Protein AF-0000000075743723 (afdb_homodimer)

pLDDT: mean 89.56, std 13.29, range [21.2, 98.31]

Foldseek 3Di:
DKKWKKKWFAQFDLVLQLCQVVVWWKKFQDWDQDDQKMKTWMFTPFFDDPVSVVSVVVSPWDWDDPDRGIIITMDGDDLLSCLCNVLVWAWLMKTDPHSGIMMTIIDDPDPVCVVVSVVSCVVSVMDMDTPDMDDDDLDDQDPVLVVLLVQCVVCQVPPPPRNDDLCRSCVVVVHDSVVSVVSPVVSVVNVVSVVVSSPPPPDDPPD/DKKWKKKWFAQFDLVLQLCQVVVWWKKFQDWDQDDQKMKTWMFTPFFDDPVSVVSCVVSPWDWDDPDRGIIITMDGDDLLSCLCNVLVWAWLMKTDPHSGIMMTIIDDPDPVCVVVSVVSCVVSVMDMDTPDMDDDDLDDQDPVLVVLLVVCVVCQVPPPPRNDDLCRSCVVVVHHSVVSVVSPVVSVVNVVSVVVSSPPPPPDPVD

Solvent-accessible surface area (backbone atoms only — not comparable to full-atom values): 21808 Å² total; per-residue (Å²): 55,28,40,32,34,36,38,35,49,53,79,66,38,62,66,52,44,56,36,39,76,69,73,44,50,39,32,39,63,44,72,27,38,22,86,67,28,26,24,34,36,33,35,39,82,56,67,66,48,73,68,55,52,52,51,48,56,70,69,72,41,48,70,44,77,50,52,65,36,31,36,39,37,37,44,69,44,22,66,67,46,49,39,41,24,68,65,44,43,43,71,49,27,32,36,50,76,57,65,39,33,36,38,35,35,32,49,35,71,41,74,74,50,51,57,54,51,52,49,42,29,52,75,60,71,35,54,68,44,80,73,47,74,43,81,48,79,90,68,72,74,49,72,66,32,45,52,50,47,49,49,39,54,76,52,22,54,47,40,94,74,58,68,43,48,63,61,60,51,13,56,75,72,70,49,50,47,69,57,46,50,50,43,45,35,51,36,48,41,43,50,47,52,55,50,50,70,45,39,83,70,80,71,76,81,72,123,54,28,41,33,34,35,39,35,48,51,79,66,39,63,66,51,45,56,36,39,76,67,73,45,50,39,32,38,64,43,70,27,38,21,89,63,33,28,23,33,36,32,36,39,80,55,67,66,48,72,69,55,52,52,51,46,57,70,68,73,42,49,70,43,78,51,50,65,35,30,35,38,38,38,41,66,46,22,64,67,46,47,39,40,26,66,66,46,44,43,70,48,29,32,37,51,78,56,65,38,33,36,37,35,36,34,50,36,69,41,75,74,50,49,56,56,52,52,48,42,30,52,74,63,70,34,54,68,43,80,75,47,75,42,82,47,78,91,67,73,75,49,73,65,32,45,52,51,47,50,48,39,54,76,51,22,54,47,40,92,74,59,67,44,47,64,60,58,50,13,58,75,71,70,50,50,46,69,58,46,51,51,43,45,36,51,35,48,40,42,51,48,52,55,49,50,70,46,41,83,70,81,71,78,80,71,122

Radius of gyration: 21.62 Å; Cα contacts (8 Å, |Δi|>4): 779; chains: 2; bounding box: 61×60×54 Å

Structure (mmCIF, N/CA/C/O backbone):
data_AF-0000000075743723-model_v1
#
loop_
_entity.id
_entity.type
_entity.pdbx_description
1 polymer 'Bacterio-opsin activator HTH domain protein'
#
loop_
_atom_site.group_PDB
_atom_site.id
_atom_site.type_symbol
_atom_site.label_atom_id
_atom_site.label_alt_id
_atom_site.label_comp_id
_atom_site.label_asym_id
_atom_site.label_entity_id
_atom_site.label_seq_id
_atom_site.pdbx_PDB_ins_code
_atom_site.Cartn_x
_atom_site.Cartn_y
_atom_site.Cartn_z
_atom_site.occupancy
_atom_site.B_iso_or_equiv
_atom_site.auth_seq_id
_atom_site.auth_comp_id
_atom_site.auth_asym_id
_atom_site.auth_atom_id
_atom_site.pdbx_PDB_model_num
ATOM 1 N N . MET A 1 1 ? 11.836 5.078 -11.031 1 88.88 1 MET A N 1
ATOM 2 C CA . MET A 1 1 ? 10.609 4.309 -11.18 1 88.88 1 MET A CA 1
ATOM 3 C C . MET A 1 1 ? 9.484 5.184 -11.727 1 88.88 1 MET A C 1
ATOM 5 O O . MET A 1 1 ? 9.57 6.414 -11.672 1 88.88 1 MET A O 1
ATOM 9 N N . ILE A 1 2 ? 8.414 4.496 -12.305 1 90.56 2 ILE A N 1
ATOM 10 C CA . ILE A 1 2 ? 7.34 5.328 -12.836 1 90.56 2 ILE A CA 1
ATOM 11 C C . ILE A 1 2 ? 5.992 4.816 -12.336 1 90.56 2 ILE A C 1
ATOM 13 O O . ILE A 1 2 ? 5.828 3.623 -12.07 1 90.56 2 ILE A O 1
ATOM 17 N N . LYS A 1 3 ? 5.098 5.715 -12.156 1 89.94 3 LYS A N 1
ATOM 18 C CA . LYS A 1 3 ? 3.68 5.426 -11.953 1 89.94 3 LYS A CA 1
ATOM 19 C C . LYS A 1 3 ? 2.885 5.656 -13.234 1 89.94 3 LYS A C 1
ATOM 21 O O . LYS A 1 3 ? 3.016 6.699 -13.875 1 89.94 3 LYS A O 1
ATOM 26 N N . VAL A 1 4 ? 2.111 4.715 -13.578 1 94.62 4 VAL A N 1
ATOM 27 C CA . VAL A 1 4 ? 1.297 4.848 -14.781 1 94.62 4 VAL A CA 1
ATOM 28 C C . VAL A 1 4 ? -0.176 4.637 -14.43 1 94.62 4 VAL A C 1
ATOM 30 O O . VAL A 1 4 ? -0.511 3.793 -13.602 1 94.62 4 VAL A O 1
ATOM 33 N N . LEU A 1 5 ? -0.995 5.484 -15.008 1 94.81 5 LEU A N 1
ATOM 34 C CA . LEU A 1 5 ? -2.436 5.262 -14.977 1 94.81 5 LEU A CA 1
ATOM 35 C C . LEU A 1 5 ? -2.916 4.617 -16.281 1 94.81 5 LEU A C 1
ATOM 37 O O . LEU A 1 5 ? -2.746 5.188 -17.359 1 94.81 5 LEU A O 1
ATOM 41 N N . ILE A 1 6 ? -3.477 3.434 -16.109 1 97.56 6 ILE A N 1
ATOM 42 C CA . ILE A 1 6 ? -3.967 2.686 -17.266 1 97.56 6 ILE A CA 1
ATOM 43 C C . ILE A 1 6 ? -5.488 2.6 -17.203 1 97.56 6 ILE A C 1
ATOM 45 O O . ILE A 1 6 ? -6.059 2.148 -16.219 1 97.56 6 ILE A O 1
ATOM 49 N N . LYS A 1 7 ? -6.109 3.1 -18.234 1 98.19 7 LYS A N 1
ATOM 50 C CA . LYS A 1 7 ? -7.543 2.9 -18.406 1 98.19 7 LYS A CA 1
ATOM 51 C C . LYS A 1 7 ? -7.836 1.6 -19.156 1 98.19 7 LYS A C 1
ATOM 53 O O . LYS A 1 7 ? -7.375 1.404 -20.281 1 98.19 7 LYS A O 1
ATOM 58 N N . ALA A 1 8 ? -8.508 0.694 -18.531 1 98.19 8 ALA A N 1
ATOM 59 C CA . ALA A 1 8 ? -8.836 -0.602 -19.125 1 98.19 8 ALA A CA 1
ATOM 60 C C . ALA A 1 8 ? -10.336 -0.732 -19.375 1 98.19 8 ALA A C 1
ATOM 62 O O . ALA A 1 8 ? -11.141 -0.305 -18.547 1 98.19 8 ALA A O 1
ATOM 63 N N . TYR A 1 9 ? -10.633 -1.306 -20.516 1 98 9 TYR A N 1
ATOM 64 C CA . TYR A 1 9 ? -12.016 -1.584 -20.906 1 98 9 TYR A CA 1
ATOM 65 C C . TYR A 1 9 ? -12.297 -3.082 -20.875 1 98 9 TYR A C 1
ATOM 67 O O . TYR A 1 9 ? -11.766 -3.832 -21.703 1 98 9 TYR A O 1
ATOM 75 N N . ARG A 1 10 ? -13.133 -3.455 -19.938 1 96.06 10 ARG A N 1
ATOM 76 C CA . ARG A 1 10 ? -13.445 -4.875 -19.797 1 96.06 10 ARG A CA 1
ATOM 77 C C . ARG A 1 10 ? -14.836 -5.078 -19.203 1 96.06 10 ARG A C 1
ATOM 79 O O . ARG A 1 10 ? -15.344 -4.215 -18.484 1 96.06 10 ARG A O 1
ATOM 86 N N . ASN A 1 11 ? -15.406 -6.254 -19.5 1 95.81 11 ASN A N 1
ATOM 87 C CA . ASN A 1 11 ? -16.766 -6.52 -19.047 1 95.81 11 ASN A CA 1
ATOM 88 C C . ASN A 1 11 ? -16.859 -7.848 -18.297 1 95.81 11 ASN A C 1
ATOM 90 O O . ASN A 1 11 ? -17.953 -8.297 -17.938 1 95.81 11 ASN A O 1
ATOM 94 N N . ASP A 1 12 ? -15.734 -8.43 -18 1 96.44 12 ASP A N 1
ATOM 95 C CA . ASP A 1 12 ? -15.758 -9.766 -17.406 1 96.44 12 ASP A CA 1
ATOM 96 C C . ASP A 1 12 ? -15.375 -9.719 -15.922 1 96.44 12 ASP A C 1
ATOM 98 O O . ASP A 1 12 ? -15.016 -10.742 -15.336 1 96.44 12 ASP A O 1
ATOM 102 N N . CYS A 1 13 ? -15.359 -8.594 -15.289 1 95.75 13 CYS A N 1
ATOM 103 C CA . CYS A 1 13 ? -15.086 -8.492 -13.859 1 95.75 13 CYS A CA 1
ATOM 104 C C . CYS A 1 13 ? -16.359 -8.648 -13.047 1 95.75 13 CYS A C 1
ATOM 106 O O . CYS A 1 13 ? -17.203 -7.75 -13.031 1 95.75 13 CYS A O 1
ATOM 108 N N . LEU A 1 14 ? -16.453 -9.719 -12.352 1 95.06 14 LEU A N 1
ATOM 109 C CA . LEU A 1 14 ? -17.656 -10 -11.562 1 95.06 14 LEU A CA 1
ATOM 110 C C . LEU A 1 14 ? -17.859 -8.938 -10.484 1 95.06 14 LEU A C 1
ATOM 112 O O . LEU A 1 14 ? -18.984 -8.523 -10.219 1 95.06 14 LEU A O 1
ATOM 116 N N . VAL A 1 15 ? -16.844 -8.438 -9.883 1 95.38 15 VAL A N 1
ATOM 117 C CA . VAL A 1 15 ? -16.922 -7.422 -8.836 1 95.38 15 VAL A CA 1
ATOM 118 C C . VAL A 1 15 ? -17.516 -6.137 -9.406 1 95.38 15 VAL A C 1
ATOM 120 O O . VAL A 1 15 ? -18.531 -5.633 -8.898 1 95.38 15 VAL A O 1
ATOM 123 N N . GLN A 1 16 ? -16.922 -5.641 -10.445 1 95.44 16 GLN A N 1
ATOM 124 C CA . GLN A 1 16 ? -17.375 -4.398 -11.062 1 95.44 16 GLN A CA 1
ATOM 125 C C . GLN A 1 16 ? -18.812 -4.535 -11.578 1 95.44 16 GLN A C 1
ATOM 127 O O . GLN A 1 16 ? -19.625 -3.633 -11.398 1 95.44 16 GLN A O 1
ATOM 132 N N . ASN A 1 17 ? -19.078 -5.641 -12.172 1 95 17 ASN A N 1
ATOM 133 C CA . ASN A 1 17 ? -20.406 -5.859 -12.719 1 95 17 ASN A CA 1
ATOM 134 C C . ASN A 1 17 ? -21.469 -5.863 -11.625 1 95 17 ASN A C 1
ATOM 136 O O . ASN A 1 17 ? -22.531 -5.258 -11.781 1 95 17 ASN A O 1
ATOM 140 N N . THR A 1 18 ? -21.234 -6.508 -10.586 1 95.12 18 THR A N 1
ATOM 141 C CA . THR A 1 18 ? -22.172 -6.609 -9.484 1 95.12 18 THR A CA 1
ATOM 142 C C . THR A 1 18 ? -22.391 -5.25 -8.828 1 95.12 18 THR A C 1
ATOM 144 O O . THR A 1 18 ? -23.531 -4.832 -8.609 1 95.12 18 THR A O 1
ATOM 147 N N . LEU A 1 19 ? -21.359 -4.527 -8.578 1 95.44 19 LEU A N 1
ATOM 148 C CA . LEU A 1 19 ? -21.469 -3.238 -7.906 1 95.44 19 LEU A CA 1
ATOM 149 C C . LEU A 1 19 ? -22.125 -2.205 -8.812 1 95.44 19 LEU A C 1
ATOM 151 O O . LEU A 1 19 ? -22.891 -1.363 -8.344 1 95.44 19 LEU A O 1
ATOM 155 N N . SER A 1 20 ? -21.797 -2.297 -10.055 1 94.5 20 SER A N 1
ATOM 156 C CA . SER A 1 20 ? -22.406 -1.37 -11.008 1 94.5 20 SER A CA 1
ATOM 157 C C . SER A 1 20 ? -23.922 -1.556 -11.078 1 94.5 20 SER A C 1
ATOM 159 O O . SER A 1 20 ? -24.656 -0.583 -11.219 1 94.5 20 SER A O 1
ATOM 161 N N . LYS A 1 21 ? -24.359 -2.771 -11.047 1 93.69 21 LYS A N 1
ATOM 162 C CA . LYS A 1 21 ? -25.797 -3.051 -11.047 1 93.69 21 LYS A CA 1
ATOM 163 C C . LYS A 1 21 ? -26.484 -2.395 -9.859 1 93.69 21 LYS A C 1
ATOM 165 O O . LYS A 1 21 ? -27.672 -2.053 -9.938 1 93.69 21 LYS A O 1
ATOM 170 N N . LEU A 1 22 ? -25.766 -2.188 -8.805 1 93.88 22 LEU A N 1
ATOM 171 C CA . LEU A 1 22 ? -26.312 -1.557 -7.605 1 93.88 22 LEU A CA 1
ATOM 172 C C . LEU A 1 22 ? -26.031 -0.055 -7.613 1 93.88 22 LEU A C 1
ATOM 174 O O . LEU A 1 22 ? -26.281 0.627 -6.613 1 93.88 22 LEU A O 1
ATOM 178 N N . ASN A 1 23 ? -25.484 0.464 -8.711 1 93.31 23 ASN A N 1
ATOM 179 C CA . ASN A 1 23 ? -25.141 1.872 -8.859 1 93.31 23 ASN A CA 1
ATOM 180 C C . ASN A 1 23 ? -24.156 2.32 -7.781 1 93.31 23 ASN A C 1
ATOM 182 O O . ASN A 1 23 ? -24.312 3.389 -7.188 1 93.31 23 ASN A O 1
ATOM 186 N N . LEU A 1 24 ? -23.219 1.43 -7.543 1 93.25 24 LEU A N 1
ATOM 187 C CA . LEU A 1 24 ? -22.172 1.738 -6.559 1 93.25 24 LEU A CA 1
ATOM 188 C C . LEU A 1 24 ? -20.828 1.958 -7.238 1 93.25 24 LEU A C 1
ATOM 190 O O . LEU A 1 24 ? -20.344 1.079 -7.949 1 93.25 24 LEU A O 1
ATOM 194 N N . GLY A 1 25 ? -20.281 3.133 -7.062 1 93.12 25 GLY A N 1
ATOM 195 C CA . GLY A 1 25 ? -18.891 3.332 -7.395 1 93.12 25 GLY A CA 1
ATOM 196 C C . GLY A 1 25 ? -17.938 2.785 -6.344 1 93.12 25 GLY A C 1
ATOM 197 O O . GLY A 1 25 ? -18.312 2.662 -5.172 1 93.12 25 GLY A O 1
ATOM 198 N N . PHE A 1 26 ? -16.797 2.443 -6.836 1 93.19 26 PHE A N 1
ATOM 199 C CA . PHE A 1 26 ? -15.883 1.891 -5.844 1 93.19 26 PHE A CA 1
ATOM 200 C C . PHE A 1 26 ? -14.43 2.145 -6.242 1 93.19 26 PHE A C 1
ATOM 202 O O . PHE A 1 26 ? -14.133 2.344 -7.422 1 93.19 26 PHE A O 1
ATOM 209 N N . ASP A 1 27 ? -13.586 2.148 -5.266 1 91.25 27 ASP A N 1
ATOM 210 C CA . ASP A 1 27 ? -12.133 2.188 -5.402 1 91.25 27 ASP A CA 1
ATOM 211 C C . ASP A 1 27 ? -11.5 0.892 -4.898 1 91.25 27 ASP A C 1
ATOM 213 O O . ASP A 1 27 ? -11.938 0.336 -3.885 1 91.25 27 ASP A O 1
ATOM 217 N N . VAL A 1 28 ? -10.547 0.438 -5.676 1 92.88 28 VAL A N 1
ATOM 218 C CA . VAL A 1 28 ? -9.742 -0.677 -5.195 1 92.88 28 VAL A CA 1
ATOM 219 C C . VAL A 1 28 ? -8.586 -0.152 -4.344 1 92.88 28 VAL A C 1
ATOM 221 O O . VAL A 1 28 ? -7.742 0.601 -4.832 1 92.88 28 VAL A O 1
ATOM 224 N N . LEU A 1 29 ? -8.578 -0.576 -3.137 1 88.38 29 LEU A N 1
ATOM 225 C CA . LEU A 1 29 ? -7.559 -0.112 -2.201 1 88.38 29 LEU A CA 1
ATOM 226 C C . LEU A 1 29 ? -6.344 -1.032 -2.221 1 88.38 29 LEU A C 1
ATOM 228 O O . LEU A 1 29 ? -5.207 -0.568 -2.115 1 88.38 29 LEU A O 1
ATOM 232 N N . MET A 1 30 ? -6.555 -2.287 -2.291 1 90.38 30 MET A N 1
ATOM 233 C CA . MET A 1 30 ? -5.531 -3.32 -2.398 1 90.38 30 MET A CA 1
ATOM 234 C C . MET A 1 30 ? -6.051 -4.523 -3.18 1 90.38 30 MET A C 1
ATOM 236 O O . MET A 1 30 ? -7.254 -4.781 -3.197 1 90.38 30 MET A O 1
ATOM 240 N N . ILE A 1 31 ? -5.137 -5.191 -3.768 1 93.56 31 ILE A N 1
ATOM 241 C CA . ILE A 1 31 ? -5.562 -6.355 -4.531 1 93.56 31 ILE A CA 1
ATOM 242 C C . ILE A 1 31 ? -4.496 -7.445 -4.453 1 93.56 31 ILE A C 1
ATOM 244 O O . ILE A 1 31 ? -3.297 -7.148 -4.438 1 93.56 31 ILE A O 1
ATOM 248 N N . ASN A 1 32 ? -4.875 -8.617 -4.297 1 93.94 32 ASN A N 1
ATOM 249 C CA . ASN A 1 32 ? -4.074 -9.828 -4.445 1 93.94 32 ASN A CA 1
ATOM 250 C C . ASN A 1 32 ? -4.59 -10.703 -5.586 1 93.94 32 ASN A C 1
ATOM 252 O O . ASN A 1 32 ? -5.758 -11.102 -5.594 1 93.94 32 ASN A O 1
ATOM 256 N N . ILE A 1 33 ? -3.793 -10.891 -6.527 1 93.31 33 ILE A N 1
ATOM 257 C CA . ILE A 1 33 ? -4.168 -11.688 -7.691 1 93.31 33 ILE A CA 1
ATOM 258 C C . ILE A 1 33 ? -3.35 -12.977 -7.723 1 93.31 33 ILE A C 1
ATOM 260 O O . ILE A 1 33 ? -2.139 -12.945 -7.953 1 93.31 33 ILE A O 1
ATOM 264 N N . SER A 1 34 ? -3.971 -14.07 -7.527 1 87.19 34 SER A N 1
ATOM 265 C CA . SER A 1 34 ? -3.24 -15.336 -7.52 1 87.19 34 SER A CA 1
ATOM 266 C C . SER A 1 34 ? -4.148 -16.5 -7.891 1 87.19 34 SER A C 1
ATOM 268 O O . SER A 1 34 ? -5.305 -16.562 -7.465 1 87.19 34 SER A O 1
ATOM 270 N N . ASP A 1 35 ? -3.631 -17.453 -8.641 1 81.75 35 ASP A N 1
ATOM 271 C CA . ASP A 1 35 ? -4.242 -18.766 -8.883 1 81.75 35 ASP A CA 1
ATOM 272 C C . ASP A 1 35 ? -5.641 -18.609 -9.477 1 81.75 35 ASP A C 1
ATOM 274 O O . ASP A 1 35 ? -6.59 -19.25 -9.008 1 81.75 35 ASP A O 1
ATOM 278 N N . GLY A 1 36 ? -5.832 -17.625 -10.383 1 87.75 36 GLY A N 1
ATOM 279 C CA . GLY A 1 36 ? -7.117 -17.469 -11.055 1 87.75 36 GLY A CA 1
ATOM 280 C C . GLY A 1 36 ? -8.148 -16.766 -10.195 1 87.75 36 GLY A C 1
ATOM 281 O O . GLY A 1 36 ? -9.297 -16.594 -10.617 1 87.75 36 GLY A O 1
ATOM 282 N N . LYS A 1 37 ? -7.742 -16.406 -9.023 1 93.69 37 LYS A N 1
ATOM 283 C CA . LYS A 1 37 ? -8.617 -15.664 -8.117 1 93.69 37 LYS A CA 1
ATOM 284 C C . LYS A 1 37 ? -7.992 -14.328 -7.723 1 93.69 37 LYS A C 1
ATOM 286 O O . LYS A 1 37 ? -6.766 -14.203 -7.676 1 93.69 37 LYS A O 1
ATOM 291 N N . SER A 1 38 ? -8.859 -13.414 -7.52 1 95 38 SER A N 1
ATOM 292 C CA . SER A 1 38 ? -8.422 -12.109 -7.043 1 95 38 SER A CA 1
ATOM 293 C C . SER A 1 38 ? -9.148 -11.719 -5.758 1 95 38 SER A C 1
ATOM 295 O O . SER A 1 38 ? -10.344 -11.953 -5.621 1 95 38 SER A O 1
ATOM 297 N N . THR A 1 39 ? -8.414 -11.289 -4.828 1 95.69 39 THR A N 1
ATOM 298 C CA . THR A 1 39 ? -8.953 -10.727 -3.596 1 95.69 39 THR A CA 1
ATOM 299 C C . THR A 1 39 ? -8.797 -9.203 -3.582 1 95.69 39 THR A C 1
ATOM 301 O O . THR A 1 39 ? -7.703 -8.688 -3.797 1 95.69 39 THR A O 1
ATOM 304 N N . HIS A 1 40 ? -9.938 -8.477 -3.32 1 95.31 40 HIS A N 1
ATOM 305 C CA . HIS A 1 40 ? -9.945 -7.02 -3.385 1 95.31 40 HIS A CA 1
ATOM 306 C C . HIS A 1 40 ? -10.367 -6.41 -2.051 1 95.31 40 HIS A C 1
ATOM 308 O O . HIS A 1 40 ? -11.359 -6.84 -1.453 1 95.31 40 HIS A O 1
ATOM 314 N N . LEU A 1 41 ? -9.617 -5.516 -1.606 1 93.56 41 LEU A N 1
ATOM 315 C CA . LEU A 1 41 ? -10.117 -4.539 -0.639 1 93.56 41 LEU A CA 1
ATOM 316 C C . LEU A 1 41 ? -10.672 -3.311 -1.344 1 93.56 41 LEU A C 1
ATOM 318 O O . LEU A 1 41 ? -9.938 -2.582 -2.012 1 93.56 41 LEU A O 1
ATOM 322 N N . ILE A 1 42 ? -11.984 -3.086 -1.188 1 94.12 42 ILE A N 1
ATOM 323 C CA . ILE A 1 42 ? -12.578 -1.99 -1.944 1 94.12 42 ILE A CA 1
ATOM 324 C C . ILE A 1 42 ? -13.289 -1.032 -0.992 1 94.12 42 ILE A C 1
ATOM 326 O O . ILE A 1 42 ? -13.695 -1.425 0.106 1 94.12 42 ILE A O 1
ATOM 330 N N . SER A 1 43 ? -13.398 0.191 -1.411 1 91.25 43 SER A N 1
ATOM 331 C CA . SER A 1 43 ? -14.211 1.206 -0.742 1 91.25 43 SER A CA 1
ATOM 332 C C . SER A 1 43 ? -15.297 1.745 -1.666 1 91.25 43 SER A C 1
ATOM 334 O O . SER A 1 43 ? -15.016 2.105 -2.812 1 91.25 43 SER A O 1
ATOM 336 N N . THR A 1 44 ? -16.484 1.77 -1.166 1 92.62 44 THR A N 1
ATOM 337 C CA . THR A 1 44 ? -17.578 2.312 -1.955 1 92.62 44 THR A CA 1
ATOM 338 C C . THR A 1 44 ? -17.75 3.805 -1.688 1 92.62 44 THR A C 1
ATOM 340 O O . THR A 1 44 ? -17.297 4.312 -0.656 1 92.62 44 THR A O 1
ATOM 343 N N . ASN A 1 45 ? -18.359 4.426 -2.639 1 86.44 45 ASN A N 1
ATOM 344 C CA . ASN A 1 45 ? -18.547 5.871 -2.547 1 86.44 45 ASN A CA 1
ATOM 345 C C . ASN A 1 45 ? -19.594 6.238 -1.497 1 86.44 45 ASN A C 1
ATOM 347 O O . ASN A 1 45 ? -19.672 7.387 -1.066 1 86.44 45 ASN A O 1
ATOM 351 N N . ARG A 1 46 ? -20.391 5.281 -1.113 1 89.19 46 ARG A N 1
ATOM 352 C CA . ARG A 1 46 ? -21.375 5.426 -0.041 1 89.19 46 ARG A CA 1
ATOM 353 C C . ARG A 1 46 ? -21.547 4.117 0.723 1 89.19 46 ARG A C 1
ATOM 355 O O . ARG A 1 46 ? -21.188 3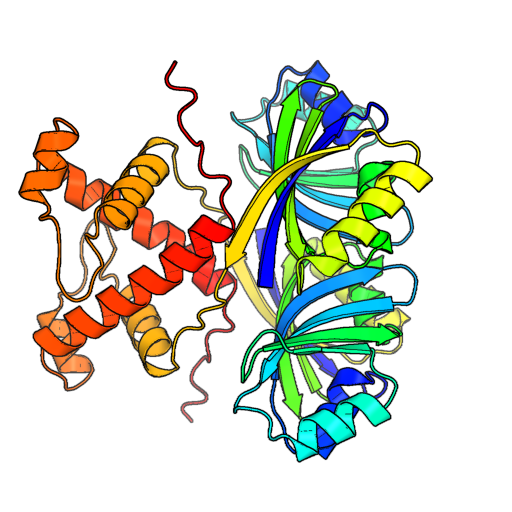.049 0.225 1 89.19 46 ARG A O 1
ATOM 362 N N . PRO A 1 47 ? -22.125 4.258 1.972 1 91.75 47 PRO A N 1
ATOM 363 C CA . PRO A 1 47 ? -22.344 3.031 2.74 1 91.75 47 PRO A CA 1
ATOM 364 C C . PRO A 1 47 ? -23.344 2.088 2.068 1 91.75 47 PRO A C 1
ATOM 366 O O . PRO A 1 47 ? -24.281 2.543 1.416 1 91.75 47 PRO A O 1
ATOM 369 N N . LEU A 1 48 ? -23.094 0.828 2.246 1 92.69 48 LEU A N 1
ATOM 370 C CA . LEU A 1 48 ? -24 -0.184 1.703 1 92.69 48 LEU A CA 1
ATOM 371 C C . LEU A 1 48 ? -25.203 -0.381 2.613 1 92.69 48 LEU A C 1
ATOM 373 O O . LEU A 1 48 ? -25.062 -0.404 3.838 1 92.69 48 LEU A O 1
ATOM 377 N N . THR A 1 49 ? -26.328 -0.488 2.006 1 94.19 49 THR A N 1
ATOM 378 C CA . THR A 1 49 ? -27.516 -0.854 2.754 1 94.19 49 THR A CA 1
ATOM 379 C C . THR A 1 49 ? -27.547 -2.355 3.025 1 94.19 49 THR A C 1
ATOM 381 O O . THR A 1 49 ? -26.828 -3.121 2.385 1 94.19 49 THR A O 1
ATOM 384 N N . ARG A 1 50 ? -28.406 -2.734 3.967 1 92.06 50 ARG A N 1
ATOM 385 C CA . ARG A 1 50 ? -28.578 -4.152 4.258 1 92.06 50 ARG A CA 1
ATOM 386 C C . ARG A 1 50 ? -29.047 -4.914 3.021 1 92.06 50 ARG A C 1
ATOM 388 O O . ARG A 1 50 ? -28.578 -6.02 2.748 1 92.06 50 ARG A O 1
ATOM 395 N N . HIS A 1 51 ? -29.891 -4.273 2.295 1 93.69 51 HIS A N 1
ATOM 396 C CA . HIS A 1 51 ? -30.422 -4.883 1.08 1 93.69 51 HIS A CA 1
ATOM 397 C C . HIS A 1 51 ? -29.312 -5.09 0.044 1 93.69 51 HIS A C 1
ATOM 399 O O . HIS A 1 51 ? -29.234 -6.16 -0.565 1 93.69 51 HIS A O 1
ATOM 405 N N . GLU A 1 52 ? -28.469 -4.145 -0.118 1 93.62 52 GLU A N 1
ATOM 406 C CA . GLU A 1 52 ? -27.359 -4.234 -1.064 1 93.62 52 GLU A CA 1
ATOM 407 C C . GLU A 1 52 ? -26.344 -5.297 -0.634 1 93.62 52 GLU A C 1
ATOM 409 O O . GLU A 1 52 ? -25.812 -6.027 -1.471 1 93.62 52 GLU A O 1
ATOM 414 N N . LEU A 1 53 ? -26.125 -5.414 0.605 1 92.06 53 LEU A N 1
ATOM 415 C CA . LEU A 1 53 ? -25.25 -6.438 1.146 1 92.06 53 LEU A CA 1
ATOM 416 C C . LEU A 1 53 ? -25.781 -7.832 0.85 1 92.06 53 LEU A C 1
ATOM 418 O O . LEU A 1 53 ? -25.016 -8.727 0.471 1 92.06 53 LEU A O 1
ATOM 422 N N . ASP A 1 54 ? -27.031 -7.945 0.991 1 91.69 54 ASP A N 1
ATOM 423 C CA . ASP A 1 54 ? -27.672 -9.227 0.715 1 91.69 54 ASP A CA 1
ATOM 424 C C . ASP A 1 54 ? -27.578 -9.586 -0.766 1 91.69 54 ASP A C 1
ATOM 426 O O . ASP A 1 54 ? -27.328 -10.734 -1.115 1 91.69 54 ASP A O 1
ATOM 430 N N . LEU A 1 55 ? -27.734 -8.602 -1.546 1 91.69 55 LEU A N 1
ATOM 431 C CA . LEU A 1 55 ? -27.625 -8.82 -2.984 1 91.69 55 LEU A CA 1
ATOM 432 C C . LEU A 1 55 ? -26.203 -9.234 -3.361 1 91.69 55 LEU A C 1
ATOM 434 O O . LEU A 1 55 ? -26.016 -10.094 -4.223 1 91.69 55 LEU A O 1
ATOM 438 N N . LEU A 1 56 ? -25.25 -8.656 -2.777 1 90.44 56 LEU A N 1
ATOM 439 C CA . LEU A 1 56 ? -23.859 -9 -3.039 1 90.44 56 LEU A CA 1
ATOM 440 C C . LEU A 1 56 ? -23.562 -10.438 -2.629 1 90.44 56 LEU A C 1
ATOM 442 O O . LEU A 1 56 ? -22.875 -11.164 -3.354 1 90.44 56 LEU A O 1
ATOM 446 N N . ARG A 1 57 ? -24.109 -10.844 -1.569 1 88.5 57 ARG A N 1
ATOM 447 C CA . ARG A 1 57 ? -23.891 -12.203 -1.066 1 88.5 57 ARG A CA 1
ATOM 448 C C . ARG A 1 57 ? -24.516 -13.234 -2.008 1 88.5 57 ARG A C 1
ATOM 450 O O . ARG A 1 57 ? -24 -14.344 -2.135 1 88.5 57 ARG A O 1
ATOM 457 N N . GLU A 1 58 ? -25.484 -12.836 -2.709 1 90.81 58 GLU A N 1
ATOM 458 C CA . GLU A 1 58 ? -26.203 -13.734 -3.605 1 90.81 58 GLU A CA 1
ATOM 459 C C . GLU A 1 58 ? -25.547 -13.781 -4.98 1 90.81 58 GLU A C 1
ATOM 461 O O . GLU A 1 58 ? -25.906 -14.617 -5.816 1 90.81 58 GLU A O 1
ATOM 466 N N . SER A 1 59 ? -24.578 -12.938 -5.227 1 90.44 59 SER A N 1
ATOM 467 C CA . SER A 1 59 ? -23.984 -12.797 -6.555 1 90.44 59 SER A CA 1
ATOM 468 C C . SER A 1 59 ? -22.875 -13.82 -6.777 1 90.44 59 SER A C 1
ATOM 470 O O . SER A 1 59 ? -22.312 -13.906 -7.871 1 90.44 59 SER A O 1
ATOM 472 N N . GLY A 1 60 ? -22.531 -14.57 -5.766 1 88.25 60 GLY A N 1
ATOM 473 C CA . GLY A 1 60 ? -21.453 -15.547 -5.883 1 88.25 60 GLY A CA 1
ATOM 474 C C . GLY A 1 60 ? -20.109 -15.016 -5.418 1 88.25 60 GLY A C 1
ATOM 475 O O . GLY A 1 60 ? -19.125 -15.758 -5.395 1 88.25 60 GLY A O 1
ATOM 476 N N . LEU A 1 61 ? -20.109 -13.789 -5.121 1 92.69 61 LEU A N 1
ATOM 477 C CA . LEU A 1 61 ? -18.891 -13.211 -4.547 1 92.69 61 LEU A CA 1
ATOM 478 C C . LEU A 1 61 ? -18.703 -13.664 -3.105 1 92.69 61 LEU A C 1
ATOM 480 O O . LEU A 1 61 ? -19.672 -13.797 -2.357 1 92.69 61 LEU A O 1
ATOM 484 N N . ARG A 1 62 ? -17.547 -14.047 -2.793 1 93.12 62 ARG A N 1
ATOM 485 C CA . ARG A 1 62 ? -17.219 -14.18 -1.376 1 93.12 62 ARG A CA 1
ATOM 486 C C . ARG A 1 62 ? -16.844 -12.828 -0.778 1 93.12 62 ARG A C 1
ATOM 488 O O . ARG A 1 62 ? -15.82 -12.242 -1.146 1 93.12 62 ARG A O 1
ATOM 495 N N . MET A 1 63 ? -17.703 -12.367 0.128 1 93.44 63 MET A N 1
ATOM 496 C CA . MET A 1 63 ? -17.469 -11 0.592 1 93.44 63 MET A CA 1
ATOM 497 C C . MET A 1 63 ? -17.531 -10.93 2.113 1 93.44 63 MET A C 1
ATOM 499 O O . MET A 1 63 ? -18.25 -11.703 2.746 1 93.44 63 MET A O 1
ATOM 503 N N . ARG A 1 64 ? -16.766 -10.047 2.654 1 92.69 64 ARG A N 1
ATOM 504 C CA . ARG A 1 64 ? -16.797 -9.695 4.07 1 92.69 64 ARG A CA 1
ATOM 505 C C . ARG A 1 64 ? -16.828 -8.18 4.254 1 92.69 64 ARG A C 1
ATOM 507 O O . ARG A 1 64 ? -16.031 -7.461 3.65 1 92.69 64 ARG A O 1
ATOM 514 N N . LYS A 1 65 ? -17.766 -7.801 5.094 1 92.62 65 LYS A N 1
ATOM 515 C CA . LYS A 1 65 ? -17.828 -6.383 5.43 1 92.62 65 LYS A CA 1
ATOM 516 C C . LYS A 1 65 ? -16.734 -5.992 6.406 1 92.62 65 LYS A C 1
ATOM 518 O O . LYS A 1 65 ? -16.594 -6.602 7.469 1 92.62 65 LYS A O 1
ATOM 523 N N . VAL A 1 66 ? -15.945 -5.027 6.051 1 91 66 VAL A N 1
ATOM 524 C CA . VAL A 1 66 ? -14.891 -4.504 6.918 1 91 66 VAL A CA 1
ATOM 525 C C . VAL A 1 66 ? -15.438 -3.336 7.738 1 91 66 VAL A C 1
ATOM 527 O O . VAL A 1 66 ? -15.242 -3.275 8.953 1 91 66 VAL A O 1
ATOM 530 N N . ASN A 1 67 ? -16.094 -2.439 7.062 1 88.31 67 ASN A N 1
ATOM 531 C CA . ASN A 1 67 ? -16.875 -1.375 7.676 1 88.31 67 ASN A CA 1
ATOM 532 C C . ASN A 1 67 ? -17.984 -0.89 6.746 1 88.31 67 ASN A C 1
ATOM 534 O O . ASN A 1 67 ? -18.375 -1.598 5.816 1 88.31 67 ASN A O 1
ATOM 538 N N . GLU A 1 68 ? -18.562 0.236 6.961 1 87.5 68 GLU A N 1
ATOM 539 C CA . GLU A 1 68 ? -19.781 0.65 6.266 1 87.5 68 GLU A CA 1
ATOM 540 C C . GLU A 1 68 ? -19.516 0.879 4.781 1 87.5 68 GLU A C 1
ATOM 542 O O . GLU A 1 68 ? -20.422 0.791 3.959 1 87.5 68 GLU A O 1
ATOM 547 N N . ASN A 1 69 ? -18.266 1.141 4.395 1 89.12 69 ASN A N 1
ATOM 548 C CA . ASN A 1 69 ? -18 1.446 2.996 1 89.12 69 ASN A CA 1
ATOM 549 C C . ASN A 1 69 ? -16.828 0.618 2.457 1 89.12 69 ASN A C 1
ATOM 551 O O . ASN A 1 69 ? -16.375 0.828 1.329 1 89.12 69 ASN A O 1
ATOM 555 N N . VAL A 1 70 ? -16.281 -0.237 3.332 1 91.81 70 VAL A N 1
ATOM 556 C CA . VAL A 1 70 ? -15.125 -1.019 2.914 1 91.81 70 VAL A CA 1
ATOM 557 C C . VAL A 1 70 ? -15.461 -2.508 2.965 1 91.81 70 VAL A C 1
ATOM 559 O O . VAL A 1 70 ? -16.031 -2.988 3.947 1 91.81 70 VAL A O 1
ATOM 562 N N . MET A 1 71 ? -15.133 -3.213 1.879 1 94.25 71 MET A N 1
ATOM 563 C CA . MET A 1 71 ? -15.43 -4.637 1.779 1 94.25 71 MET A CA 1
ATOM 564 C C . MET A 1 71 ? -14.211 -5.422 1.316 1 94.25 71 MET A C 1
ATOM 566 O O . MET A 1 71 ? -13.383 -4.906 0.563 1 94.25 71 MET A O 1
ATOM 570 N N . TRP A 1 72 ? -14.125 -6.582 1.819 1 95.44 72 TRP A N 1
ATOM 571 C CA . TRP A 1 72 ? -13.211 -7.609 1.338 1 95.44 72 TRP A CA 1
ATOM 572 C C . TRP A 1 72 ? -13.922 -8.578 0.398 1 95.44 72 TRP A C 1
ATOM 574 O O . TRP A 1 72 ? -14.859 -9.273 0.804 1 95.44 72 TRP A O 1
ATOM 584 N N . ILE A 1 73 ? -13.453 -8.602 -0.882 1 96.44 73 ILE A N 1
ATOM 585 C CA . ILE A 1 73 ? -14.195 -9.391 -1.862 1 96.44 73 ILE A CA 1
ATOM 586 C C . ILE A 1 73 ? -13.242 -10.328 -2.598 1 96.44 73 ILE A C 1
ATOM 588 O O . ILE A 1 73 ? -12.211 -9.898 -3.115 1 96.44 73 ILE A O 1
ATOM 592 N N . GLU A 1 74 ? -13.555 -11.531 -2.631 1 95.5 74 GLU A N 1
ATOM 593 C CA . GLU A 1 74 ? -12.859 -12.539 -3.426 1 95.5 74 GLU A CA 1
ATOM 594 C C . GLU A 1 74 ? -13.695 -12.961 -4.629 1 95.5 74 GLU A C 1
ATOM 596 O O . GLU A 1 74 ? -14.906 -13.148 -4.52 1 95.5 74 GLU A O 1
ATOM 601 N N . SER A 1 75 ? -13.117 -13.062 -5.777 1 95.12 75 SER A N 1
ATOM 602 C CA . SER A 1 75 ? -13.797 -13.445 -7.012 1 95.12 75 SER A CA 1
ATOM 603 C C . SER A 1 75 ? -12.82 -14.078 -8 1 95.12 75 SER A C 1
ATOM 605 O O . SER A 1 75 ? -11.602 -13.945 -7.859 1 95.12 75 SER A O 1
ATOM 607 N N . PRO A 1 76 ? -13.367 -14.867 -8.953 1 95.12 76 PRO A N 1
ATOM 608 C CA . PRO A 1 76 ? -12.477 -15.266 -10.047 1 95.12 76 PRO A CA 1
ATOM 609 C C . PRO A 1 76 ? -11.82 -14.07 -10.734 1 95.12 76 PRO A C 1
ATOM 611 O O . PRO A 1 76 ? -12.445 -13.016 -10.875 1 95.12 76 PRO A O 1
ATOM 614 N N . SER A 1 77 ? -10.602 -14.219 -11.133 1 95.62 77 SER A N 1
ATOM 615 C CA . SER A 1 77 ? -9.867 -13.125 -11.766 1 95.62 77 SER A CA 1
ATOM 616 C C . SER A 1 77 ? -10.477 -12.758 -13.117 1 95.62 77 SER A C 1
ATOM 618 O O . SER A 1 77 ? -10.844 -13.641 -13.898 1 95.62 77 SER A O 1
ATOM 620 N N . CYS A 1 78 ? -10.648 -11.523 -13.289 1 96.44 78 CYS A N 1
ATOM 621 C CA . CYS A 1 78 ? -11.023 -11.062 -14.617 1 96.44 78 CYS A CA 1
ATOM 622 C C . CYS A 1 78 ? -9.797 -10.977 -15.531 1 96.44 78 CYS A C 1
ATOM 624 O O . CYS A 1 78 ? -8.68 -11.242 -15.094 1 96.44 78 CYS A O 1
ATOM 626 N N . SER A 1 79 ? -10.023 -10.602 -16.797 1 96.69 79 SER A N 1
ATOM 627 C CA . SER A 1 79 ? -8.938 -10.539 -17.766 1 96.69 79 SER A CA 1
ATOM 628 C C . SER A 1 79 ? -7.883 -9.516 -17.344 1 96.69 79 SER A C 1
ATOM 630 O O . SER A 1 79 ? -6.684 -9.758 -17.484 1 96.69 79 SER A O 1
ATOM 632 N N . SER A 1 80 ? -8.305 -8.367 -16.828 1 96.75 80 SER A N 1
ATOM 633 C CA . SER A 1 80 ? -7.352 -7.352 -16.375 1 96.75 80 SER A CA 1
ATOM 634 C C . SER A 1 80 ? -6.531 -7.848 -15.195 1 96.75 80 SER A C 1
ATOM 636 O O . SER A 1 80 ? -5.32 -7.629 -15.141 1 96.75 80 SER A O 1
ATOM 638 N N . CYS A 1 81 ? -7.203 -8.5 -14.273 1 95.62 81 CYS A N 1
ATOM 639 C CA . CYS A 1 81 ? -6.492 -9.055 -13.125 1 95.62 81 CYS A CA 1
ATOM 640 C C . CYS A 1 81 ? -5.441 -10.07 -13.578 1 95.62 81 CYS A C 1
ATOM 642 O O . CYS A 1 81 ? -4.336 -10.102 -13.039 1 95.62 81 CYS A O 1
ATOM 644 N N . ARG A 1 82 ? -5.762 -10.836 -14.539 1 95.25 82 ARG A N 1
ATOM 645 C CA . ARG A 1 82 ? -4.816 -11.828 -15.039 1 95.25 82 ARG A CA 1
ATOM 646 C C . ARG A 1 82 ? -3.57 -11.164 -15.609 1 95.25 82 ARG A C 1
ATOM 648 O O . ARG A 1 82 ? -2.449 -11.602 -15.359 1 95.25 82 ARG A O 1
ATOM 655 N N . VAL A 1 83 ? -3.803 -10.086 -16.375 1 95.81 83 VAL A N 1
ATOM 656 C CA . VAL A 1 83 ? -2.684 -9.336 -16.938 1 95.81 83 VAL A CA 1
ATOM 657 C C . VAL A 1 83 ? -1.795 -8.812 -15.812 1 95.81 83 VAL A C 1
ATOM 659 O O . VAL A 1 83 ? -0.58 -9.023 -15.82 1 95.81 83 VAL A O 1
ATOM 662 N N . LEU A 1 84 ? -2.418 -8.227 -14.82 1 95.5 84 LEU A N 1
ATOM 663 C CA . LEU A 1 84 ? -1.679 -7.531 -13.773 1 95.5 84 LEU A CA 1
ATOM 664 C C . LEU A 1 84 ? -1.016 -8.516 -12.82 1 95.5 84 LEU A C 1
ATOM 666 O O . LEU A 1 84 ? 0.103 -8.289 -12.359 1 95.5 84 LEU A O 1
ATOM 670 N N . GLY A 1 85 ? -1.698 -9.562 -12.562 1 93.12 85 GLY A N 1
ATOM 671 C CA . GLY A 1 85 ? 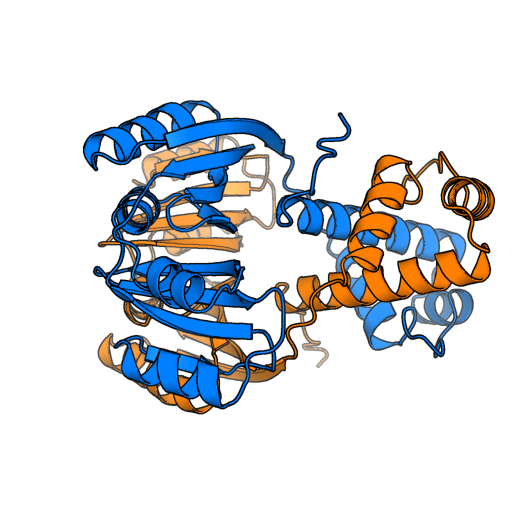-1.152 -10.602 -11.703 1 93.12 85 GLY A CA 1
ATOM 672 C C . GLY A 1 85 ? 0.014 -11.344 -12.328 1 93.12 85 GLY A C 1
ATOM 673 O O . GLY A 1 85 ? 1.093 -11.43 -11.742 1 93.12 85 GLY A O 1
ATOM 674 N N . HIS A 1 86 ? -0.147 -11.758 -13.5 1 90.12 86 HIS A N 1
ATOM 675 C CA . HIS A 1 86 ? 0.842 -12.586 -14.18 1 90.12 86 HIS A CA 1
ATOM 676 C C . HIS A 1 86 ? 2.053 -11.766 -14.609 1 90.12 86 HIS A C 1
ATOM 678 O O . HIS A 1 86 ? 3.174 -12.273 -14.641 1 90.12 86 HIS A O 1
ATOM 684 N N . GLY A 1 87 ? 1.833 -10.531 -14.891 1 89.94 87 GLY A N 1
ATOM 685 C CA . GLY A 1 87 ? 2.914 -9.695 -15.398 1 89.94 87 GLY A CA 1
ATOM 686 C C . GLY A 1 87 ? 3.865 -9.227 -14.312 1 89.94 87 GLY A C 1
ATOM 687 O O . GLY A 1 87 ? 4.895 -8.617 -14.602 1 89.94 87 GLY A O 1
ATOM 688 N N . GLY A 1 88 ? 3.459 -9.516 -13.055 1 89.12 88 GLY A N 1
ATOM 689 C CA . GLY A 1 88 ? 4.324 -9.102 -11.969 1 89.12 88 GLY A CA 1
ATOM 690 C C . GLY A 1 88 ? 4.27 -7.605 -11.695 1 89.12 88 GLY A C 1
ATOM 691 O O . GLY A 1 88 ? 5.215 -7.035 -11.148 1 89.12 88 GLY A O 1
ATOM 692 N N . PHE A 1 89 ? 3.264 -6.969 -12.141 1 91.94 89 PHE A N 1
ATOM 693 C CA . PHE A 1 89 ? 3.139 -5.523 -11.984 1 91.94 89 PHE A CA 1
ATOM 694 C C . PHE A 1 89 ? 2.559 -5.176 -10.617 1 91.94 89 PHE A C 1
ATOM 696 O O . PHE A 1 89 ? 1.834 -5.977 -10.023 1 91.94 89 PHE A O 1
ATOM 703 N N . MET A 1 90 ? 2.904 -4.062 -10.164 1 92.75 90 MET A N 1
ATOM 704 C CA . MET A 1 90 ? 2.447 -3.639 -8.844 1 92.75 90 MET A CA 1
ATOM 705 C C . MET A 1 90 ? 1.277 -2.666 -8.953 1 92.75 90 MET A C 1
ATOM 707 O O . MET A 1 90 ? 1.462 -1.507 -9.328 1 92.75 90 MET A O 1
ATOM 711 N N . VAL A 1 91 ? 0.108 -3.195 -8.602 1 93.31 91 VAL A N 1
ATOM 712 C CA . VAL A 1 91 ? -1.091 -2.363 -8.617 1 93.31 91 VAL A CA 1
ATOM 713 C C . VAL A 1 91 ? -1.209 -1.6 -7.301 1 93.31 91 VAL A C 1
ATOM 715 O O . VAL A 1 91 ? -1.262 -2.205 -6.227 1 93.31 91 VAL A O 1
ATOM 718 N N . ILE A 1 92 ? -1.262 -0.265 -7.41 1 89.19 92 ILE A N 1
ATOM 719 C CA . ILE A 1 92 ? -1.272 0.502 -6.172 1 89.19 92 ILE A CA 1
ATOM 720 C C . ILE A 1 92 ? -2.66 1.098 -5.945 1 89.19 92 ILE A C 1
ATOM 722 O O . ILE A 1 92 ? -2.977 1.55 -4.844 1 89.19 92 ILE A O 1
ATOM 726 N N . GLU A 1 93 ? -3.482 1.144 -6.977 1 87.31 93 GLU A N 1
ATOM 727 C CA . GLU A 1 93 ? -4.844 1.65 -6.844 1 87.31 93 GLU A CA 1
ATOM 728 C C . GLU A 1 93 ? -5.695 1.27 -8.055 1 87.31 93 GLU A C 1
ATOM 730 O O . GLU A 1 93 ? -5.164 0.897 -9.102 1 87.31 93 GLU A O 1
ATOM 735 N N . GLY A 1 94 ? -6.992 1.357 -7.836 1 92.25 94 GLY A N 1
ATOM 736 C CA . GLY A 1 94 ? -7.98 1.2 -8.891 1 92.25 94 GLY A CA 1
ATOM 737 C C . GLY A 1 94 ? -9.242 2.01 -8.648 1 92.25 94 GLY A C 1
ATOM 738 O O . GLY A 1 94 ? -9.664 2.191 -7.504 1 92.25 94 GLY A O 1
ATOM 739 N N . LYS A 1 95 ? -9.773 2.482 -9.742 1 92.81 95 LYS A N 1
ATOM 740 C CA . LYS A 1 95 ? -11.023 3.23 -9.648 1 92.81 95 LYS A CA 1
ATOM 741 C C . LYS A 1 95 ? -11.992 2.814 -10.758 1 92.81 95 LYS A C 1
ATOM 743 O O . LYS A 1 95 ? -11.641 2.838 -11.938 1 92.81 95 LYS A O 1
ATOM 748 N N . SER A 1 96 ? -13.109 2.453 -10.32 1 94.38 96 SER A N 1
ATOM 749 C CA . SER A 1 96 ? -14.156 2.186 -11.297 1 94.38 96 SER A CA 1
ATOM 750 C C . SER A 1 96 ? -14.75 3.482 -11.844 1 94.38 96 SER A C 1
ATOM 752 O O . SER A 1 96 ? -15.141 4.363 -11.07 1 94.38 96 SER A O 1
ATOM 754 N N . LEU A 1 97 ? -14.789 3.615 -13.133 1 93.88 97 LEU A N 1
ATOM 755 C CA . LEU A 1 97 ? -15.359 4.809 -13.742 1 93.88 97 LEU A CA 1
ATOM 756 C C . LEU A 1 97 ? -16.812 4.566 -14.148 1 93.88 97 LEU A C 1
ATOM 758 O O . LEU A 1 97 ? -17.656 5.449 -13.992 1 93.88 97 LEU A O 1
ATOM 762 N N . ASP A 1 98 ? -17.078 3.447 -14.68 1 93.12 98 ASP A N 1
ATOM 763 C CA . ASP A 1 98 ? -18.406 2.992 -15.055 1 93.12 98 ASP A CA 1
ATOM 764 C C . ASP A 1 98 ? -18.484 1.468 -15.102 1 93.12 98 ASP A C 1
ATOM 766 O O . ASP A 1 98 ? -17.625 0.784 -14.531 1 93.12 98 ASP A O 1
ATOM 770 N N . SER A 1 99 ? -19.438 0.858 -15.789 1 93.12 99 SER A N 1
ATOM 771 C CA . SER A 1 99 ? -19.703 -0.576 -15.734 1 93.12 99 SER A CA 1
ATOM 772 C C . SER A 1 99 ? -18.609 -1.365 -16.453 1 93.12 99 SER A C 1
ATOM 774 O O . SER A 1 99 ? -18.406 -2.547 -16.172 1 93.12 99 SER A O 1
ATOM 776 N N . ASN A 1 100 ? -17.844 -0.695 -17.328 1 95.31 100 ASN A N 1
ATOM 777 C CA . ASN A 1 100 ? -16.906 -1.464 -18.125 1 95.31 100 ASN A CA 1
ATOM 778 C C . ASN A 1 100 ? -15.516 -0.83 -18.141 1 95.31 100 ASN A C 1
ATOM 780 O O . ASN A 1 100 ? -14.648 -1.216 -18.922 1 95.31 100 ASN A O 1
ATOM 784 N N . THR A 1 101 ? -15.391 0.182 -17.312 1 97 101 THR A N 1
ATOM 785 C CA . THR A 1 101 ? -14.125 0.906 -17.375 1 97 101 THR A CA 1
ATOM 786 C C . THR A 1 101 ? -13.516 1.047 -15.992 1 97 101 THR A C 1
ATOM 788 O O . THR A 1 101 ? -14.203 1.412 -15.039 1 97 101 THR A O 1
ATOM 791 N N . VAL A 1 102 ? -12.266 0.754 -15.953 1 96.69 102 VAL A N 1
ATOM 792 C CA . VAL A 1 102 ? -11.516 0.913 -14.711 1 96.69 102 VAL A CA 1
ATOM 793 C C . VAL A 1 102 ? -10.188 1.609 -15 1 96.69 102 VAL A C 1
ATOM 795 O O . VAL A 1 102 ? -9.602 1.426 -16.062 1 96.69 102 VAL A O 1
ATOM 798 N N . ILE A 1 103 ? -9.758 2.436 -14.117 1 96.94 103 ILE A N 1
ATOM 799 C CA . ILE A 1 103 ? -8.414 3 -14.164 1 96.94 103 ILE A CA 1
ATOM 800 C C . ILE A 1 103 ? -7.547 2.365 -13.078 1 96.94 103 ILE A C 1
ATOM 802 O O . ILE A 1 103 ? -7.934 2.334 -11.906 1 96.94 103 ILE A O 1
ATOM 806 N N . TYR A 1 104 ? -6.418 1.871 -13.508 1 95.69 104 TYR A N 1
ATOM 807 C CA . TYR A 1 104 ? -5.457 1.307 -12.562 1 95.69 104 TYR A CA 1
ATOM 808 C C . TYR A 1 104 ? -4.262 2.236 -12.383 1 95.69 104 TYR A C 1
ATOM 810 O O . TYR A 1 104 ? -3.742 2.787 -13.359 1 95.69 104 TYR A O 1
ATOM 818 N N . GLY A 1 105 ? -3.85 2.467 -11.133 1 93.75 105 GLY A N 1
ATOM 819 C CA . GLY A 1 105 ? -2.508 2.951 -10.844 1 93.75 105 GLY A CA 1
ATOM 820 C C . GLY A 1 105 ? -1.495 1.836 -10.672 1 93.75 105 GLY A C 1
ATOM 821 O O . GLY A 1 105 ? -1.646 0.986 -9.789 1 93.75 105 GLY A O 1
ATOM 822 N N . ILE A 1 106 ? -0.448 1.855 -11.508 1 94.56 106 ILE A N 1
ATOM 823 C CA . ILE A 1 106 ? 0.512 0.758 -11.539 1 94.56 106 ILE A CA 1
ATOM 824 C C . ILE A 1 106 ? 1.932 1.31 -11.43 1 94.56 106 ILE A C 1
ATOM 826 O O . ILE A 1 106 ? 2.271 2.299 -12.086 1 94.56 106 ILE A O 1
ATOM 830 N N . LEU A 1 107 ? 2.721 0.697 -10.523 1 92.31 107 LEU A N 1
ATOM 831 C CA . LEU A 1 107 ? 4.141 1.023 -10.43 1 92.31 107 LEU A CA 1
ATOM 832 C C . LEU A 1 107 ? 4.969 0.123 -11.336 1 92.31 107 LEU A C 1
ATOM 834 O O . LEU A 1 107 ? 4.758 -1.092 -11.375 1 92.31 107 LEU A O 1
ATOM 838 N N . LEU A 1 108 ? 5.828 0.758 -12.062 1 94.19 108 LEU A N 1
ATOM 839 C CA . LEU A 1 108 ? 6.785 0.066 -12.922 1 94.19 108 LEU A CA 1
ATOM 840 C C . LEU A 1 108 ? 8.211 0.487 -12.594 1 94.19 108 LEU A C 1
ATOM 842 O O . LEU A 1 108 ? 8.453 1.634 -12.211 1 94.19 108 LEU A O 1
ATOM 846 N N . PRO A 1 109 ? 9.125 -0.473 -12.766 1 92.12 109 PRO A N 1
ATOM 847 C CA . PRO A 1 109 ? 10.516 -0.105 -12.469 1 92.12 109 PRO A CA 1
ATOM 848 C C . PRO A 1 109 ? 11.086 0.902 -13.469 1 92.12 109 PRO A C 1
ATOM 850 O O . PRO A 1 109 ? 12.023 1.629 -13.141 1 92.12 109 PRO A O 1
ATOM 853 N N . SER A 1 110 ? 10.641 0.919 -14.711 1 91.12 110 SER A N 1
ATOM 854 C CA . SER A 1 110 ? 11.055 1.864 -15.742 1 91.12 110 SER A CA 1
ATOM 855 C C . SER A 1 110 ? 10.008 1.973 -16.844 1 91.12 110 SER A C 1
ATOM 857 O O . SER A 1 110 ? 9.055 1.195 -16.875 1 91.12 110 SER A O 1
ATOM 859 N N . ARG A 1 111 ? 10.266 2.908 -17.75 1 91.81 111 ARG A N 1
ATOM 860 C CA . ARG A 1 111 ? 9.352 3.127 -18.859 1 91.81 111 ARG A CA 1
ATOM 861 C C . ARG A 1 111 ? 9.352 1.935 -19.812 1 91.81 111 ARG A C 1
ATOM 863 O O . ARG A 1 111 ? 8.352 1.665 -20.484 1 91.81 111 ARG A O 1
ATOM 870 N N . GLY A 1 112 ? 10.43 1.227 -19.844 1 92.81 112 GLY A N 1
ATOM 871 C CA . GLY A 1 112 ? 10.516 0.068 -20.719 1 92.81 112 GLY A CA 1
ATOM 872 C C . GLY A 1 112 ? 9.5 -1.011 -20.375 1 92.81 112 GLY A C 1
ATOM 873 O O . GLY A 1 112 ? 9.062 -1.752 -21.266 1 92.81 112 GLY A O 1
ATOM 874 N N . TYR A 1 113 ? 9.07 -1.04 -19.203 1 94.44 113 TYR A N 1
ATOM 875 C CA . TYR A 1 113 ? 8.125 -2.057 -18.766 1 94.44 113 TYR A CA 1
ATOM 876 C C . TYR A 1 113 ? 6.707 -1.705 -19.203 1 94.44 113 TYR A C 1
ATOM 878 O O . TYR A 1 113 ? 5.812 -2.553 -19.172 1 94.44 113 TYR A O 1
ATOM 886 N N . LEU A 1 114 ? 6.5 -0.488 -19.594 1 96 114 LEU A N 1
ATOM 887 C CA . LEU A 1 114 ? 5.188 -0.06 -20.062 1 96 114 LEU A CA 1
ATOM 888 C C . LEU A 1 114 ? 4.801 -0.795 -21.328 1 96 114 LEU A C 1
ATOM 890 O O . LEU A 1 114 ? 3.648 -1.195 -21.5 1 96 114 LEU A O 1
ATOM 894 N N . ARG A 1 115 ? 5.805 -0.954 -22.188 1 95.75 115 ARG A N 1
ATOM 895 C CA . ARG A 1 115 ? 5.543 -1.687 -23.422 1 95.75 115 ARG A CA 1
ATOM 896 C C . ARG A 1 115 ? 5.109 -3.119 -23.141 1 95.75 115 ARG A C 1
ATOM 898 O O . ARG A 1 115 ? 4.168 -3.627 -23.75 1 95.75 115 ARG A O 1
ATOM 905 N N . SER A 1 116 ? 5.836 -3.721 -22.188 1 95.44 116 SER A N 1
ATOM 906 C CA . SER A 1 116 ? 5.488 -5.086 -21.797 1 95.44 116 SER A CA 1
ATOM 907 C C . SER A 1 116 ? 4.082 -5.152 -21.219 1 95.44 116 SER A C 1
ATOM 909 O O . SER A 1 116 ? 3.312 -6.062 -21.531 1 95.44 116 SER A O 1
ATOM 911 N N . LEU A 1 117 ? 3.744 -4.215 -20.422 1 97.12 117 LEU A N 1
ATOM 912 C CA . LEU A 1 117 ? 2.42 -4.145 -19.812 1 97.12 117 LEU A CA 1
ATOM 913 C C . LEU A 1 117 ? 1.338 -4.031 -20.891 1 97.12 117 LEU A C 1
ATOM 915 O O . LEU A 1 117 ? 0.357 -4.777 -20.859 1 97.12 117 LEU A O 1
ATOM 919 N N . MET A 1 118 ? 1.557 -3.168 -21.828 1 97.88 118 MET A N 1
ATOM 920 C CA . MET A 1 118 ? 0.569 -2.947 -22.875 1 97.88 118 MET A CA 1
ATOM 921 C C . MET A 1 118 ? 0.459 -4.168 -23.781 1 97.88 118 MET A C 1
ATOM 923 O O . MET A 1 118 ? -0.633 -4.516 -24.234 1 97.88 118 MET A O 1
ATOM 927 N N . LYS A 1 119 ? 1.561 -4.777 -24.031 1 97.75 119 LYS A N 1
ATOM 928 C CA . LYS A 1 119 ? 1.555 -6.016 -24.797 1 97.75 119 LYS A CA 1
ATOM 929 C C . LYS A 1 119 ? 0.753 -7.102 -24.094 1 97.75 119 LYS A C 1
ATOM 931 O O . LYS A 1 119 ? 0.004 -7.848 -24.734 1 97.75 119 LYS A O 1
ATOM 936 N N . ASP A 1 120 ? 0.942 -7.145 -22.766 1 97 120 ASP A N 1
ATOM 937 C CA . ASP A 1 120 ? 0.207 -8.133 -21.984 1 97 120 ASP A CA 1
ATOM 938 C C . ASP A 1 120 ? -1.299 -7.895 -22.078 1 97 120 ASP A C 1
ATOM 940 O O . ASP A 1 120 ? -2.078 -8.844 -22.188 1 97 120 ASP A O 1
ATOM 944 N N . PHE A 1 121 ? -1.714 -6.633 -22 1 97.94 121 PHE A N 1
ATOM 945 C CA . PHE A 1 121 ? -3.125 -6.305 -22.156 1 97.94 121 PHE A CA 1
ATOM 946 C C . PHE A 1 121 ? -3.627 -6.742 -23.531 1 97.94 121 PHE A C 1
ATOM 948 O O . PHE A 1 121 ? -4.707 -7.328 -23.641 1 97.94 121 PHE A O 1
ATOM 955 N N . LEU A 1 122 ? -2.857 -6.484 -24.531 1 97.44 122 LEU A N 1
ATOM 956 C CA . LEU A 1 122 ? -3.213 -6.863 -25.906 1 97.44 122 LEU A CA 1
ATOM 957 C C . LEU A 1 122 ? -3.332 -8.383 -26.031 1 97.44 122 LEU A C 1
ATOM 959 O O . LEU A 1 122 ? -4.289 -8.883 -26.625 1 97.44 122 LEU A O 1
ATOM 963 N N . ASN A 1 123 ? -2.436 -9.07 -25.453 1 96.81 123 ASN A N 1
ATOM 964 C CA . ASN A 1 123 ? -2.426 -10.523 -25.516 1 96.81 123 ASN A CA 1
ATOM 965 C C . ASN A 1 123 ? -3.668 -11.125 -24.859 1 96.81 123 ASN A C 1
ATOM 967 O O . ASN A 1 123 ? -4.133 -12.195 -25.266 1 96.81 123 ASN A O 1
ATOM 971 N N . GLU A 1 124 ? -4.156 -10.43 -23.875 1 95.88 124 GLU A N 1
ATOM 972 C CA . GLU A 1 124 ? -5.355 -10.891 -23.172 1 95.88 124 GLU A CA 1
ATOM 973 C C . GLU A 1 124 ? -6.617 -10.297 -23.781 1 95.88 124 GLU A C 1
ATOM 975 O O . GLU A 1 124 ? -7.707 -10.438 -23.234 1 95.88 124 GLU A O 1
ATOM 980 N N . SER A 1 125 ? -6.488 -9.562 -24.859 1 96.75 125 SER A N 1
ATOM 981 C CA . SER A 1 125 ? -7.582 -8.945 -25.609 1 96.75 125 SER A CA 1
ATOM 982 C C . SER A 1 125 ? -8.336 -7.941 -24.75 1 96.75 125 SER A C 1
ATOM 984 O O . SER A 1 125 ? -9.57 -7.855 -24.812 1 96.75 125 SER A O 1
ATOM 986 N N . VAL A 1 126 ? -7.605 -7.32 -23.891 1 97.56 126 VAL A N 1
ATOM 987 C CA . VAL A 1 126 ? -8.172 -6.234 -23.109 1 97.56 126 VAL A CA 1
ATOM 988 C C . VAL A 1 126 ? -7.738 -4.891 -23.688 1 97.56 126 VAL A C 1
ATOM 990 O O . VAL A 1 126 ? -6.543 -4.602 -23.781 1 97.56 126 VAL A O 1
ATOM 993 N N . LYS A 1 127 ? -8.75 -4.145 -24.094 1 98.06 127 LYS A N 1
ATOM 994 C CA . LYS A 1 127 ? -8.438 -2.795 -24.547 1 98.06 127 LYS A CA 1
ATOM 995 C C . LYS A 1 127 ? -7.945 -1.923 -23.391 1 98.06 127 LYS A C 1
ATOM 997 O O . LYS A 1 127 ? -8.586 -1.856 -22.344 1 98.06 127 LYS A O 1
ATOM 1002 N N . ALA A 1 128 ? -6.785 -1.302 -23.594 1 98.31 128 ALA A N 1
ATOM 1003 C CA . ALA A 1 128 ? -6.195 -0.467 -22.562 1 98.31 128 ALA A CA 1
ATOM 1004 C C . ALA A 1 128 ? -5.523 0.766 -23.156 1 98.31 128 ALA A C 1
ATOM 1006 O O . ALA A 1 128 ? -5.027 0.723 -24.281 1 98.31 128 ALA A O 1
ATOM 1007 N N . GLU A 1 129 ? -5.598 1.851 -22.375 1 98.06 129 GLU A N 1
ATOM 1008 C CA . GLU A 1 129 ? -4.961 3.104 -22.766 1 98.06 129 GLU A CA 1
ATOM 1009 C C . GLU A 1 129 ? -4.156 3.701 -21.609 1 98.06 129 GLU A C 1
ATOM 1011 O O . GLU A 1 129 ? -4.582 3.639 -20.453 1 98.06 129 GLU A O 1
ATOM 1016 N N . VAL A 1 130 ? -3.012 4.285 -22.016 1 97.38 130 VAL A N 1
ATOM 1017 C CA . VAL A 1 130 ? -2.215 5.012 -21.031 1 97.38 130 VAL A CA 1
ATOM 1018 C C . VAL A 1 130 ? -2.807 6.402 -20.812 1 97.38 130 VAL A C 1
ATOM 1020 O O . VAL A 1 130 ? -2.887 7.203 -21.75 1 97.38 130 VAL A O 1
ATOM 1023 N N . VAL A 1 131 ? -3.232 6.652 -19.625 1 95.5 131 VAL A N 1
ATOM 1024 C CA . VAL A 1 131 ? -3.771 7.965 -19.281 1 95.5 131 VAL A CA 1
ATOM 1025 C C . VAL A 1 131 ? -2.629 8.922 -18.953 1 95.5 131 VAL A C 1
ATOM 1027 O O . VAL A 1 131 ? -2.607 10.062 -19.422 1 95.5 131 VAL A O 1
ATOM 1030 N N . TYR A 1 132 ? -1.68 8.461 -18.094 1 90.94 132 TYR A N 1
ATOM 1031 C CA . TYR A 1 132 ? -0.456 9.219 -17.859 1 90.94 132 TYR A CA 1
ATOM 1032 C C . TYR A 1 132 ? 0.636 8.32 -17.281 1 90.94 132 TYR A C 1
ATOM 1034 O O . TYR A 1 132 ? 0.355 7.227 -16.797 1 90.94 132 TYR A O 1
ATOM 1042 N N . ALA A 1 133 ? 1.821 8.797 -17.438 1 91.31 133 ALA A N 1
ATOM 1043 C CA . ALA A 1 133 ? 3.029 8.188 -16.891 1 91.31 133 ALA A CA 1
ATOM 1044 C C . ALA A 1 133 ? 3.938 9.234 -16.266 1 91.31 133 ALA A C 1
ATOM 1046 O O . ALA A 1 133 ? 4.238 10.258 -16.891 1 91.31 133 ALA A O 1
ATOM 1047 N N . GLN A 1 134 ? 4.23 8.984 -15.016 1 87.75 134 GLN A N 1
ATOM 1048 C CA . GLN A 1 134 ? 5.043 9.969 -14.312 1 87.75 134 GLN A CA 1
ATOM 1049 C C . GLN A 1 134 ? 6.172 9.305 -13.539 1 87.75 134 GLN A C 1
ATOM 1051 O O . GLN A 1 134 ? 5.973 8.266 -12.906 1 87.75 134 GLN A O 1
ATOM 1056 N N . ALA A 1 135 ? 7.352 9.898 -13.617 1 87.25 135 ALA A N 1
ATOM 1057 C CA . ALA A 1 135 ? 8.461 9.453 -12.781 1 87.25 135 ALA A CA 1
ATOM 1058 C C . ALA A 1 135 ? 8.203 9.773 -11.312 1 87.25 135 ALA A C 1
ATOM 1060 O O . ALA A 1 135 ? 7.699 10.852 -10.984 1 87.25 135 ALA A O 1
ATOM 1061 N N . ILE A 1 136 ? 8.477 8.68 -10.453 1 81.88 136 ILE A N 1
ATOM 1062 C CA . ILE A 1 136 ? 8.312 8.914 -9.023 1 81.88 136 ILE A CA 1
ATOM 1063 C C . ILE A 1 136 ? 9.586 8.516 -8.281 1 81.88 136 ILE A C 1
ATOM 1065 O O . ILE A 1 136 ? 10.312 7.625 -8.734 1 81.88 136 ILE A O 1
ATOM 1069 N N . LYS A 1 137 ? 9.883 9.297 -7.258 1 75.62 137 LYS A N 1
ATOM 1070 C CA . LYS A 1 137 ? 10.977 8.961 -6.355 1 75.62 137 LYS A CA 1
ATOM 1071 C C . LYS A 1 137 ? 10.461 8.242 -5.109 1 75.62 137 LYS A C 1
ATOM 1073 O O . LYS A 1 137 ? 9.5 8.695 -4.488 1 75.62 137 LYS A O 1
ATOM 1078 N N . VAL A 1 138 ? 10.906 7.035 -4.949 1 72.19 138 VAL A N 1
ATOM 1079 C CA . VAL A 1 138 ? 10.562 6.359 -3.701 1 72.19 138 VAL A CA 1
ATOM 1080 C C . VAL A 1 138 ? 11.383 6.949 -2.555 1 72.19 138 VAL A C 1
ATOM 1082 O O . VAL A 1 138 ? 12.609 6.832 -2.535 1 72.19 138 VAL A O 1
ATOM 1085 N N . LYS A 1 139 ? 10.711 7.898 -1.854 1 68.38 139 LYS A N 1
ATOM 1086 C CA . LYS A 1 139 ? 11.391 8.477 -0.695 1 68.38 139 LYS A CA 1
ATOM 1087 C C . LYS A 1 139 ? 10.984 7.754 0.59 1 68.38 139 LYS A C 1
ATOM 1089 O O . LYS A 1 139 ? 9.797 7.605 0.878 1 68.38 139 LYS A O 1
ATOM 1094 N N . THR A 1 140 ? 11.992 7.16 1.172 1 71.56 140 THR A N 1
ATOM 1095 C CA . THR A 1 140 ? 11.727 6.492 2.443 1 71.56 140 THR A CA 1
ATOM 1096 C C . THR A 1 140 ? 12.102 7.395 3.615 1 71.56 140 THR A C 1
ATOM 1098 O O . THR A 1 140 ? 13.016 8.219 3.506 1 71.56 140 THR A O 1
ATOM 1101 N N . LEU A 1 141 ? 11.195 7.414 4.637 1 78.12 141 LEU A N 1
ATOM 1102 C CA . LEU A 1 141 ? 11.531 8.125 5.863 1 78.12 141 LEU A CA 1
ATOM 1103 C C . LEU A 1 141 ? 12.883 7.664 6.402 1 78.12 141 LEU A C 1
ATOM 1105 O O . LEU A 1 141 ? 13.203 6.473 6.363 1 78.12 141 LEU A O 1
ATOM 1109 N N . THR A 1 142 ? 13.68 8.664 6.758 1 78.25 142 THR A N 1
ATOM 1110 C CA . THR A 1 142 ? 14.836 8.266 7.555 1 78.25 142 THR A CA 1
ATOM 1111 C C . THR A 1 142 ? 14.391 7.676 8.891 1 78.25 142 THR A C 1
ATOM 1113 O O . THR A 1 142 ? 13.25 7.863 9.312 1 78.25 142 THR A O 1
ATOM 1116 N N . SER A 1 143 ? 15.273 6.965 9.508 1 77.5 143 SER A N 1
ATOM 1117 C CA . SER A 1 143 ? 14.984 6.391 10.812 1 77.5 143 SER A CA 1
ATOM 1118 C C . SER A 1 143 ? 14.539 7.465 11.805 1 77.5 143 SER A C 1
ATOM 1120 O O . SER A 1 143 ? 13.586 7.262 12.562 1 77.5 143 SER A O 1
ATOM 1122 N N . ARG A 1 144 ? 15.195 8.586 11.703 1 85.56 144 ARG A N 1
ATOM 1123 C CA . ARG A 1 144 ? 14.891 9.664 12.641 1 85.56 144 ARG A CA 1
ATOM 1124 C C . ARG A 1 144 ? 13.531 10.281 12.336 1 85.56 144 ARG A C 1
ATOM 1126 O O . ARG A 1 144 ? 12.766 10.586 13.25 1 85.56 144 ARG A O 1
ATOM 1133 N N . GLN A 1 145 ? 13.219 10.453 11.07 1 88.94 145 GLN A N 1
ATOM 1134 C CA . GLN A 1 145 ? 11.914 10.984 10.68 1 88.94 145 GLN A CA 1
ATOM 1135 C C . GLN A 1 145 ? 10.789 10.055 11.125 1 88.94 145 GLN A C 1
ATOM 1137 O O . GLN A 1 145 ? 9.773 10.508 11.656 1 88.94 145 GLN A O 1
ATOM 1142 N N . LEU A 1 146 ? 11.055 8.836 10.938 1 86.19 146 LEU A N 1
ATOM 1143 C CA . LEU A 1 146 ? 10.055 7.852 11.336 1 86.19 146 LEU A CA 1
ATOM 1144 C C . LEU A 1 146 ? 9.844 7.867 12.844 1 86.19 146 LEU A C 1
ATOM 1146 O O . LEU A 1 146 ? 8.703 7.879 13.312 1 86.19 146 LEU A O 1
ATOM 1150 N N . GLU A 1 147 ? 10.906 7.82 13.555 1 88 147 GLU A N 1
ATOM 1151 C CA . GLU A 1 147 ? 10.852 7.84 15.016 1 88 147 GLU A CA 1
ATOM 1152 C C . GLU A 1 147 ? 10.078 9.055 15.523 1 88 147 GLU A C 1
ATOM 1154 O O . GLU A 1 147 ? 9.195 8.922 16.375 1 88 147 GLU A O 1
ATOM 1159 N N . VAL A 1 148 ? 10.359 10.141 15.016 1 94.12 148 VAL A N 1
ATOM 1160 C CA . VAL A 1 148 ? 9.766 11.398 15.469 1 94.12 148 VAL A CA 1
ATOM 1161 C C . VAL A 1 148 ? 8.281 11.422 15.117 1 94.12 148 VAL A C 1
ATOM 1163 O O . VAL A 1 148 ? 7.449 11.82 15.938 1 94.12 148 VAL A O 1
ATOM 1166 N N . LEU A 1 149 ? 7.93 11 13.898 1 93.62 149 LEU A N 1
ATOM 1167 C CA . LEU A 1 149 ? 6.531 11.008 13.477 1 93.62 149 LEU A CA 1
ATOM 1168 C C . LEU A 1 149 ? 5.715 10.023 14.312 1 93.62 149 LEU A C 1
ATOM 1170 O O . LEU A 1 149 ? 4.578 10.328 14.695 1 93.62 149 LEU A O 1
ATOM 1174 N N . GLN A 1 150 ? 6.32 8.898 14.625 1 90.94 150 GLN A N 1
ATOM 1175 C CA . GLN A 1 150 ? 5.637 7.914 15.453 1 90.94 150 GLN A CA 1
ATOM 1176 C C . GLN A 1 150 ? 5.383 8.461 16.859 1 90.94 150 GLN A C 1
ATOM 1178 O O . GLN A 1 150 ? 4.293 8.297 17.406 1 90.94 150 GLN A O 1
ATOM 1183 N N . LEU A 1 151 ? 6.402 9.047 17.375 1 93.56 151 LEU A N 1
ATOM 1184 C CA . LEU A 1 151 ? 6.27 9.633 18.703 1 93.56 151 LEU A CA 1
ATOM 1185 C C . LEU A 1 151 ? 5.223 10.734 18.703 1 93.56 151 LEU A C 1
ATOM 1187 O O . LEU A 1 151 ? 4.355 10.773 19.578 1 93.56 151 LEU A O 1
ATOM 1191 N N . ALA A 1 152 ? 5.285 11.602 17.75 1 95.56 152 ALA A N 1
ATOM 1192 C CA . ALA A 1 152 ? 4.328 12.703 17.656 1 95.56 152 ALA A CA 1
ATOM 1193 C C . ALA A 1 152 ? 2.9 12.18 17.547 1 95.56 152 ALA A C 1
ATOM 1195 O O . ALA A 1 152 ? 1.989 12.703 18.188 1 95.56 152 ALA A O 1
ATOM 1196 N N . TYR A 1 153 ? 2.732 11.172 16.797 1 93.56 153 TYR A N 1
ATOM 1197 C CA . TYR A 1 153 ? 1.425 10.555 16.609 1 93.56 153 TYR A CA 1
ATOM 1198 C C . TYR A 1 153 ? 0.926 9.906 17.891 1 93.56 153 TYR A C 1
ATOM 1200 O O . TYR A 1 153 ? -0.197 10.164 18.328 1 93.56 153 TYR A O 1
ATOM 1208 N N . SER A 1 154 ? 1.763 9.109 18.484 1 90.94 154 SER A N 1
ATOM 1209 C CA . SER A 1 154 ? 1.377 8.352 19.672 1 90.94 154 SER A CA 1
ATOM 1210 C C . SER A 1 154 ? 1.103 9.266 20.859 1 90.94 154 SER A C 1
ATOM 1212 O O . SER A 1 154 ? 0.245 8.977 21.688 1 90.94 154 SER A O 1
ATOM 1214 N N . ARG A 1 155 ? 1.807 10.414 20.797 1 94.69 155 ARG A N 1
ATOM 1215 C CA . ARG A 1 155 ? 1.655 11.359 21.906 1 94.69 155 ARG A CA 1
ATOM 1216 C C . ARG A 1 155 ? 0.488 12.305 21.656 1 94.69 155 ARG A C 1
ATOM 1218 O O . ARG A 1 155 ? 0.14 13.109 22.531 1 94.69 155 ARG A O 1
ATOM 1225 N N . GLY A 1 156 ? -0.044 12.297 20.469 1 94.56 156 GLY A N 1
ATOM 1226 C CA . GLY A 1 156 ? -1.284 13.008 20.203 1 94.56 156 GLY A CA 1
ATOM 1227 C C . GLY A 1 156 ? -1.066 14.391 19.625 1 94.56 156 GLY A C 1
ATOM 1228 O O . GLY A 1 156 ? -1.874 15.297 19.828 1 94.56 156 GLY A O 1
ATOM 1229 N N . LEU A 1 157 ? 0.052 14.648 18.984 1 94.5 157 LEU A N 1
ATOM 1230 C CA . LEU A 1 157 ? 0.33 15.945 18.375 1 94.5 157 LEU A CA 1
ATOM 1231 C C . LEU A 1 157 ? -0.692 16.266 17.297 1 94.5 157 LEU A C 1
ATOM 1233 O O . LEU A 1 157 ? -0.962 17.438 17.016 1 94.5 157 LEU A O 1
ATOM 1237 N N . PHE A 1 158 ? -1.356 15.273 16.703 1 94.56 158 PHE A N 1
ATOM 1238 C CA . PHE A 1 158 ? -2.258 15.477 15.578 1 94.56 158 PHE A CA 1
ATOM 1239 C C . PHE A 1 158 ? -3.707 15.258 16 1 94.56 158 PHE A C 1
ATOM 1241 O O . PHE A 1 158 ? -4.602 15.211 15.148 1 94.56 158 PHE A O 1
ATOM 1248 N N . ASP A 1 159 ? -3.932 15.156 17.281 1 92.56 159 ASP A N 1
ATOM 1249 C C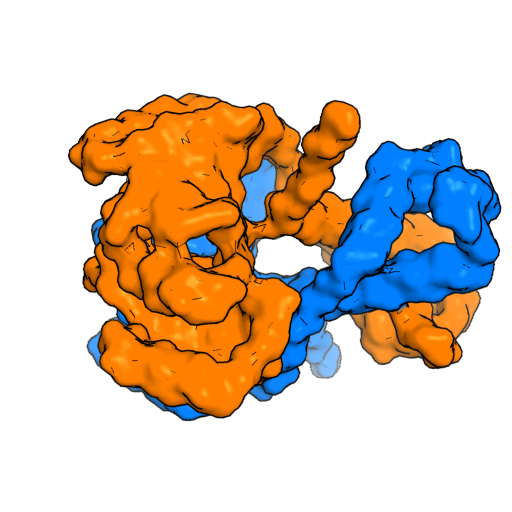A . ASP A 1 159 ? -5.289 14.945 17.766 1 92.56 159 ASP A CA 1
ATOM 1250 C C . ASP A 1 159 ? -6.098 16.234 17.734 1 92.56 159 ASP A C 1
ATOM 1252 O O . ASP A 1 159 ? -5.531 17.328 17.75 1 92.56 159 ASP A O 1
ATOM 1256 N N . ASP A 1 160 ? -7.34 16.094 17.547 1 87.19 160 ASP A N 1
ATOM 1257 C CA . ASP A 1 160 ? -8.219 17.266 17.578 1 87.19 160 ASP A CA 1
ATOM 1258 C C . ASP A 1 160 ? -8.031 18.062 18.875 1 87.19 160 ASP A C 1
ATOM 1260 O O . ASP A 1 160 ? -7.949 19.281 18.844 1 87.19 160 ASP A O 1
ATOM 1264 N N . LYS A 1 161 ? -8.031 17.406 19.969 1 87 161 LYS A N 1
ATOM 1265 C CA . LYS A 1 161 ? -7.609 17.984 21.25 1 87 161 LYS A CA 1
ATOM 1266 C C . LYS A 1 161 ? -6.168 17.609 21.578 1 87 161 LYS A C 1
ATOM 1268 O O . LYS A 1 161 ? -5.902 16.516 22.078 1 87 161 LYS A O 1
ATOM 1273 N N . ARG A 1 162 ? -5.273 18.484 21.125 1 82.81 162 ARG A N 1
ATOM 1274 C CA . ARG A 1 162 ? -3.84 18.234 21.234 1 82.81 162 ARG A CA 1
ATOM 1275 C C . ARG A 1 162 ? -3.459 17.844 22.656 1 82.81 162 ARG A C 1
ATOM 1277 O O . ARG A 1 162 ? -3.809 18.531 23.609 1 82.81 162 ARG A O 1
ATOM 1284 N N . ARG A 1 163 ? -2.771 16.766 22.766 1 89.12 163 ARG A N 1
ATOM 1285 C CA . ARG A 1 163 ? -2.389 16.25 24.078 1 89.12 163 ARG A CA 1
ATOM 1286 C C . ARG A 1 163 ? -0.942 16.609 24.406 1 89.12 163 ARG A C 1
ATOM 1288 O O . ARG A 1 163 ? -0.48 16.375 25.531 1 89.12 163 ARG A O 1
ATOM 1295 N N . VAL A 1 164 ? -0.279 17.078 23.422 1 94 164 VAL A N 1
ATOM 1296 C CA . VAL A 1 164 ? 1.11 17.484 23.609 1 94 164 VAL A CA 1
ATOM 1297 C C . VAL A 1 164 ? 1.438 18.641 22.688 1 94 164 VAL A C 1
ATOM 1299 O O . VAL A 1 164 ? 0.862 18.766 21.609 1 94 164 VAL A O 1
ATOM 1302 N N . SER A 1 165 ? 2.287 19.438 23.125 1 95.19 165 SER A N 1
ATOM 1303 C CA . SER A 1 165 ? 2.756 20.531 22.281 1 95.19 165 SER A CA 1
ATOM 1304 C C . SER A 1 165 ? 4.109 20.203 21.656 1 95.19 165 SER A C 1
ATOM 1306 O O . SER A 1 165 ? 4.785 19.266 22.094 1 95.19 165 SER A O 1
ATOM 1308 N N . ILE A 1 166 ? 4.426 21 20.672 1 95.5 166 ILE A N 1
ATOM 1309 C CA . ILE A 1 166 ? 5.734 20.859 20.047 1 95.5 166 ILE A CA 1
ATOM 1310 C C . ILE A 1 166 ? 6.836 21.062 21.078 1 95.5 166 ILE A C 1
ATOM 1312 O O . ILE A 1 166 ? 7.816 20.312 21.109 1 95.5 166 ILE A O 1
ATOM 1316 N N . SER A 1 167 ? 6.609 22.047 21.922 1 96.88 167 SER A N 1
ATOM 1317 C CA . SER A 1 167 ? 7.605 22.359 22.953 1 96.88 167 SER A CA 1
ATOM 1318 C C . SER A 1 167 ? 7.781 21.203 23.922 1 96.88 167 SER A C 1
ATOM 1320 O O . SER A 1 167 ? 8.906 20.844 24.266 1 96.88 167 SER A O 1
ATOM 1322 N N . GLU A 1 168 ? 6.703 20.641 24.359 1 97.19 168 GLU A N 1
ATOM 1323 C CA . GLU A 1 168 ? 6.746 19.5 25.281 1 97.19 168 GLU A CA 1
ATOM 1324 C C . GLU A 1 168 ? 7.422 18.297 24.625 1 97.19 168 GLU A C 1
ATOM 1326 O O . GLU A 1 168 ? 8.25 17.625 25.25 1 97.19 168 GLU A O 1
ATOM 1331 N N . LEU A 1 169 ? 7.074 18.031 23.391 1 96.25 169 LEU A N 1
ATOM 1332 C CA . LEU A 1 169 ? 7.629 16.891 22.672 1 96.25 169 LEU A CA 1
ATOM 1333 C C . LEU A 1 169 ? 9.117 17.094 22.406 1 96.25 169 LEU A C 1
ATOM 1335 O O . LEU A 1 169 ? 9.898 16.141 22.5 1 96.25 169 LEU A O 1
ATOM 1339 N N . ALA A 1 170 ? 9.5 18.281 22.062 1 97.31 170 ALA A N 1
ATOM 1340 C CA . ALA A 1 170 ? 10.906 18.609 21.828 1 97.31 170 ALA A CA 1
ATOM 1341 C C . ALA A 1 170 ? 11.742 18.375 23.078 1 97.31 170 ALA A C 1
ATOM 1343 O O . ALA A 1 170 ? 12.844 17.812 23 1 97.31 170 ALA A O 1
ATOM 1344 N N . LYS A 1 171 ? 11.195 18.781 24.188 1 96.94 171 LYS A N 1
ATOM 1345 C CA . LYS A 1 171 ? 11.867 18.562 25.469 1 96.94 171 LYS A CA 1
ATOM 1346 C C . LYS A 1 171 ? 12.062 17.078 25.734 1 96.94 171 LYS A C 1
ATOM 1348 O O . LYS A 1 171 ? 13.133 16.656 26.188 1 96.94 171 LYS A O 1
ATOM 1353 N N . GLU A 1 172 ? 11.031 16.344 25.484 1 94.88 172 GLU A N 1
ATOM 1354 C CA . GLU A 1 172 ? 11.109 14.891 25.672 1 94.88 172 GLU A CA 1
ATOM 1355 C C . GLU A 1 172 ? 12.211 14.281 24.812 1 94.88 172 GLU A C 1
ATOM 1357 O O . GLU A 1 172 ? 12.891 13.344 25.25 1 94.88 172 GLU A O 1
ATOM 1362 N N . LEU A 1 173 ? 12.453 14.82 23.609 1 95.31 173 LEU A N 1
ATOM 1363 C CA . LEU A 1 173 ? 13.406 14.273 22.656 1 95.31 173 LEU A CA 1
ATOM 1364 C C . LEU A 1 173 ? 14.781 14.914 22.828 1 95.31 173 LEU A C 1
ATOM 1366 O O . LEU A 1 173 ? 15.758 14.469 22.219 1 95.31 173 LEU A O 1
ATOM 1370 N N . GLY A 1 174 ? 14.797 15.992 23.609 1 96.38 174 GLY A N 1
ATOM 1371 C CA . GLY A 1 174 ? 16.047 16.688 23.844 1 96.38 174 GLY A CA 1
ATOM 1372 C C . GLY A 1 174 ? 16.516 17.5 22.656 1 96.38 174 GLY A C 1
ATOM 1373 O O . GLY A 1 174 ? 17.703 17.562 22.359 1 96.38 174 GLY A O 1
ATOM 1374 N N . ILE A 1 175 ? 15.609 18.062 21.875 1 97.25 175 ILE A N 1
ATOM 1375 C CA . ILE A 1 175 ? 15.938 18.906 20.734 1 97.25 175 ILE A CA 1
ATOM 1376 C C . ILE A 1 175 ? 15.133 20.203 20.797 1 97.25 175 ILE A C 1
ATOM 1378 O O . ILE A 1 175 ? 14.258 20.344 21.656 1 97.25 175 ILE A O 1
ATOM 1382 N N . SER A 1 176 ? 15.477 21.094 19.953 1 97.44 176 SER A N 1
ATOM 1383 C CA . SER A 1 176 ? 14.758 22.375 19.938 1 97.44 176 SER A CA 1
ATOM 1384 C C . SER A 1 176 ? 13.414 22.234 19.25 1 97.44 176 SER A C 1
ATOM 1386 O O . SER A 1 176 ? 13.242 21.375 18.359 1 97.44 176 SER A O 1
ATOM 1388 N N . PRO A 1 177 ? 12.469 23.062 19.672 1 96.88 177 PRO A N 1
ATOM 1389 C CA . PRO A 1 177 ? 11.195 23.078 18.953 1 96.88 177 PRO A CA 1
ATOM 1390 C C . PRO A 1 177 ? 11.367 23.328 17.453 1 96.88 177 PRO A C 1
ATOM 1392 O O . PRO A 1 177 ? 10.641 22.734 16.641 1 96.88 177 PRO A O 1
ATOM 1395 N N . ALA A 1 178 ? 12.289 24.156 17.062 1 95.69 178 ALA A N 1
ATOM 1396 C CA . ALA A 1 178 ? 12.539 24.453 15.656 1 95.69 178 ALA A CA 1
ATOM 1397 C C . ALA A 1 178 ? 13.008 23.203 14.914 1 95.69 178 ALA A C 1
ATOM 1399 O O . ALA A 1 178 ? 12.516 22.906 13.82 1 95.69 178 ALA A O 1
ATOM 1400 N N . THR A 1 179 ? 13.875 22.469 15.484 1 95.56 179 THR A N 1
ATOM 1401 C CA . THR A 1 179 ? 14.383 21.234 14.898 1 95.56 179 THR A CA 1
ATOM 1402 C C . THR A 1 179 ? 13.273 20.203 14.773 1 95.56 179 THR A C 1
ATOM 1404 O O . THR A 1 179 ? 13.133 19.547 13.734 1 95.56 179 THR A O 1
ATOM 1407 N N . LEU A 1 180 ? 12.508 20.062 15.812 1 96.31 180 LEU A N 1
ATOM 1408 C CA . LEU A 1 180 ? 11.406 19.109 15.789 1 96.31 180 LEU A CA 1
ATOM 1409 C C . LEU A 1 180 ? 10.406 19.453 14.688 1 96.31 180 LEU A C 1
ATOM 1411 O O . LEU A 1 180 ? 9.953 18.578 13.961 1 96.31 180 LEU A O 1
ATOM 1415 N N . THR A 1 181 ? 10.094 20.719 14.633 1 94.38 181 THR A N 1
ATOM 1416 C CA . THR A 1 181 ? 9.156 21.172 13.617 1 94.38 181 THR A CA 1
ATOM 1417 C C . THR A 1 181 ? 9.656 20.828 12.219 1 94.38 181 THR A C 1
ATOM 1419 O O . THR A 1 181 ? 8.883 20.359 11.383 1 94.38 181 THR A O 1
ATOM 1422 N N . VAL A 1 182 ? 10.914 20.984 12.016 1 94.62 182 VAL A N 1
ATOM 1423 C CA . VAL A 1 182 ? 11.516 20.688 10.719 1 94.62 182 VAL A CA 1
ATOM 1424 C C . VAL A 1 182 ? 11.445 19.188 10.445 1 94.62 182 VAL A C 1
ATOM 1426 O O . VAL A 1 182 ? 11.07 18.766 9.344 1 94.62 182 VAL A O 1
ATOM 1429 N N . LEU A 1 183 ? 11.719 18.391 11.406 1 95 183 LEU A N 1
ATOM 1430 C CA . LEU A 1 183 ? 11.703 16.938 11.266 1 95 183 LEU A CA 1
ATOM 1431 C C . LEU A 1 183 ? 10.289 16.453 10.961 1 95 183 LEU A C 1
ATOM 1433 O O . LEU A 1 183 ? 10.102 15.602 10.086 1 95 183 LEU A O 1
ATOM 1437 N N . ILE A 1 184 ? 9.352 17.016 11.664 1 95.12 184 ILE A N 1
ATOM 1438 C CA . ILE A 1 184 ? 7.957 16.609 11.492 1 95.12 184 ILE A CA 1
ATOM 1439 C C . ILE A 1 184 ? 7.469 17.016 10.109 1 95.12 184 ILE A C 1
ATOM 1441 O O . ILE A 1 184 ? 6.875 16.219 9.391 1 95.12 184 ILE A O 1
ATOM 1445 N N . ARG A 1 185 ? 7.742 18.234 9.789 1 93.88 185 ARG A N 1
ATOM 1446 C CA . ARG A 1 185 ? 7.305 18.75 8.492 1 93.88 185 ARG A CA 1
ATOM 1447 C C . ARG A 1 185 ? 7.898 17.938 7.352 1 93.88 185 ARG A C 1
ATOM 1449 O O . ARG A 1 185 ? 7.188 17.547 6.422 1 93.88 185 ARG A O 1
ATOM 1456 N N . ARG A 1 186 ? 9.156 17.641 7.395 1 93.19 186 ARG A N 1
ATOM 1457 C CA . ARG A 1 186 ? 9.82 16.844 6.367 1 93.19 186 ARG A CA 1
ATOM 1458 C C . ARG A 1 186 ? 9.25 15.43 6.309 1 93.19 186 ARG A C 1
ATOM 1460 O O . ARG A 1 186 ? 9.07 14.875 5.223 1 93.19 186 ARG A O 1
ATOM 1467 N N . GLY A 1 187 ? 8.984 14.906 7.484 1 93.75 187 GLY A N 1
ATOM 1468 C CA . GLY A 1 187 ? 8.383 13.578 7.543 1 93.75 187 GLY A CA 1
ATOM 1469 C C . GLY A 1 187 ? 6.988 13.539 6.938 1 93.75 187 GLY A C 1
ATOM 1470 O O . GLY A 1 187 ? 6.676 12.633 6.152 1 93.75 187 GLY A O 1
ATOM 1471 N N . ILE A 1 188 ? 6.234 14.555 7.305 1 94.19 188 ILE A N 1
ATOM 1472 C CA . ILE A 1 188 ? 4.871 14.633 6.789 1 94.19 188 ILE A CA 1
ATOM 1473 C C . ILE A 1 188 ? 4.902 14.797 5.27 1 94.19 188 ILE A C 1
ATOM 1475 O O . ILE A 1 188 ? 4.117 14.164 4.559 1 94.19 188 ILE A O 1
ATOM 1479 N N . LYS A 1 189 ? 5.812 15.594 4.809 1 92.56 189 LYS A N 1
ATOM 1480 C CA . LYS A 1 189 ? 5.926 15.797 3.369 1 92.56 189 LYS A CA 1
ATOM 1481 C C . LYS A 1 189 ? 6.207 14.484 2.646 1 92.56 189 LYS A C 1
ATOM 1483 O O . LYS A 1 189 ? 5.559 14.164 1.65 1 92.56 189 LYS A O 1
ATOM 1488 N N . LYS A 1 190 ? 7.066 13.719 3.158 1 88.38 190 LYS A N 1
ATOM 1489 C CA . LYS A 1 190 ? 7.426 12.445 2.549 1 88.38 190 LYS A CA 1
ATOM 1490 C C . LYS A 1 190 ? 6.262 11.461 2.623 1 88.38 190 LYS A C 1
ATOM 1492 O O . LYS A 1 190 ? 6.008 10.719 1.669 1 88.38 190 LYS A O 1
ATOM 1497 N N . VAL A 1 191 ? 5.594 11.477 3.764 1 88.88 191 VAL A N 1
ATOM 1498 C CA . VAL A 1 191 ? 4.453 10.586 3.941 1 88.88 191 VAL A CA 1
ATOM 1499 C C . VAL A 1 191 ? 3.342 10.969 2.969 1 88.88 191 VAL A C 1
ATOM 1501 O O . VAL A 1 191 ? 2.709 10.102 2.363 1 88.88 191 VAL A O 1
ATOM 1504 N N . LEU A 1 192 ? 3.164 12.281 2.814 1 89.31 192 LEU A N 1
ATOM 1505 C CA . LEU A 1 192 ? 2.141 12.75 1.887 1 89.31 192 LEU A CA 1
ATOM 1506 C C . LEU A 1 192 ? 2.51 12.406 0.448 1 89.31 192 LEU A C 1
ATOM 1508 O O . LEU A 1 192 ? 1.643 12.023 -0.344 1 89.31 192 LEU A O 1
ATOM 1512 N N . GLU A 1 193 ? 3.738 12.508 0.155 1 83.12 193 GLU A N 1
ATOM 1513 C CA . GLU A 1 193 ? 4.207 12.125 -1.175 1 83.12 193 GLU A CA 1
ATOM 1514 C C . GLU A 1 193 ? 3.922 10.656 -1.459 1 83.12 193 GLU A C 1
ATOM 1516 O O . GLU A 1 193 ? 3.455 10.305 -2.545 1 83.12 193 GLU A O 1
ATOM 1521 N N . ASP A 1 194 ? 4.234 9.945 -0.461 1 77.25 194 ASP A N 1
ATOM 1522 C CA . ASP A 1 194 ? 3.967 8.516 -0.585 1 77.25 194 ASP A CA 1
ATOM 1523 C C . ASP A 1 194 ? 2.469 8.25 -0.703 1 77.25 194 ASP A C 1
ATOM 1525 O O . ASP A 1 194 ? 2.041 7.434 -1.52 1 77.25 194 ASP A O 1
ATOM 1529 N N . TYR A 1 195 ? 1.7 8.906 0.031 1 78.5 195 TYR A N 1
ATOM 1530 C CA . TYR A 1 195 ? 0.252 8.734 0.065 1 78.5 195 TYR A CA 1
ATOM 1531 C C . TYR A 1 195 ? -0.374 9.133 -1.267 1 78.5 195 TYR A C 1
ATOM 1533 O O . TYR A 1 195 ? -1.234 8.422 -1.792 1 78.5 195 TYR A O 1
ATOM 1541 N N . PHE A 1 196 ? 0.076 10.289 -1.779 1 75.38 196 PHE A N 1
ATOM 1542 C CA . PHE A 1 196 ? -0.515 10.82 -3.002 1 75.38 196 PHE A CA 1
ATOM 1543 C C . PHE A 1 196 ? -0.092 10 -4.211 1 75.38 196 PHE A C 1
ATOM 1545 O O . PHE A 1 196 ? -0.756 10.023 -5.25 1 75.38 196 PHE A O 1
ATOM 1552 N N . ARG A 1 197 ? 0.976 9.398 -4 1 63.84 197 ARG A N 1
ATOM 1553 C CA . ARG A 1 197 ? 1.39 8.492 -5.066 1 63.84 197 ARG A CA 1
ATOM 1554 C C . ARG A 1 197 ? 0.418 7.324 -5.199 1 63.84 197 ARG A C 1
ATOM 1556 O O . ARG A 1 197 ? 0.253 6.77 -6.289 1 63.84 197 ARG A O 1
ATOM 1563 N N . HIS A 1 198 ? -0.128 7.086 -4.082 1 57.62 198 HIS A N 1
ATOM 1564 C CA . HIS A 1 198 ? -1.022 5.938 -4.059 1 57.62 198 HIS A CA 1
ATOM 1565 C C . HIS A 1 198 ? -2.471 6.359 -4.277 1 57.62 198 HIS A C 1
ATOM 1567 O O . HIS A 1 198 ? -3.352 5.512 -4.438 1 57.62 198 HIS A O 1
ATOM 1573 N N . THR A 1 199 ? -2.762 7.664 -4.148 1 51.03 199 THR A N 1
ATOM 1574 C CA . THR A 1 199 ? -4.133 8.141 -4.297 1 51.03 199 THR A CA 1
ATOM 1575 C C . THR A 1 199 ? -4.336 8.789 -5.66 1 51.03 199 THR A C 1
ATOM 1577 O O . THR A 1 199 ? -3.465 9.523 -6.141 1 51.03 199 THR A O 1
ATOM 1580 N N . LEU A 1 200 ? -5.207 8.289 -6.555 1 44.19 200 LEU A N 1
ATOM 1581 C CA . LEU A 1 200 ? -5.57 8.898 -7.828 1 44.19 200 LEU A CA 1
ATOM 1582 C C . LEU A 1 200 ? -5.957 10.359 -7.637 1 44.19 200 LEU A C 1
ATOM 1584 O O . LEU A 1 200 ? -6.805 10.68 -6.801 1 44.19 200 LEU A O 1
ATOM 1588 N N . SER A 1 201 ? -4.996 11.297 -7.613 1 40 201 SER A N 1
ATOM 1589 C CA . SER A 1 201 ? -5.375 12.703 -7.645 1 40 201 SER A CA 1
ATOM 1590 C C . SER A 1 201 ? -6.531 12.945 -8.609 1 40 201 SER A C 1
ATOM 1592 O O . SER A 1 201 ? -6.562 12.375 -9.703 1 40 201 SER A O 1
ATOM 1594 N N . GLU A 1 202 ? -7.719 13.156 -8.109 1 37.16 202 GLU A N 1
ATOM 1595 C CA . GLU A 1 202 ? -8.719 13.734 -9 1 37.16 202 GLU A CA 1
ATOM 1596 C C . GLU A 1 202 ? -8.133 14.875 -9.828 1 37.16 202 GLU A C 1
ATOM 1598 O O . GLU A 1 202 ? -7.844 15.945 -9.289 1 37.16 202 GLU A O 1
ATOM 1603 N N . THR A 1 203 ? -7.18 14.812 -10.586 1 33.66 203 THR A N 1
ATOM 1604 C CA . THR A 1 203 ? -6.953 15.93 -11.5 1 33.66 203 THR A CA 1
ATOM 1605 C C . THR A 1 203 ? -8.273 16.438 -12.07 1 33.66 203 THR A C 1
ATOM 1607 O O . THR A 1 203 ? -9.133 15.641 -12.453 1 33.66 203 THR A O 1
ATOM 1610 N N . GLY A 1 204 ? -8.617 17.875 -12.016 1 29.75 204 GLY A N 1
ATOM 1611 C CA . GLY A 1 204 ? -9.609 18.812 -12.516 1 29.75 204 GLY A CA 1
ATOM 1612 C C . GLY A 1 204 ? -9.984 18.578 -13.961 1 29.75 204 GLY A C 1
ATOM 1613 O O . GLY A 1 204 ? -9.156 18.75 -14.859 1 29.75 204 GLY A O 1
ATOM 1614 N N . SER A 1 205 ? -10.82 17.672 -14.344 1 28.88 205 SER A N 1
ATOM 1615 C CA . SER A 1 205 ? -11.625 18.078 -15.492 1 28.88 205 SER A CA 1
ATOM 1616 C C . SER A 1 205 ? -12.156 19.5 -15.32 1 28.88 205 SER A C 1
ATOM 1618 O O . SER A 1 205 ? -13.305 19.688 -14.898 1 28.88 205 SER A O 1
ATOM 1620 N N . HIS A 1 206 ? -11.477 20.469 -14.695 1 23.41 206 HIS A N 1
ATOM 1621 C CA . HIS A 1 206 ? -12.07 21.766 -15 1 23.41 206 HIS A CA 1
ATOM 1622 C C . HIS A 1 206 ? -11.961 22.094 -16.484 1 23.41 206 HIS A C 1
ATOM 1624 O O . HIS A 1 206 ? -10.852 22.281 -17 1 23.41 206 HIS A O 1
ATOM 1630 N N . SER A 1 207 ? -12.836 21.484 -17.344 1 21.48 207 SER A N 1
ATOM 1631 C CA . SER A 1 207 ? -13.359 22.406 -18.344 1 21.48 207 SER A CA 1
ATOM 1632 C C . SER A 1 207 ? -14.156 23.531 -17.688 1 21.48 207 SER A C 1
ATOM 1634 O O . SER A 1 207 ? -14.836 23.312 -16.688 1 21.48 207 SER A O 1
ATOM 1636 N N . MET B 1 1 ? -11.266 -4.824 10.656 1 89 1 MET B N 1
ATOM 1637 C CA . MET B 1 1 ? -10.141 -5.523 10.039 1 89 1 MET B CA 1
ATOM 1638 C C . MET B 1 1 ? -8.961 -5.629 11 1 89 1 MET B C 1
ATOM 1640 O O . MET B 1 1 ? -8.906 -4.906 12 1 89 1 MET B O 1
ATOM 1644 N N . ILE B 1 2 ? -8.023 -6.613 10.695 1 90.69 2 ILE B N 1
ATOM 1645 C CA . ILE B 1 2 ? -6.895 -6.727 11.617 1 90.69 2 ILE B CA 1
ATOM 1646 C C . ILE B 1 2 ? -5.586 -6.734 10.828 1 90.69 2 ILE B C 1
ATOM 1648 O O . ILE B 1 2 ? -5.543 -7.191 9.688 1 90.69 2 ILE B O 1
ATOM 1652 N N . LYS B 1 3 ? -4.594 -6.188 11.406 1 89.88 3 LYS B N 1
ATOM 1653 C CA . LYS B 1 3 ? -3.211 -6.336 10.969 1 89.88 3 LYS B CA 1
ATOM 1654 C C . LYS B 1 3 ? -2.471 -7.359 11.828 1 89.88 3 LYS B C 1
ATOM 1656 O O . LYS B 1 3 ? -2.521 -7.305 13.055 1 89.88 3 LYS B O 1
ATOM 1661 N N . VAL B 1 4 ? -1.818 -8.25 11.195 1 94.62 4 VAL B N 1
ATOM 1662 C CA . VAL B 1 4 ? -1.068 -9.266 11.922 1 94.62 4 VAL B CA 1
ATOM 1663 C C . VAL B 1 4 ? 0.39 -9.258 11.461 1 94.62 4 VAL B C 1
ATOM 1665 O O . VAL B 1 4 ? 0.675 -9.07 10.281 1 94.62 4 VAL B O 1
ATOM 1668 N N . LEU B 1 5 ? 1.266 -9.359 12.438 1 94.75 5 LEU B N 1
ATOM 1669 C CA . LEU B 1 5 ? 2.672 -9.617 12.148 1 94.75 5 LEU B CA 1
ATOM 1670 C C . LEU B 1 5 ? 2.998 -11.094 12.305 1 94.75 5 LEU B C 1
ATOM 1672 O O . LEU B 1 5 ? 2.832 -11.656 13.391 1 94.75 5 LEU B O 1
ATOM 1676 N N . ILE B 1 6 ? 3.426 -11.68 11.203 1 97.62 6 ILE B N 1
ATOM 1677 C CA . ILE B 1 6 ? 3.758 -13.102 11.195 1 97.62 6 ILE B CA 1
ATOM 1678 C C . ILE B 1 6 ? 5.262 -13.273 11 1 97.62 6 ILE B C 1
ATOM 1680 O O . ILE B 1 6 ? 5.836 -12.766 10.039 1 97.62 6 ILE B O 1
ATOM 1684 N N . LYS B 1 7 ? 5.879 -13.93 11.953 1 98.19 7 LYS B N 1
ATOM 1685 C CA . LYS B 1 7 ? 7.27 -14.344 11.797 1 98.19 7 LYS B CA 1
ATOM 1686 C C . LYS B 1 7 ? 7.367 -15.703 11.109 1 98.19 7 LYS B C 1
ATOM 1688 O O . LYS B 1 7 ? 6.816 -16.688 11.602 1 98.19 7 LYS B O 1
ATOM 1693 N N . ALA B 1 8 ? 7.973 -15.75 9.977 1 98.25 8 ALA B N 1
ATOM 1694 C CA . ALA B 1 8 ? 8.109 -16.984 9.211 1 98.25 8 ALA B CA 1
ATOM 1695 C C . ALA B 1 8 ? 9.57 -17.438 9.141 1 98.25 8 ALA B C 1
ATOM 1697 O O . ALA B 1 8 ? 10.469 -16.609 8.984 1 98.25 8 ALA B O 1
ATOM 1698 N N . TYR B 1 9 ? 9.742 -18.719 9.297 1 98.06 9 TYR B N 1
ATOM 1699 C CA . TYR B 1 9 ? 11.055 -19.344 9.195 1 98.06 9 TYR B CA 1
ATOM 1700 C C . TYR B 1 9 ? 11.164 -20.188 7.926 1 98.06 9 TYR B C 1
ATOM 1702 O O . TYR B 1 9 ? 10.508 -21.219 7.793 1 98.06 9 TYR B O 1
ATOM 1710 N N . ARG B 1 10 ? 12 -19.688 7.027 1 96.06 10 ARG B N 1
ATOM 1711 C CA . ARG B 1 10 ? 12.156 -20.391 5.758 1 96.06 10 ARG B CA 1
ATOM 1712 C C . ARG B 1 10 ? 13.547 -20.172 5.176 1 96.06 10 ARG B C 1
ATOM 1714 O O . ARG B 1 10 ? 14.188 -19.156 5.453 1 96.06 10 ARG B O 1
ATOM 1721 N N . ASN B 1 11 ? 13.953 -21.156 4.328 1 95.88 11 ASN B N 1
ATOM 1722 C CA . ASN B 1 11 ? 15.297 -21.078 3.77 1 95.88 11 ASN B CA 1
ATOM 1723 C C . ASN B 1 11 ? 15.281 -21.188 2.246 1 95.88 11 ASN B C 1
ATOM 1725 O O . ASN B 1 11 ? 16.328 -21.25 1.612 1 95.88 11 ASN B O 1
ATOM 1729 N N . ASP B 1 12 ? 14.117 -21.125 1.67 1 96.44 12 ASP B N 1
ATOM 1730 C CA . ASP B 1 12 ? 14.023 -21.359 0.234 1 96.44 12 ASP B CA 1
ATOM 1731 C C . ASP B 1 12 ? 13.742 -20.062 -0.527 1 96.44 12 ASP B C 1
ATOM 1733 O O . ASP B 1 12 ? 13.32 -20.109 -1.685 1 96.44 12 ASP B O 1
ATOM 1737 N N . CYS B 1 13 ? 13.891 -18.922 0.057 1 95.75 13 CYS B N 1
ATOM 1738 C CA . CYS B 1 13 ? 13.719 -17.656 -0.639 1 95.75 13 CYS B CA 1
ATOM 1739 C C . CYS B 1 13 ? 15.016 -17.203 -1.299 1 95.75 13 CYS B C 1
ATOM 1741 O O . CYS B 1 13 ? 15.953 -16.797 -0.615 1 95.75 13 CYS B O 1
ATOM 1743 N N . LEU B 1 14 ? 15.039 -17.234 -2.586 1 95.25 14 LEU B N 1
ATOM 1744 C CA . LEU B 1 14 ? 16.25 -16.859 -3.326 1 95.25 14 LEU B CA 1
ATOM 1745 C C . LEU B 1 14 ? 16.625 -15.414 -3.057 1 95.25 14 LEU B C 1
ATOM 1747 O O . LEU B 1 14 ? 17.812 -15.094 -2.938 1 95.25 14 LEU B O 1
ATOM 1751 N N . VAL B 1 15 ? 15.711 -14.539 -2.91 1 95.44 15 VAL B N 1
ATOM 1752 C CA . VAL B 1 15 ? 15.961 -13.125 -2.658 1 95.44 15 VAL B CA 1
ATOM 1753 C C . VAL B 1 15 ? 16.672 -12.961 -1.315 1 95.44 15 VAL B C 1
ATOM 1755 O O . VAL B 1 15 ? 17.75 -12.375 -1.245 1 95.44 15 VAL B O 1
ATOM 1758 N N . GLN B 1 16 ? 16.078 -13.484 -0.295 1 95.62 16 GLN B N 1
ATOM 1759 C CA . GLN B 1 16 ? 16.625 -13.359 1.048 1 95.62 16 GLN B CA 1
ATOM 1760 C C . GLN B 1 16 ? 18 -14.023 1.14 1 95.62 16 GLN B C 1
ATOM 1762 O O . GLN B 1 16 ? 18.922 -13.469 1.735 1 95.62 16 GLN B O 1
ATOM 1767 N N . ASN B 1 17 ? 18.109 -15.141 0.54 1 95.12 17 ASN B N 1
ATOM 1768 C CA . ASN B 1 17 ? 19.375 -15.867 0.582 1 95.12 17 ASN B CA 1
ATOM 1769 C C . ASN B 1 17 ? 20.484 -15.078 -0.098 1 95.12 17 ASN B C 1
ATOM 1771 O O . ASN B 1 17 ? 21.609 -15 0.423 1 95.12 17 ASN B O 1
ATOM 1775 N N . THR B 1 18 ? 20.234 -14.547 -1.189 1 95.25 18 THR B N 1
AT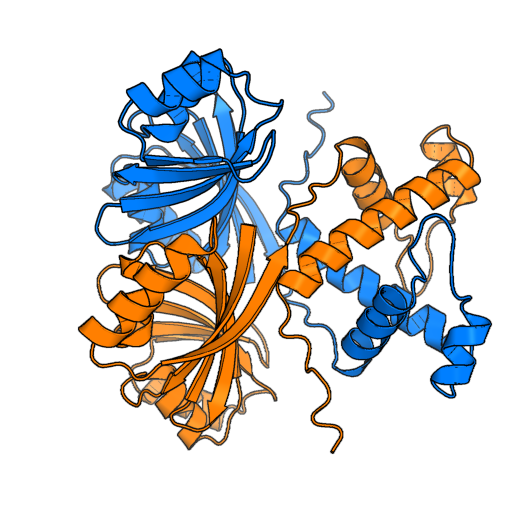OM 1776 C CA . THR B 1 18 ? 21.234 -13.797 -1.948 1 95.25 18 THR B CA 1
ATOM 1777 C C . THR B 1 18 ? 21.641 -12.531 -1.2 1 95.25 18 THR B C 1
ATOM 1779 O O . THR B 1 18 ? 22.828 -12.25 -1.046 1 95.25 18 THR B O 1
ATOM 1782 N N . LEU B 1 19 ? 20.703 -11.82 -0.672 1 95.5 19 LEU B N 1
ATOM 1783 C CA . LEU B 1 19 ? 21 -10.562 0.018 1 95.5 19 LEU B CA 1
ATOM 1784 C C . LEU B 1 19 ? 21.719 -10.828 1.336 1 95.5 19 LEU B C 1
ATOM 1786 O O . LEU B 1 19 ? 22.594 -10.062 1.724 1 95.5 19 LEU B O 1
ATOM 1790 N N . SER B 1 20 ? 21.312 -11.875 1.963 1 94.69 20 SER B N 1
ATOM 1791 C CA . SER B 1 20 ? 21.953 -12.219 3.223 1 94.69 20 SER B CA 1
ATOM 1792 C C . SER B 1 20 ? 23.438 -12.547 3.012 1 94.69 20 SER B C 1
ATOM 1794 O O . SER B 1 20 ? 24.281 -12.219 3.85 1 94.69 20 SER B O 1
ATOM 1796 N 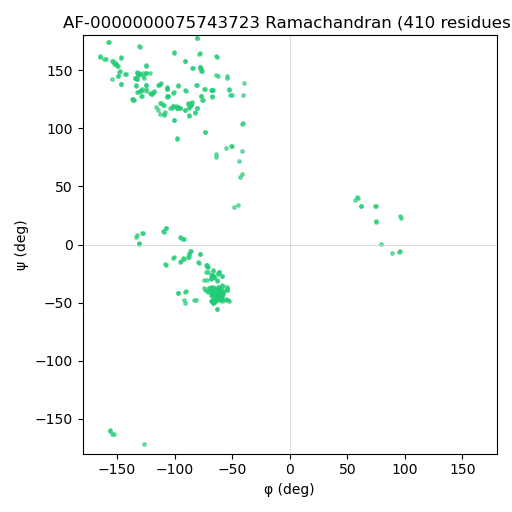N . LYS B 1 21 ? 23.75 -13.234 1.961 1 93.88 21 LYS B N 1
ATOM 1797 C CA . LYS B 1 21 ? 25.141 -13.555 1.642 1 93.88 21 LYS B CA 1
ATOM 1798 C C . LYS B 1 21 ? 25.969 -12.281 1.479 1 93.88 21 LYS B C 1
ATOM 1800 O O . LYS B 1 21 ? 27.172 -12.297 1.729 1 93.88 21 LYS B O 1
ATOM 1805 N N . LEU B 1 22 ? 25.328 -11.219 1.109 1 93.94 22 LEU B N 1
ATOM 1806 C CA . LEU B 1 22 ? 26 -9.938 0.93 1 93.94 22 LEU B CA 1
ATOM 1807 C C . LEU B 1 22 ? 25.906 -9.094 2.197 1 93.94 22 LEU B C 1
ATOM 1809 O O . LEU B 1 22 ? 26.281 -7.918 2.191 1 93.94 22 LEU B O 1
ATOM 1813 N N . ASN B 1 23 ? 25.359 -9.656 3.268 1 93.56 23 ASN B N 1
ATOM 1814 C CA . ASN B 1 23 ? 25.172 -8.977 4.543 1 93.56 23 ASN B CA 1
ATOM 1815 C C . ASN B 1 23 ? 24.297 -7.727 4.379 1 93.56 23 ASN B C 1
ATOM 1817 O O . ASN B 1 23 ? 24.625 -6.668 4.926 1 93.56 23 ASN B O 1
ATOM 1821 N N . LEU B 1 24 ? 23.297 -7.91 3.564 1 93.31 24 LEU B N 1
ATOM 1822 C CA . LEU B 1 24 ? 22.359 -6.809 3.34 1 93.31 24 LEU B CA 1
ATOM 1823 C C . LEU B 1 24 ? 21.016 -7.102 3.984 1 93.31 24 LEU B C 1
ATOM 1825 O O . LEU B 1 24 ? 20.375 -8.117 3.682 1 93.31 24 LEU B O 1
ATOM 1829 N N . GLY B 1 25 ? 20.609 -6.254 4.898 1 93.31 25 GLY B N 1
ATOM 1830 C CA . GLY B 1 25 ? 19.219 -6.262 5.332 1 93.31 25 GLY B CA 1
ATOM 1831 C C . GLY B 1 25 ? 18.281 -5.586 4.348 1 93.31 25 GLY B C 1
ATOM 1832 O O . GLY B 1 25 ? 18.703 -4.727 3.572 1 93.31 25 GLY B O 1
ATOM 1833 N N . PHE B 1 26 ? 17.094 -6.055 4.41 1 93.25 26 PHE B N 1
ATOM 1834 C CA . PHE B 1 26 ? 16.172 -5.43 3.453 1 93.25 26 PHE B CA 1
ATOM 1835 C C . PHE B 1 26 ? 14.75 -5.449 3.975 1 93.25 26 PHE B C 1
ATOM 1837 O O . PHE B 1 26 ? 14.398 -6.285 4.812 1 93.25 26 PHE B O 1
ATOM 1844 N N . ASP B 1 27 ? 13.977 -4.547 3.494 1 91.31 27 ASP B N 1
ATOM 1845 C CA . ASP B 1 27 ? 12.531 -4.465 3.689 1 91.31 27 ASP B CA 1
ATOM 1846 C C . ASP B 1 27 ? 11.789 -4.684 2.375 1 91.31 27 ASP B C 1
ATOM 1848 O O . ASP B 1 27 ? 12.219 -4.199 1.324 1 91.31 27 ASP B O 1
ATOM 1852 N N . VAL B 1 28 ? 10.742 -5.461 2.477 1 92.88 28 VAL B N 1
ATOM 1853 C CA . VAL B 1 28 ? 9.844 -5.578 1.336 1 92.88 28 VAL B CA 1
ATOM 1854 C C . VAL B 1 28 ? 8.812 -4.449 1.37 1 92.88 28 VAL B C 1
ATOM 1856 O O . VAL B 1 28 ? 8.023 -4.344 2.316 1 92.88 28 VAL B O 1
ATOM 1859 N N . LEU B 1 29 ? 8.836 -3.68 0.354 1 88.31 29 LEU B N 1
ATOM 1860 C CA . LEU B 1 29 ? 7.934 -2.531 0.28 1 88.31 29 LEU B CA 1
ATOM 1861 C C . LEU B 1 29 ? 6.621 -2.91 -0.396 1 88.31 29 LEU B C 1
ATOM 1863 O O . LEU B 1 29 ? 5.555 -2.436 0.001 1 88.31 29 LEU B O 1
ATOM 1867 N N . MET B 1 30 ? 6.684 -3.68 -1.398 1 90.31 30 MET B N 1
ATOM 1868 C CA . MET B 1 30 ? 5.539 -4.219 -2.131 1 90.31 30 MET B CA 1
ATOM 1869 C C . MET B 1 30 ? 5.871 -5.586 -2.721 1 90.31 30 MET B C 1
ATOM 1871 O O . MET B 1 30 ? 7.035 -5.883 -3 1 90.31 30 MET B O 1
ATOM 1875 N N . ILE B 1 31 ? 4.859 -6.336 -2.898 1 93.5 31 ILE B N 1
ATOM 1876 C CA . ILE B 1 31 ? 5.102 -7.656 -3.471 1 93.5 31 ILE B CA 1
ATOM 1877 C C . ILE B 1 31 ? 3.922 -8.055 -4.352 1 93.5 31 ILE B C 1
ATOM 1879 O O . ILE B 1 31 ? 2.77 -7.758 -4.035 1 93.5 31 ILE B O 1
ATOM 1883 N N . ASN B 1 32 ? 4.168 -8.594 -5.43 1 94 32 ASN B N 1
ATOM 1884 C CA . ASN B 1 32 ? 3.229 -9.289 -6.301 1 94 32 ASN B CA 1
ATOM 1885 C C . ASN B 1 32 ? 3.559 -10.773 -6.406 1 94 32 ASN B C 1
ATOM 1887 O O . ASN B 1 32 ? 4.656 -11.141 -6.824 1 94 32 ASN B O 1
ATOM 1891 N N . ILE B 1 33 ? 2.678 -11.562 -5.945 1 93.38 33 ILE B N 1
ATOM 1892 C CA . ILE B 1 33 ? 2.883 -13 -5.961 1 93.38 33 ILE B CA 1
ATOM 1893 C C . ILE B 1 33 ? 1.967 -13.641 -7 1 93.38 33 ILE B C 1
ATOM 1895 O O . ILE B 1 33 ? 0.743 -13.641 -6.844 1 93.38 33 ILE B O 1
ATOM 1899 N N . SER B 1 34 ? 2.52 -14.172 -7.969 1 86.69 34 SER B N 1
ATOM 1900 C CA . SER B 1 34 ? 1.764 -14.805 -9.047 1 86.69 34 SER B CA 1
ATOM 1901 C C . SER B 1 34 ? 2.232 -16.234 -9.297 1 86.69 34 SER B C 1
ATOM 1903 O O . SER B 1 34 ? 3.055 -16.766 -8.539 1 86.69 34 SER B O 1
ATOM 1905 N N . ASP B 1 35 ? 1.687 -16.812 -10.406 1 81.06 35 ASP B N 1
ATOM 1906 C CA . ASP B 1 35 ? 1.84 -18.234 -10.703 1 81.06 35 ASP B CA 1
ATOM 1907 C C . ASP B 1 35 ? 3.314 -18.625 -10.75 1 81.06 35 ASP B C 1
ATOM 1909 O O . ASP B 1 35 ? 3.916 -18.688 -11.82 1 81.06 35 ASP B O 1
ATOM 1913 N N . GLY B 1 36 ? 3.836 -18.875 -9.469 1 87.06 36 GLY B N 1
ATOM 1914 C CA . GLY B 1 36 ? 5.164 -19.469 -9.328 1 87.06 36 GLY B CA 1
ATOM 1915 C C . GLY B 1 36 ? 6.266 -18.422 -9.281 1 87.06 36 GLY B C 1
ATOM 1916 O O . GLY B 1 36 ? 7.441 -18.766 -9.125 1 87.06 36 GLY B O 1
ATOM 1917 N N . LYS B 1 37 ? 5.914 -17.203 -9.508 1 93.69 37 LYS B N 1
ATOM 1918 C CA . LYS B 1 37 ? 6.898 -16.125 -9.445 1 93.69 37 LYS B CA 1
ATOM 1919 C C . LYS B 1 37 ? 6.43 -14.992 -8.523 1 93.69 37 LYS B C 1
ATOM 1921 O O . LYS B 1 37 ? 5.227 -14.758 -8.391 1 93.69 37 LYS B O 1
ATOM 1926 N N . SER B 1 38 ? 7.379 -14.398 -7.906 1 95.12 38 SER B N 1
ATOM 1927 C CA . SER B 1 38 ? 7.098 -13.234 -7.07 1 95.12 38 SER B CA 1
ATOM 1928 C C . SER B 1 38 ? 7.949 -12.039 -7.488 1 95.12 38 SER B C 1
ATOM 1930 O O . SER B 1 38 ? 9.125 -12.188 -7.816 1 95.12 38 SER B O 1
ATOM 1932 N N . THR B 1 39 ? 7.336 -10.945 -7.594 1 95.69 39 THR B N 1
ATOM 1933 C CA . THR B 1 39 ? 8.016 -9.68 -7.836 1 95.69 39 THR B CA 1
ATOM 1934 C C . THR B 1 39 ? 8.039 -8.82 -6.57 1 95.69 39 THR B C 1
ATOM 1936 O O . THR B 1 39 ? 7 -8.594 -5.953 1 95.69 39 THR B O 1
ATOM 1939 N N . HIS B 1 40 ? 9.266 -8.344 -6.172 1 95.38 40 HIS B N 1
ATOM 1940 C CA . HIS B 1 40 ? 9.445 -7.605 -4.93 1 95.38 40 HIS B CA 1
ATOM 1941 C C . HIS B 1 40 ? 10.008 -6.215 -5.191 1 95.38 40 HIS B C 1
ATOM 1943 O O . HIS B 1 40 ? 10.984 -6.066 -5.938 1 95.38 40 HIS B O 1
ATOM 1949 N N . LEU B 1 41 ? 9.391 -5.277 -4.648 1 93.56 41 LEU B N 1
ATOM 1950 C CA . LEU B 1 41 ? 10.047 -3.996 -4.414 1 93.56 41 LEU B CA 1
ATOM 1951 C C . LEU B 1 41 ? 10.703 -3.969 -3.037 1 93.56 41 LEU B C 1
ATOM 1953 O O . LEU B 1 41 ? 10.016 -4.039 -2.016 1 93.56 41 LEU B O 1
ATOM 1957 N N . ILE B 1 42 ? 12.031 -3.863 -3.02 1 94.12 42 ILE B N 1
ATOM 1958 C CA . ILE B 1 42 ? 12.703 -3.957 -1.726 1 94.12 42 ILE B CA 1
ATOM 1959 C C . ILE B 1 42 ? 13.578 -2.725 -1.507 1 94.12 42 ILE B C 1
ATOM 1961 O O . ILE B 1 42 ? 14 -2.078 -2.469 1 94.12 42 ILE B O 1
ATOM 1965 N N . SER B 1 43 ? 13.797 -2.406 -0.262 1 91.06 43 SER B N 1
ATOM 1966 C CA . SER B 1 43 ? 14.758 -1.39 0.156 1 91.06 43 SER B CA 1
ATOM 1967 C C . SER B 1 43 ? 15.844 -1.985 1.045 1 91.06 43 SER B C 1
ATOM 1969 O O . SER B 1 43 ? 15.547 -2.705 2 1 91.06 43 SER B O 1
ATOM 1971 N N . THR B 1 44 ? 17.047 -1.703 0.706 1 92.56 44 THR B N 1
ATOM 1972 C CA . THR B 1 44 ? 18.156 -2.186 1.523 1 92.56 44 THR B CA 1
ATOM 1973 C C . THR B 1 44 ? 18.516 -1.166 2.6 1 92.56 44 THR B C 1
ATOM 1975 O O . THR B 1 44 ? 18.203 0.017 2.475 1 92.56 44 THR B O 1
ATOM 1978 N N . ASN B 1 45 ? 19.141 -1.67 3.604 1 86.88 45 ASN B N 1
ATOM 1979 C CA . ASN B 1 45 ? 19.5 -0.823 4.738 1 86.88 45 ASN B CA 1
ATOM 1980 C C . ASN B 1 45 ? 20.641 0.126 4.391 1 86.88 45 ASN B C 1
ATOM 1982 O O . ASN B 1 45 ? 20.875 1.106 5.098 1 86.88 45 ASN B O 1
ATOM 1986 N N . ARG B 1 46 ? 21.344 -0.176 3.328 1 89.56 46 ARG B N 1
ATOM 1987 C CA . ARG B 1 46 ? 22.406 0.676 2.787 1 89.56 46 ARG B CA 1
ATOM 1988 C C . ARG B 1 46 ? 22.469 0.572 1.267 1 89.56 46 ARG B C 1
ATOM 1990 O O . ARG B 1 46 ? 21.953 -0.385 0.684 1 89.56 46 ARG B O 1
ATOM 1997 N N . PRO B 1 47 ? 23.109 1.616 0.657 1 91.69 47 PRO B N 1
ATOM 1998 C CA . PRO B 1 47 ? 23.25 1.555 -0.801 1 91.69 47 PRO B CA 1
ATOM 1999 C C . PRO B 1 47 ? 24.078 0.368 -1.271 1 91.69 47 PRO B C 1
ATOM 2001 O O . PRO B 1 47 ? 25.031 -0.027 -0.592 1 91.69 47 PRO B O 1
ATOM 2004 N N . LEU B 1 48 ? 23.703 -0.159 -2.391 1 92.69 48 LEU B N 1
ATOM 2005 C CA . LEU B 1 48 ? 24.438 -1.267 -2.982 1 92.69 48 LEU B CA 1
ATOM 2006 C C . LEU B 1 48 ? 25.672 -0.758 -3.732 1 92.69 48 LEU B C 1
ATOM 2008 O O . LEU B 1 48 ? 25.594 0.259 -4.426 1 92.69 48 LEU B O 1
ATOM 2012 N N . THR B 1 49 ? 26.734 -1.44 -3.549 1 94.19 49 THR B N 1
ATOM 2013 C CA . THR B 1 49 ? 27.922 -1.159 -4.348 1 94.19 49 THR B CA 1
ATOM 2014 C C . THR B 1 49 ? 27.781 -1.765 -5.742 1 94.19 49 THR B C 1
ATOM 2016 O O . THR B 1 49 ? 26.938 -2.629 -5.973 1 94.19 49 THR B O 1
ATOM 2019 N N . ARG B 1 50 ? 28.656 -1.293 -6.641 1 91.94 50 ARG B N 1
ATOM 2020 C CA . ARG B 1 50 ? 28.672 -1.854 -7.988 1 91.94 50 ARG B CA 1
ATOM 2021 C C . ARG B 1 50 ? 28.984 -3.348 -7.953 1 91.94 50 ARG B C 1
ATOM 2023 O O . ARG B 1 50 ? 28.375 -4.129 -8.688 1 91.94 50 ARG B O 1
ATOM 2030 N N . HIS B 1 51 ? 29.844 -3.686 -7.082 1 93.69 51 HIS B N 1
ATOM 2031 C CA . HIS B 1 51 ? 30.219 -5.086 -6.941 1 93.69 51 HIS B CA 1
ATOM 2032 C C . HIS B 1 51 ? 29.047 -5.934 -6.465 1 93.69 51 HIS B C 1
ATOM 2034 O O . HIS B 1 51 ? 28.797 -7.016 -7 1 93.69 51 HIS B O 1
ATOM 2040 N N . GLU B 1 52 ? 28.297 -5.445 -5.547 1 93.56 52 GLU B N 1
ATOM 2041 C CA . GLU B 1 52 ? 27.141 -6.152 -5.02 1 93.56 52 GLU B CA 1
ATOM 2042 C C . GLU B 1 52 ? 26.031 -6.262 -6.074 1 93.56 52 GLU B C 1
ATOM 2044 O O . GLU B 1 52 ? 25.359 -7.293 -6.172 1 93.56 52 GLU B O 1
ATOM 2049 N N . LEU B 1 53 ? 25.875 -5.277 -6.844 1 91.88 53 LEU B N 1
ATOM 2050 C CA . LEU B 1 53 ? 24.906 -5.293 -7.934 1 91.88 53 LEU B CA 1
ATOM 2051 C C . LEU B 1 53 ? 25.266 -6.367 -8.961 1 91.88 53 LEU B C 1
ATOM 2053 O O . LEU B 1 53 ? 24.391 -7.086 -9.438 1 91.88 53 LEU B O 1
ATOM 2057 N N . ASP B 1 54 ? 26.5 -6.453 -9.203 1 91.5 54 ASP B N 1
ATOM 2058 C CA . ASP B 1 54 ? 26.969 -7.457 -10.148 1 91.5 54 ASP B CA 1
ATOM 2059 C C . ASP B 1 54 ? 26.75 -8.867 -9.609 1 91.5 54 ASP B C 1
ATOM 2061 O O . ASP B 1 54 ? 26.344 -9.766 -10.352 1 91.5 54 ASP B O 1
ATOM 2065 N N . LEU B 1 55 ? 26.969 -8.992 -8.383 1 91.75 55 LEU B N 1
ATOM 2066 C CA . LEU B 1 55 ? 26.75 -10.289 -7.75 1 91.75 55 LEU B CA 1
ATOM 2067 C C . LEU B 1 55 ? 25.281 -10.672 -7.793 1 91.75 55 LEU B C 1
ATOM 2069 O O . LEU B 1 55 ? 24.938 -11.836 -8.008 1 91.75 55 LEU B O 1
ATOM 2073 N N . LEU B 1 56 ? 24.422 -9.758 -7.586 1 90.38 56 LEU B N 1
ATOM 2074 C CA . LEU B 1 56 ? 22.984 -10.008 -7.633 1 90.38 56 LEU B CA 1
ATOM 2075 C C . LEU B 1 56 ? 22.547 -10.43 -9.031 1 90.38 56 LEU B C 1
ATOM 2077 O O . LEU B 1 56 ? 21.75 -11.352 -9.188 1 90.38 56 LEU B O 1
ATOM 2081 N N . ARG B 1 57 ? 23.109 -9.844 -9.992 1 88.25 57 ARG B N 1
ATOM 2082 C CA . ARG B 1 57 ? 22.781 -10.148 -11.383 1 88.25 57 ARG B CA 1
ATOM 2083 C C . ARG B 1 57 ? 23.219 -11.57 -11.75 1 88.25 57 ARG B C 1
ATOM 2085 O O . ARG B 1 57 ? 22.578 -12.227 -12.562 1 88.25 57 ARG B O 1
ATOM 2092 N N . GLU B 1 58 ? 24.188 -12.031 -11.086 1 90.62 58 GLU B N 1
ATOM 2093 C CA . GLU B 1 58 ? 24.75 -13.352 -11.375 1 90.62 58 GLU B CA 1
ATOM 2094 C C . GLU B 1 58 ? 24 -14.438 -10.609 1 90.62 58 GLU B C 1
ATOM 2096 O O . GLU B 1 58 ? 24.219 -15.633 -10.852 1 90.62 58 GLU B O 1
ATOM 2101 N N . SER B 1 59 ? 23.109 -14.07 -9.711 1 90.38 59 SER B N 1
ATOM 2102 C CA . SER B 1 59 ? 22.453 -15.023 -8.82 1 90.38 59 SER B CA 1
ATOM 2103 C C . SER B 1 59 ? 21.219 -15.633 -9.469 1 90.38 59 SER B C 1
ATOM 2105 O O . SER B 1 59 ? 20.578 -16.516 -8.883 1 90.38 59 SER B O 1
ATOM 2107 N N . GLY B 1 60 ? 20.844 -15.18 -10.625 1 88.12 60 GLY B N 1
ATOM 2108 C CA . GLY B 1 60 ? 19.656 -15.688 -11.289 1 88.12 60 GLY B CA 1
ATOM 2109 C C . GLY B 1 60 ? 18.422 -14.836 -11.031 1 88.12 60 GLY B C 1
ATOM 2110 O O . GLY B 1 60 ? 17.344 -15.109 -11.586 1 88.12 60 GLY B O 1
ATOM 2111 N N . LEU B 1 61 ? 18.594 -13.898 -10.195 1 92.56 61 LEU B N 1
ATOM 2112 C CA . LEU B 1 61 ? 17.5 -12.953 -9.969 1 92.56 61 LEU B CA 1
ATOM 2113 C C . LEU B 1 61 ? 17.359 -11.992 -11.141 1 92.56 61 LEU B C 1
ATOM 2115 O O . LEU B 1 61 ? 18.359 -11.57 -11.727 1 92.56 61 LEU B O 1
ATOM 2119 N N . ARG B 1 62 ? 16.219 -11.812 -11.555 1 93 62 ARG B N 1
ATOM 2120 C CA . ARG B 1 62 ? 15.969 -10.672 -12.43 1 93 62 ARG B CA 1
ATOM 2121 C C . ARG B 1 62 ? 15.781 -9.391 -11.625 1 93 62 ARG B C 1
ATOM 2123 O O . ARG B 1 62 ? 14.805 -9.258 -10.883 1 93 62 ARG B O 1
ATOM 2130 N N . MET B 1 63 ? 16.734 -8.484 -11.812 1 93.5 63 MET B N 1
ATOM 2131 C CA . MET B 1 63 ? 16.688 -7.328 -10.922 1 93.5 63 MET B CA 1
ATOM 2132 C C . MET B 1 63 ? 16.844 -6.031 -11.711 1 93.5 63 MET B C 1
ATOM 2134 O O . MET B 1 63 ? 17.516 -6.012 -12.75 1 93.5 63 MET B O 1
ATOM 2138 N N . ARG B 1 64 ? 16.219 -5.02 -11.234 1 92.56 64 ARG B N 1
ATOM 2139 C CA . ARG B 1 64 ? 16.375 -3.656 -11.727 1 92.56 64 ARG B CA 1
ATOM 2140 C C . ARG B 1 64 ? 16.578 -2.676 -10.578 1 92.56 64 ARG B C 1
ATOM 2142 O O . ARG B 1 64 ? 15.836 -2.695 -9.602 1 92.56 64 ARG B O 1
ATOM 2149 N N . LYS B 1 65 ? 17.609 -1.883 -10.789 1 92.56 65 LYS B N 1
ATOM 2150 C CA . LYS B 1 65 ? 17.859 -0.838 -9.797 1 92.56 65 LYS B CA 1
ATOM 2151 C C . LYS B 1 65 ? 16.859 0.31 -9.953 1 92.56 65 LYS B C 1
ATOM 2153 O O . LYS B 1 65 ? 16.719 0.877 -11.039 1 92.56 65 LYS B O 1
ATOM 2158 N N . VAL B 1 66 ? 16.172 0.628 -8.914 1 90.94 66 VAL B N 1
ATOM 2159 C CA . VAL B 1 66 ? 15.242 1.758 -8.891 1 90.94 66 VAL B CA 1
ATOM 2160 C C . VAL B 1 66 ? 15.969 3.012 -8.422 1 90.94 66 VAL B C 1
ATOM 2162 O O . VAL B 1 66 ? 15.859 4.074 -9.039 1 90.94 66 VAL B O 1
ATOM 2165 N N . ASN B 1 67 ? 16.656 2.871 -7.332 1 88 67 ASN B N 1
ATOM 2166 C CA . ASN B 1 67 ? 17.594 3.871 -6.84 1 88 67 ASN B CA 1
ATOM 2167 C C . ASN B 1 67 ? 18.703 3.238 -5.996 1 88 67 ASN B C 1
ATOM 2169 O O . ASN B 1 67 ? 18.938 2.033 -6.09 1 88 67 ASN B O 1
ATOM 2173 N N . GLU B 1 68 ? 19.438 3.961 -5.211 1 87.19 68 GLU B N 1
ATOM 2174 C CA . GLU B 1 68 ? 20.641 3.467 -4.559 1 87.19 68 GLU B CA 1
ATOM 2175 C C . GLU B 1 68 ? 20.312 2.395 -3.525 1 87.19 68 GLU B C 1
ATOM 2177 O O . GLU B 1 68 ? 21.172 1.562 -3.197 1 87.19 68 GLU B O 1
ATOM 2182 N N . ASN B 1 69 ? 19.078 2.367 -3.025 1 89.12 69 ASN B N 1
ATOM 2183 C CA . ASN B 1 69 ? 18.766 1.41 -1.973 1 89.12 69 ASN B CA 1
ATOM 2184 C C . ASN B 1 69 ? 17.484 0.64 -2.291 1 89.12 69 ASN B C 1
ATOM 2186 O O . ASN B 1 69 ? 17 -0.14 -1.467 1 89.12 69 ASN B O 1
ATOM 2190 N N . VAL B 1 70 ? 16.891 0.961 -3.445 1 91.81 70 VAL B N 1
ATOM 2191 C CA . VAL B 1 70 ? 15.633 0.321 -3.787 1 91.81 70 VAL B CA 1
ATOM 2192 C C . VAL B 1 70 ? 15.789 -0.491 -5.07 1 91.81 70 VAL B C 1
ATOM 2194 O O . VAL B 1 70 ? 16.359 -0.005 -6.055 1 91.81 70 VAL B O 1
ATOM 2197 N N . MET B 1 71 ? 15.32 -1.742 -5.031 1 94.19 71 MET B N 1
ATOM 2198 C CA . MET B 1 71 ? 15.453 -2.639 -6.176 1 94.19 71 MET B CA 1
ATOM 2199 C C . MET B 1 71 ? 14.117 -3.312 -6.492 1 94.19 71 MET B C 1
ATOM 2201 O O . MET B 1 71 ? 13.312 -3.557 -5.594 1 94.19 71 MET B O 1
ATOM 2205 N N . TRP B 1 72 ? 13.945 -3.512 -7.723 1 95.38 72 TRP B N 1
ATOM 2206 C CA . TRP B 1 72 ? 12.891 -4.367 -8.25 1 95.38 72 TRP B CA 1
ATOM 2207 C C . TRP B 1 72 ? 13.43 -5.758 -8.57 1 95.38 72 TRP B C 1
ATOM 2209 O O . TRP B 1 72 ? 14.305 -5.91 -9.43 1 95.38 72 TRP B O 1
ATOM 2219 N N . ILE B 1 73 ? 12.883 -6.781 -7.852 1 96.44 73 ILE B N 1
ATOM 2220 C CA . ILE B 1 73 ? 13.469 -8.109 -8 1 96.44 73 ILE B CA 1
ATOM 2221 C C . ILE B 1 73 ? 12.375 -9.125 -8.312 1 96.44 73 ILE B C 1
ATOM 2223 O O . ILE B 1 73 ? 11.375 -9.203 -7.602 1 96.44 73 ILE B O 1
ATOM 2227 N N . GLU B 1 74 ? 12.547 -9.852 -9.32 1 95.38 74 GLU B N 1
ATOM 2228 C CA . GLU B 1 74 ? 11.695 -10.992 -9.672 1 95.38 74 GLU B CA 1
ATOM 2229 C C . GLU B 1 74 ? 12.406 -12.312 -9.398 1 95.38 74 GLU B C 1
ATOM 2231 O O . GLU B 1 74 ? 13.594 -12.453 -9.688 1 95.38 74 GLU B O 1
ATOM 2236 N N . SER B 1 75 ? 11.758 -13.25 -8.812 1 95.12 75 SER B N 1
ATOM 2237 C CA . SER B 1 75 ? 12.305 -14.555 -8.477 1 95.12 75 SER B CA 1
ATOM 2238 C C . SER B 1 75 ? 11.211 -15.617 -8.398 1 95.12 75 SER B C 1
ATOM 2240 O O . SER B 1 75 ? 10.031 -15.281 -8.289 1 95.12 75 SER B O 1
ATOM 2242 N N . PRO B 1 76 ? 11.617 -16.906 -8.562 1 95.06 76 PRO B N 1
ATOM 2243 C CA . PRO B 1 76 ? 10.625 -17.922 -8.227 1 95.06 76 PRO B CA 1
ATOM 2244 C C . PRO B 1 76 ? 10.062 -17.766 -6.812 1 95.06 76 PRO B C 1
ATOM 2246 O O . PRO B 1 76 ? 10.789 -17.375 -5.898 1 95.06 76 PRO B O 1
ATOM 2249 N N . SER B 1 77 ? 8.82 -18.062 -6.641 1 95.56 77 SER B N 1
ATOM 2250 C CA . SER B 1 77 ? 8.164 -17.891 -5.344 1 95.56 77 SER B CA 1
ATOM 2251 C C . SER B 1 77 ? 8.727 -18.875 -4.32 1 95.56 77 SER B C 1
ATOM 2253 O O . SER B 1 77 ? 8.953 -20.047 -4.633 1 95.56 77 SER B O 1
ATOM 2255 N N . CYS B 1 78 ? 9.016 -18.375 -3.201 1 96.31 78 CYS B N 1
ATOM 2256 C CA . CYS B 1 78 ? 9.352 -19.266 -2.096 1 96.31 78 CYS B CA 1
ATOM 2257 C C . CYS B 1 78 ? 8.102 -19.828 -1.443 1 96.31 78 CYS B C 1
ATOM 2259 O O . CYS B 1 78 ? 6.98 -19.484 -1.838 1 96.31 78 CYS B O 1
ATOM 2261 N N . SER B 1 79 ? 8.289 -20.688 -0.449 1 96.62 79 SER B N 1
ATOM 2262 C CA . SER B 1 79 ? 7.164 -21.328 0.218 1 96.62 79 SER B CA 1
ATOM 2263 C C . SER B 1 79 ? 6.262 -20.297 0.895 1 96.62 79 SER B C 1
ATOM 2265 O O . SER B 1 79 ? 5.035 -20.406 0.842 1 96.62 79 SER B O 1
ATOM 2267 N N . SER B 1 80 ? 6.832 -19.281 1.525 1 96.75 80 SER B N 1
ATOM 2268 C CA . SER B 1 80 ? 6.027 -18.25 2.176 1 96.75 80 SER B CA 1
ATOM 2269 C C . SER B 1 80 ? 5.227 -17.453 1.156 1 96.75 80 SER B C 1
ATOM 2271 O O . SER B 1 80 ? 4.051 -17.141 1.382 1 96.75 80 SER B O 1
ATOM 2273 N N . CYS B 1 81 ? 5.871 -17.125 0.06 1 95.75 81 CYS B N 1
ATOM 2274 C CA . CYS B 1 81 ? 5.164 -16.406 -0.996 1 95.75 81 CYS B CA 1
ATOM 2275 C C . CYS B 1 81 ? 3.986 -17.219 -1.514 1 95.75 81 CYS B C 1
ATOM 2277 O O . CYS B 1 81 ? 2.91 -16.672 -1.762 1 95.75 81 CYS B O 1
ATOM 2279 N N . ARG B 1 82 ? 4.168 -18.469 -1.645 1 95.31 82 ARG B N 1
ATOM 2280 C CA . ARG B 1 82 ? 3.09 -19.328 -2.123 1 95.31 82 ARG B CA 1
ATOM 2281 C C . ARG B 1 82 ? 1.9 -19.297 -1.169 1 95.31 82 ARG B C 1
ATOM 2283 O O . ARG B 1 82 ? 0.751 -19.203 -1.604 1 95.31 82 ARG B O 1
ATOM 2290 N N . VAL B 1 83 ? 2.213 -19.375 0.124 1 95.81 83 VAL B N 1
ATOM 2291 C CA . VAL B 1 83 ? 1.157 -19.312 1.13 1 95.81 83 VAL B CA 1
ATOM 2292 C C . VAL B 1 83 ? 0.395 -17.984 0.997 1 95.81 83 VAL B C 1
ATOM 2294 O O . VAL B 1 83 ? -0.834 -17.984 0.902 1 95.81 83 VAL B O 1
ATOM 2297 N N . LEU B 1 84 ? 1.126 -16.906 0.911 1 95.56 84 LEU B N 1
ATOM 2298 C CA . LEU B 1 84 ? 0.527 -15.578 0.956 1 95.56 84 LEU B CA 1
ATOM 2299 C C . LEU B 1 84 ? -0.198 -15.266 -0.349 1 95.56 84 LEU B C 1
ATOM 2301 O O . LEU B 1 84 ? -1.265 -14.648 -0.338 1 95.56 84 LEU B O 1
ATOM 2305 N N . GLY B 1 85 ? 0.4 -15.688 -1.411 1 93.31 85 GLY B N 1
ATOM 2306 C CA . GLY B 1 85 ? -0.22 -15.492 -2.711 1 93.31 85 GLY B CA 1
ATOM 2307 C C . GLY B 1 85 ? -1.493 -16.297 -2.895 1 93.31 85 GLY B C 1
ATOM 2308 O O . GLY B 1 85 ? -2.551 -15.734 -3.188 1 93.31 85 GLY B O 1
ATOM 2309 N N . HIS B 1 86 ? -1.42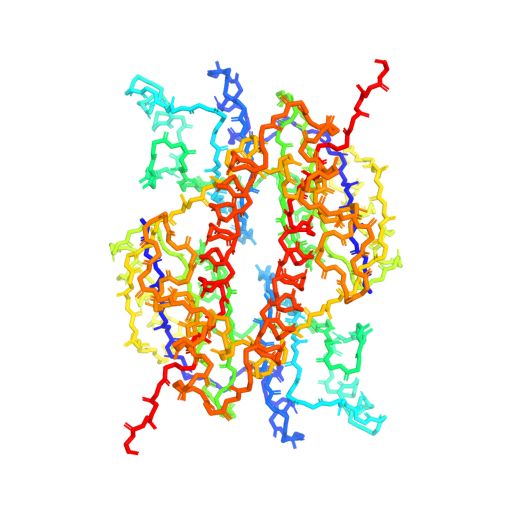1 -17.531 -2.625 1 90.38 86 HIS B N 1
ATOM 2310 C CA . HIS B 1 86 ? -2.533 -18.438 -2.873 1 90.38 86 HIS B CA 1
ATOM 2311 C C . HIS B 1 86 ? -3.664 -18.203 -1.876 1 90.38 86 HIS B C 1
ATOM 2313 O O . HIS B 1 86 ? -4.836 -18.406 -2.207 1 90.38 86 HIS B O 1
ATOM 2319 N N . GLY B 1 87 ? -3.324 -17.781 -0.72 1 90.38 87 GLY B N 1
ATOM 2320 C CA . GLY B 1 87 ? -4.332 -17.609 0.314 1 90.38 87 GLY B CA 1
ATOM 2321 C C . GLY B 1 87 ? -5.152 -16.344 0.143 1 90.38 87 GLY B C 1
ATOM 2322 O O . GLY B 1 87 ? -6.125 -16.125 0.868 1 90.38 87 GLY B O 1
ATOM 2323 N N . GLY B 1 88 ? -4.703 -15.508 -0.82 1 89.56 88 GLY B N 1
ATOM 2324 C CA . GLY B 1 88 ? -5.441 -14.281 -1.041 1 89.56 88 GLY B CA 1
ATOM 2325 C C . GLY B 1 88 ? -5.207 -13.242 0.039 1 89.56 88 GLY B C 1
ATOM 2326 O O . GLY B 1 88 ? -6.047 -12.367 0.26 1 89.56 88 GLY B O 1
ATOM 2327 N N . PHE B 1 89 ? -4.148 -13.359 0.752 1 92.38 89 PHE B N 1
ATOM 2328 C CA . PHE B 1 89 ? -3.865 -12.445 1.855 1 92.38 89 PHE B CA 1
ATOM 2329 C C . PHE B 1 89 ? -3.174 -11.188 1.353 1 92.38 89 PHE B C 1
ATOM 2331 O O . P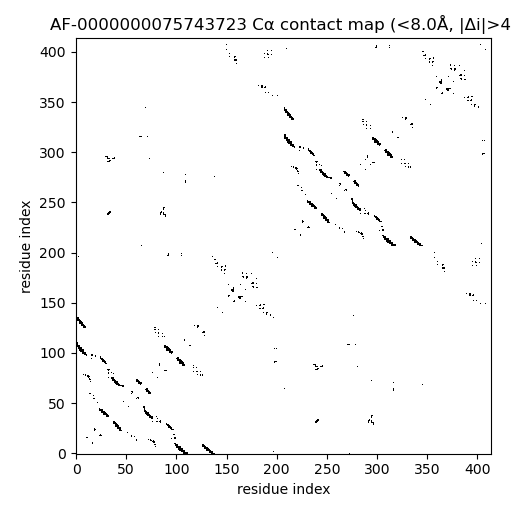HE B 1 89 ? -2.5 -11.211 0.32 1 92.38 89 PHE B O 1
ATOM 2338 N N . MET B 1 90 ? -3.367 -10.164 2.037 1 92.75 90 MET B N 1
ATOM 2339 C CA . MET B 1 90 ? -2.795 -8.883 1.633 1 92.75 90 MET B CA 1
ATOM 2340 C C . MET B 1 90 ? -1.536 -8.57 2.434 1 92.75 90 MET B C 1
ATOM 2342 O O . MET B 1 90 ? -1.615 -8.227 3.615 1 92.75 90 MET B O 1
ATOM 2346 N N . VAL B 1 91 ? -0.415 -8.688 1.735 1 93.38 91 VAL B N 1
ATOM 2347 C CA . VAL B 1 91 ? 0.866 -8.383 2.363 1 93.38 91 VAL B CA 1
ATOM 2348 C C . VAL B 1 91 ? 1.151 -6.883 2.254 1 93.38 91 VAL B C 1
ATOM 2350 O O . VAL B 1 91 ? 1.21 -6.336 1.15 1 93.38 91 VAL B O 1
ATOM 2353 N N . ILE B 1 92 ? 1.341 -6.242 3.414 1 89.25 92 ILE B N 1
ATOM 2354 C C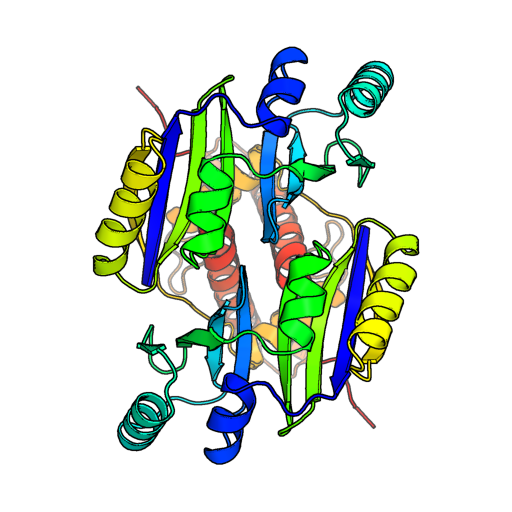A . ILE B 1 92 ? 1.515 -4.793 3.359 1 89.25 92 ILE B CA 1
ATOM 2355 C C . ILE B 1 92 ? 2.975 -4.438 3.635 1 89.25 92 ILE B C 1
ATOM 2357 O O . ILE B 1 92 ? 3.408 -3.316 3.367 1 89.25 92 ILE B O 1
ATOM 2361 N N . GLU B 1 93 ? 3.734 -5.375 4.211 1 87.19 93 GLU B N 1
ATOM 2362 C CA . GLU B 1 93 ? 5.152 -5.141 4.473 1 87.19 93 GLU B CA 1
ATOM 2363 C C . GLU B 1 93 ? 5.879 -6.449 4.781 1 87.19 93 GLU B C 1
ATOM 2365 O O . GLU B 1 93 ? 5.246 -7.461 5.086 1 87.19 93 GLU B O 1
ATOM 2370 N N . GLY B 1 94 ? 7.184 -6.363 4.645 1 92.19 94 GLY B N 1
ATOM 2371 C CA . GLY B 1 94 ? 8.086 -7.434 5.043 1 92.19 94 GLY B CA 1
ATOM 2372 C C . GLY B 1 94 ? 9.438 -6.934 5.504 1 92.19 94 GLY B C 1
ATOM 2373 O O . GLY B 1 94 ? 9.945 -5.93 4.996 1 92.19 94 GLY B O 1
ATOM 2374 N N . LYS B 1 95 ? 9.953 -7.637 6.473 1 92.75 95 LYS B N 1
ATOM 2375 C CA . LYS B 1 95 ? 11.289 -7.297 6.965 1 92.75 95 LYS B CA 1
ATOM 2376 C C . LYS B 1 95 ? 12.133 -8.547 7.18 1 92.75 95 LYS B C 1
ATOM 2378 O O . LYS B 1 95 ? 11.711 -9.477 7.875 1 92.75 95 LYS B O 1
ATOM 2383 N N . SER B 1 96 ? 13.227 -8.516 6.574 1 94.44 96 SER B N 1
ATOM 2384 C CA . SER B 1 96 ? 14.172 -9.594 6.832 1 94.44 96 SER B CA 1
ATOM 2385 C C . SER B 1 96 ? 14.875 -9.398 8.172 1 94.44 96 SER B C 1
ATOM 2387 O O . SER B 1 96 ? 15.406 -8.32 8.453 1 94.44 96 SER B O 1
ATOM 2389 N N . LEU B 1 97 ? 14.859 -10.398 9.008 1 94.06 97 LEU B N 1
ATOM 2390 C CA . LEU B 1 97 ? 15.523 -10.32 10.305 1 94.06 97 LEU B CA 1
ATOM 2391 C C . LEU B 1 97 ? 16.906 -10.953 10.242 1 94.06 97 LEU B C 1
ATOM 2393 O O . LEU B 1 97 ? 17.859 -10.43 10.828 1 94.06 97 LEU B O 1
ATOM 2397 N N . ASP B 1 98 ? 17 -12.039 9.594 1 93.19 98 ASP B N 1
ATOM 2398 C CA . ASP B 1 98 ? 18.25 -12.742 9.344 1 93.19 98 ASP B CA 1
ATOM 2399 C C . ASP B 1 98 ? 18.141 -13.625 8.102 1 93.19 98 ASP B C 1
ATOM 2401 O O . ASP B 1 98 ? 17.25 -13.43 7.27 1 93.19 98 ASP B O 1
ATOM 2405 N N . SER B 1 99 ? 18.984 -14.625 7.91 1 93.31 99 SER B N 1
ATOM 2406 C CA . SER B 1 99 ? 19.094 -15.398 6.676 1 93.31 99 SER B CA 1
ATOM 2407 C C . SER B 1 99 ? 17.875 -16.297 6.484 1 93.31 99 SER B C 1
ATOM 2409 O O . SER B 1 99 ? 17.547 -16.688 5.359 1 93.31 99 SER B O 1
ATOM 2411 N N . ASN B 1 100 ? 17.125 -16.562 7.57 1 95.44 100 ASN B N 1
ATOM 2412 C CA . ASN B 1 100 ? 16.062 -17.547 7.441 1 95.44 100 ASN B CA 1
ATOM 2413 C C . ASN B 1 100 ? 14.758 -17.047 8.055 1 95.44 100 ASN B C 1
ATOM 2415 O O . ASN B 1 100 ? 13.805 -17.812 8.219 1 95.44 100 ASN B O 1
ATOM 2419 N N . THR B 1 101 ? 14.805 -15.805 8.445 1 97.12 101 THR B N 1
ATOM 2420 C CA . THR B 1 101 ? 13.625 -15.32 9.156 1 97.12 101 THR B CA 1
ATOM 2421 C C . THR B 1 101 ? 13.117 -14.016 8.531 1 97.12 101 THR B C 1
ATOM 2423 O O . THR B 1 101 ? 13.898 -13.109 8.258 1 97.12 101 THR B O 1
ATOM 2426 N N . VAL B 1 102 ? 11.852 -13.992 8.344 1 96.75 102 VAL B N 1
ATOM 2427 C CA . VAL B 1 102 ? 11.195 -12.797 7.836 1 96.75 102 VAL B CA 1
ATOM 2428 C C . VAL B 1 102 ? 9.938 -12.5 8.656 1 96.75 102 VAL B C 1
ATOM 2430 O O . VAL B 1 102 ? 9.273 -13.422 9.133 1 96.75 102 VAL B O 1
ATOM 2433 N N . ILE B 1 103 ? 9.672 -11.289 8.875 1 97 103 ILE B N 1
ATOM 2434 C CA . ILE B 1 103 ? 8.398 -10.867 9.453 1 97 103 ILE B CA 1
ATOM 2435 C C . ILE B 1 103 ? 7.531 -10.219 8.383 1 97 103 ILE B C 1
ATOM 2437 O O . ILE B 1 103 ? 7.98 -9.312 7.676 1 97 103 ILE B O 1
ATOM 2441 N N . TYR B 1 104 ? 6.332 -10.711 8.273 1 95.81 104 TYR B N 1
ATOM 2442 C CA . TYR B 1 104 ? 5.363 -10.133 7.344 1 95.81 104 TYR B CA 1
ATOM 2443 C C . TYR B 1 104 ? 4.297 -9.344 8.086 1 95.81 104 TYR B C 1
ATOM 2445 O O . TYR B 1 104 ? 3.787 -9.789 9.117 1 95.81 104 TYR B O 1
ATOM 2453 N N . GLY B 1 105 ? 3.984 -8.133 7.609 1 93.81 105 GLY B N 1
ATOM 2454 C CA . GLY B 1 105 ? 2.727 -7.477 7.934 1 93.81 105 GLY B CA 1
ATOM 2455 C C . GLY B 1 105 ? 1.607 -7.828 6.973 1 93.81 105 GLY B C 1
ATOM 2456 O O . GLY B 1 105 ? 1.713 -7.574 5.77 1 93.81 105 GLY B O 1
ATOM 2457 N N . ILE B 1 106 ? 0.526 -8.383 7.512 1 94.62 106 ILE B N 1
ATOM 2458 C CA . ILE B 1 106 ? -0.553 -8.906 6.68 1 94.62 106 ILE B CA 1
ATOM 2459 C C . ILE B 1 106 ? -1.891 -8.352 7.164 1 94.62 106 ILE B C 1
ATOM 2461 O O . ILE B 1 106 ? -2.154 -8.305 8.367 1 94.62 106 ILE B O 1
ATOM 2465 N N . LEU B 1 107 ? -2.695 -7.855 6.199 1 92.31 107 LEU B N 1
ATOM 2466 C CA . LEU B 1 107 ? -4.059 -7.434 6.504 1 92.31 107 LEU B CA 1
ATOM 2467 C C . LEU B 1 107 ? -5.039 -8.586 6.309 1 92.31 107 LEU B C 1
ATOM 2469 O O . LEU B 1 107 ? -4.973 -9.297 5.309 1 92.31 107 LEU B O 1
ATOM 2473 N N . LEU B 1 108 ? -5.867 -8.734 7.289 1 94.31 108 LEU B N 1
ATOM 2474 C CA . LEU B 1 108 ? -6.945 -9.719 7.246 1 94.31 108 LEU B CA 1
ATOM 2475 C C . LEU B 1 108 ? -8.297 -9.055 7.504 1 94.31 108 LEU B C 1
ATOM 2477 O O . LEU B 1 108 ? -8.383 -8.086 8.258 1 94.31 108 LEU B O 1
ATOM 2481 N N . PRO B 1 109 ? -9.32 -9.625 6.867 1 92.25 109 PRO B N 1
ATOM 2482 C CA . PRO B 1 109 ? -10.633 -9.023 7.09 1 92.25 109 PRO B CA 1
ATOM 2483 C C . PRO B 1 109 ? -11.141 -9.234 8.516 1 92.25 109 PRO B C 1
ATOM 2485 O O . PRO B 1 109 ? -11.977 -8.461 8.992 1 92.25 109 PRO B O 1
ATOM 2488 N N . SER B 1 110 ? -10.781 -10.312 9.188 1 91.31 110 SER B N 1
ATOM 2489 C CA . SER B 1 110 ? -11.148 -10.602 10.57 1 91.31 110 SER B CA 1
ATOM 2490 C C . SER B 1 110 ? -10.164 -11.57 11.219 1 91.31 110 SER B C 1
ATOM 2492 O O . SER B 1 110 ? -9.305 -12.133 10.539 1 91.31 110 SER B O 1
ATOM 2494 N N . ARG B 1 111 ? -10.375 -11.789 12.508 1 91.94 111 ARG B N 1
ATOM 2495 C CA . ARG B 1 111 ? -9.508 -12.695 13.258 1 91.94 111 ARG B CA 1
ATOM 2496 C C . ARG B 1 111 ? -9.703 -14.141 12.797 1 91.94 111 ARG B C 1
ATOM 2498 O O . ARG B 1 111 ? -8.781 -14.953 12.883 1 91.94 111 ARG B O 1
ATOM 2505 N N . GLY B 1 112 ? -10.852 -14.422 12.289 1 92.94 112 GLY B N 1
ATOM 2506 C CA . GLY B 1 112 ? -11.117 -15.773 11.812 1 92.94 112 GLY B CA 1
ATOM 2507 C C . GLY B 1 112 ? -10.211 -16.203 10.672 1 92.94 112 GLY B C 1
ATOM 2508 O O . GLY B 1 112 ? -9.898 -17.375 10.523 1 92.94 112 GLY B O 1
ATOM 2509 N N . TYR B 1 113 ? -9.727 -15.281 9.969 1 94.62 113 TYR B N 1
ATOM 2510 C CA . TYR B 1 113 ? -8.867 -15.578 8.828 1 94.62 113 TYR B CA 1
ATOM 2511 C C . TYR B 1 113 ? -7.453 -15.906 9.281 1 94.62 113 TYR B C 1
ATOM 2513 O O . TYR B 1 113 ? -6.656 -16.453 8.508 1 94.62 113 TYR B O 1
ATOM 2521 N N . LEU B 1 114 ? -7.125 -15.578 10.492 1 96.12 114 LEU B N 1
ATOM 2522 C CA . LEU B 1 114 ? -5.801 -15.883 11.031 1 96.12 114 LEU B CA 1
ATOM 2523 C C . LEU B 1 114 ? -5.582 -17.391 11.117 1 96.12 114 LEU B C 1
ATOM 2525 O O . LEU B 1 114 ? -4.492 -17.875 10.812 1 96.12 114 LEU B O 1
ATOM 2529 N N . ARG B 1 115 ? -6.629 -18.094 11.508 1 95.81 115 ARG B N 1
ATOM 2530 C CA . ARG B 1 115 ? -6.531 -19.547 11.57 1 95.81 115 ARG B CA 1
ATOM 2531 C C . ARG B 1 115 ? -6.246 -20.141 10.195 1 95.81 115 ARG B C 1
ATOM 2533 O O . ARG B 1 115 ? -5.41 -21.031 10.062 1 95.81 115 ARG B O 1
ATOM 2540 N N . SER B 1 116 ? -6.973 -19.594 9.234 1 95.56 116 SER B N 1
ATOM 2541 C CA . SER B 1 116 ? -6.754 -20.062 7.867 1 95.56 116 SER B CA 1
ATOM 2542 C C . SER B 1 116 ? -5.332 -19.781 7.402 1 95.56 116 SER B C 1
ATOM 2544 O O . SER B 1 116 ? -4.691 -20.641 6.785 1 95.56 116 SER B O 1
ATOM 2546 N N . LEU B 1 117 ? -4.848 -18.641 7.707 1 97.25 117 LEU B N 1
ATOM 2547 C CA . LEU B 1 117 ? -3.49 -18.25 7.352 1 97.25 117 LEU B CA 1
ATOM 2548 C C . LEU B 1 117 ? -2.469 -19.188 7.977 1 97.25 117 LEU B C 1
ATOM 2550 O O . LEU B 1 117 ? -1.581 -19.703 7.289 1 97.25 117 LEU B O 1
ATOM 2554 N N . MET B 1 118 ? -2.643 -19.469 9.242 1 97.88 118 MET B N 1
ATOM 2555 C CA . MET B 1 118 ? -1.701 -20.328 9.953 1 97.88 118 MET B CA 1
ATOM 2556 C C . MET B 1 118 ? -1.784 -21.766 9.445 1 97.88 118 MET B C 1
ATOM 2558 O O . MET B 1 118 ? -0.766 -22.453 9.344 1 97.88 118 MET B O 1
ATOM 2562 N N . LYS B 1 119 ? -2.967 -22.188 9.148 1 97.81 119 LYS B N 1
ATOM 2563 C CA . LYS B 1 119 ? -3.145 -23.516 8.555 1 97.81 119 LYS B CA 1
ATOM 2564 C C . LYS B 1 119 ? -2.43 -23.609 7.211 1 97.81 119 LYS B C 1
ATOM 2566 O O . LYS B 1 119 ? -1.809 -24.625 6.906 1 97.81 119 LYS B O 1
ATOM 2571 N N . ASP B 1 120 ? -2.549 -22.516 6.445 1 97.19 120 ASP B N 1
ATOM 2572 C CA . ASP B 1 120 ? -1.883 -22.5 5.145 1 97.19 120 ASP B CA 1
ATOM 2573 C C . ASP B 1 120 ? -0.368 -22.609 5.301 1 97.19 120 ASP B C 1
ATOM 2575 O O . ASP B 1 120 ? 0.291 -23.312 4.531 1 97.19 120 ASP B O 1
ATOM 2579 N N . PHE B 1 121 ? 0.187 -21.891 6.273 1 98 121 PHE B N 1
ATOM 2580 C CA . PHE B 1 121 ? 1.613 -22 6.555 1 98 121 PHE B CA 1
ATOM 2581 C C . PHE B 1 121 ? 1.978 -23.438 6.926 1 98 121 PHE B C 1
ATOM 2583 O O . PHE B 1 121 ? 2.975 -23.969 6.438 1 98 121 PHE B O 1
ATOM 2590 N N . LEU B 1 122 ? 1.192 -24.047 7.738 1 97.44 122 LEU B N 1
ATOM 2591 C CA . LEU B 1 122 ? 1.419 -25.422 8.164 1 97.44 122 LEU B CA 1
ATOM 2592 C C . LEU B 1 122 ? 1.358 -26.375 6.977 1 97.44 122 LEU B C 1
ATOM 2594 O O . LEU B 1 122 ? 2.213 -27.25 6.832 1 97.44 122 LEU B O 1
ATOM 2598 N N . ASN B 1 123 ? 0.431 -26.172 6.141 1 96.88 123 ASN B N 1
ATOM 2599 C CA . ASN B 1 123 ? 0.252 -27.031 4.969 1 96.88 123 ASN B CA 1
ATOM 2600 C C . ASN B 1 123 ? 1.457 -26.953 4.039 1 96.88 123 ASN B C 1
ATOM 2602 O O . ASN B 1 123 ? 1.772 -27.922 3.348 1 96.88 123 ASN B O 1
ATOM 2606 N N . GLU B 1 124 ? 2.086 -25.812 4.008 1 95.88 124 GLU B N 1
ATOM 2607 C CA . GLU B 1 124 ? 3.262 -25.625 3.164 1 95.88 124 GLU B CA 1
ATOM 2608 C C . GLU B 1 124 ? 4.547 -25.938 3.926 1 95.88 124 GLU B C 1
ATOM 2610 O O . GLU B 1 124 ? 5.645 -25.672 3.434 1 95.88 124 GLU B O 1
ATOM 2615 N N . SER B 1 125 ? 4.43 -26.406 5.145 1 96.75 125 SER B N 1
ATOM 2616 C CA . SER B 1 125 ? 5.539 -26.797 6.004 1 96.75 125 SER B CA 1
ATOM 2617 C C . SER B 1 125 ? 6.457 -25.625 6.312 1 96.75 125 SER B C 1
ATOM 2619 O O . SER B 1 125 ? 7.68 -25.766 6.344 1 96.75 125 SER B O 1
ATOM 2621 N N . VAL B 1 126 ? 5.852 -24.484 6.391 1 97.62 126 VAL B N 1
ATOM 2622 C CA . VAL B 1 126 ? 6.582 -23.297 6.816 1 97.62 126 VAL B CA 1
ATOM 2623 C C . VAL B 1 126 ? 6.27 -23 8.281 1 97.62 126 VAL B C 1
ATOM 2625 O O . VAL B 1 126 ? 5.113 -22.781 8.641 1 97.62 126 VAL B O 1
ATOM 2628 N N . LYS B 1 127 ? 7.336 -23.031 9.055 1 98.06 127 LYS B N 1
ATOM 2629 C CA . LYS B 1 127 ? 7.148 -22.641 10.453 1 98.06 127 LYS B CA 1
ATOM 2630 C C . LYS B 1 127 ? 6.824 -21.156 10.555 1 98.06 127 LYS B C 1
ATOM 2632 O O . LYS B 1 127 ? 7.527 -20.312 9.984 1 98.06 127 LYS B O 1
ATOM 2637 N N . ALA B 1 128 ? 5.73 -20.844 11.258 1 98.31 128 ALA B N 1
ATOM 2638 C CA . ALA B 1 128 ? 5.297 -19.453 11.398 1 98.31 128 ALA B CA 1
ATOM 2639 C C . ALA B 1 128 ? 4.734 -19.203 12.797 1 98.31 128 ALA B C 1
ATOM 2641 O O . ALA B 1 128 ? 4.176 -20.094 13.422 1 98.31 128 ALA B O 1
ATOM 2642 N N . GLU B 1 129 ? 4.984 -17.969 13.234 1 98.06 129 GLU B N 1
ATOM 2643 C CA . GLU B 1 129 ? 4.477 -17.531 14.531 1 98.06 129 GLU B CA 1
ATOM 2644 C C . GLU B 1 129 ? 3.812 -16.156 14.438 1 98.06 129 GLU B C 1
ATOM 2646 O O . GLU B 1 129 ? 4.293 -15.281 13.711 1 98.06 129 GLU B O 1
ATOM 2651 N N . VAL B 1 130 ? 2.705 -16.047 15.227 1 97.38 130 VAL B N 1
ATOM 2652 C CA . VAL B 1 130 ? 2.057 -14.742 15.32 1 97.38 130 VAL B CA 1
ATOM 2653 C C . VAL B 1 130 ? 2.812 -13.859 16.312 1 97.38 130 VAL B C 1
ATOM 2655 O O . VAL B 1 130 ? 2.924 -14.203 17.5 1 97.38 130 VAL B O 1
ATOM 2658 N N . VAL B 1 131 ? 3.348 -12.789 15.836 1 95.62 131 VAL B N 1
ATOM 2659 C CA . VAL B 1 131 ? 4.051 -11.844 16.703 1 95.62 131 VAL B CA 1
ATOM 2660 C C . VAL B 1 131 ? 3.051 -10.922 17.391 1 95.62 131 VAL B C 1
ATOM 2662 O O . VAL B 1 131 ? 3.133 -10.688 18.594 1 95.62 131 VAL B O 1
ATOM 2665 N N . TYR B 1 132 ? 2.107 -10.375 16.578 1 91.06 132 TYR B N 1
ATOM 2666 C CA . TYR B 1 132 ? 1 -9.617 17.156 1 91.06 132 TYR B CA 1
ATOM 2667 C C . TYR B 1 132 ? -0.152 -9.5 16.156 1 91.06 132 TYR B C 1
ATOM 2669 O O . TYR B 1 132 ? 0.027 -9.727 14.961 1 91.06 132 TYR B O 1
ATOM 2677 N N . ALA B 1 133 ? -1.295 -9.234 16.703 1 91.44 133 ALA B N 1
ATOM 2678 C CA . ALA B 1 133 ? -2.531 -8.984 15.969 1 91.44 133 ALA B CA 1
ATOM 2679 C C . ALA B 1 133 ? -3.279 -7.789 16.547 1 91.44 133 ALA B C 1
ATOM 2681 O O . ALA B 1 133 ? -3.504 -7.715 17.75 1 91.44 133 ALA B O 1
ATOM 2682 N N . GLN B 1 134 ? -3.521 -6.875 15.656 1 87.88 134 GLN B N 1
ATOM 2683 C CA . GLN B 1 134 ? -4.176 -5.66 16.141 1 87.88 134 GLN B CA 1
ATOM 2684 C C . GLN B 1 134 ? -5.328 -5.258 15.219 1 87.88 134 GLN B C 1
ATOM 2686 O O . GLN B 1 134 ? -5.207 -5.32 13.992 1 87.88 134 GLN B O 1
ATOM 2691 N N . ALA B 1 135 ? -6.449 -4.875 15.828 1 87.31 135 ALA B N 1
ATOM 2692 C CA . ALA B 1 135 ? -7.555 -4.301 15.062 1 87.31 135 ALA B CA 1
ATOM 2693 C C . ALA B 1 135 ? -7.176 -2.936 14.492 1 87.31 135 ALA B C 1
ATOM 2695 O O . ALA B 1 135 ? -6.543 -2.127 15.172 1 87.31 135 ALA B O 1
ATOM 2696 N N . ILE B 1 136 ? -7.52 -2.791 13.133 1 82 136 ILE B N 1
ATOM 2697 C CA . ILE B 1 136 ? -7.25 -1.493 12.531 1 82 136 ILE B CA 1
ATOM 2698 C C . ILE B 1 136 ? -8.516 -0.961 11.859 1 82 136 ILE B C 1
ATOM 2700 O O . ILE B 1 136 ? -9.367 -1.737 11.422 1 82 136 ILE B O 1
ATOM 2704 N N . LYS B 1 137 ? -8.648 0.34 11.945 1 75.81 137 LYS B N 1
ATOM 2705 C CA . LYS B 1 137 ? -9.719 1.022 11.219 1 75.81 137 LYS B CA 1
ATOM 2706 C C . LYS B 1 137 ? -9.211 1.6 9.906 1 75.81 137 LYS B C 1
ATOM 2708 O O . LYS B 1 137 ? -8.164 2.254 9.867 1 75.81 137 LYS B O 1
ATOM 2713 N N . VAL B 1 138 ? -9.773 1.11 8.844 1 72.88 138 VAL B N 1
ATOM 2714 C CA . VAL B 1 138 ? -9.438 1.728 7.566 1 72.88 138 VAL B CA 1
ATOM 2715 C C . VAL B 1 138 ? -10.125 3.086 7.445 1 72.88 138 VAL B C 1
ATOM 2717 O O . VAL B 1 138 ? -11.359 3.162 7.418 1 72.88 138 VAL B O 1
ATOM 2720 N N . LYS B 1 139 ? -9.336 4.117 7.781 1 69.31 139 LYS B N 1
ATOM 2721 C CA . LYS B 1 139 ? -9.883 5.461 7.641 1 69.31 139 LYS B CA 1
ATOM 2722 C C . LYS B 1 139 ? -9.484 6.082 6.309 1 69.31 139 LYS B C 1
ATOM 2724 O O . LYS B 1 139 ? -8.305 6.105 5.957 1 69.31 139 LYS B O 1
ATOM 2729 N N . THR B 1 140 ? -10.516 6.352 5.547 1 72.25 140 THR B N 1
ATOM 2730 C CA . THR B 1 140 ? -10.25 7.008 4.27 1 72.25 140 THR B CA 1
ATOM 2731 C C . THR B 1 140 ? -10.461 8.516 4.379 1 72.25 140 THR B C 1
ATOM 2733 O O . THR B 1 140 ? -11.281 8.977 5.176 1 72.25 140 THR B O 1
ATOM 2736 N N . LEU B 1 141 ? -9.516 9.266 3.768 1 78.62 141 LEU B N 1
ATOM 2737 C CA . LEU B 1 141 ? -9.711 10.711 3.691 1 78.62 141 LEU B CA 1
ATOM 2738 C C . LEU B 1 141 ? -11.07 11.047 3.082 1 78.62 141 LEU B C 1
ATOM 2740 O O . LEU B 1 141 ? -11.508 10.391 2.133 1 78.62 141 LEU B O 1
ATOM 2744 N N . THR B 1 142 ? -11.734 11.953 3.76 1 78.31 142 THR B N 1
ATOM 2745 C CA . THR B 1 142 ? -12.875 12.508 3.047 1 78.31 142 THR B CA 1
ATOM 2746 C C . THR B 1 142 ? -12.422 13.266 1.801 1 78.31 142 THR B C 1
ATOM 2748 O O . THR B 1 142 ? -11.242 13.609 1.671 1 78.31 142 THR B O 1
ATOM 2751 N N . SER B 1 143 ? -13.344 13.477 0.915 1 77.06 143 SER B N 1
ATOM 2752 C CA . SER B 1 143 ? -13.039 14.227 -0.297 1 77.06 143 SER B CA 1
ATOM 2753 C C . SER B 1 143 ? -12.438 15.594 0.035 1 77.06 143 SER B C 1
ATOM 2755 O O . SER B 1 143 ? -11.477 16.031 -0.604 1 77.06 143 SER B O 1
ATOM 2757 N N . ARG B 1 144 ? -12.977 16.188 1.049 1 85.38 144 ARG B N 1
ATOM 2758 C CA . ARG B 1 144 ? -12.516 17.516 1.416 1 85.38 144 ARG B CA 1
ATOM 2759 C C . ARG B 1 144 ? -11.117 17.469 2.025 1 85.38 144 ARG B C 1
ATOM 2761 O O . ARG B 1 144 ? -10.281 18.312 1.729 1 85.38 144 ARG B O 1
ATOM 2768 N N . GLN B 1 145 ? -10.852 16.484 2.852 1 89.06 145 GLN B N 1
ATOM 2769 C CA . GLN B 1 145 ? -9.523 16.312 3.438 1 89.06 145 GLN B CA 1
ATOM 2770 C C . GLN B 1 145 ? -8.477 16.062 2.357 1 89.06 145 GLN B C 1
ATOM 2772 O O . GLN B 1 145 ? -7.391 16.656 2.395 1 89.06 145 GLN B O 1
ATOM 2777 N N . LEU B 1 146 ? -8.883 15.258 1.451 1 85.81 146 LEU B N 1
ATOM 2778 C CA . LEU B 1 146 ? -7.969 14.961 0.357 1 85.81 146 LEU B CA 1
ATOM 2779 C C . LEU B 1 146 ? -7.672 16.203 -0.466 1 85.81 146 LEU B C 1
ATOM 2781 O O . LEU B 1 146 ? -6.512 16.484 -0.775 1 85.81 146 LEU B O 1
ATOM 2785 N N . GLU B 1 147 ? -8.688 16.891 -0.813 1 87.75 147 GLU B N 1
ATOM 2786 C CA . GLU B 1 147 ? -8.562 18.109 -1.598 1 87.75 147 GLU B CA 1
ATOM 2787 C C . GLU B 1 147 ? -7.645 19.109 -0.905 1 87.75 147 GLU B C 1
ATOM 2789 O O . GLU B 1 147 ? -6.734 19.656 -1.527 1 87.75 147 GLU B O 1
ATOM 2794 N N . VAL B 1 148 ? -7.84 19.312 0.281 1 94 148 VAL B N 1
ATOM 2795 C CA . VAL B 1 148 ? -7.102 20.312 1.049 1 94 148 VAL B CA 1
ATOM 2796 C C . VAL B 1 148 ? -5.641 19.891 1.182 1 94 148 VAL B C 1
ATOM 2798 O O . VAL B 1 148 ? -4.734 20.703 1.018 1 94 148 VAL B O 1
ATOM 2801 N N . LEU B 1 149 ? -5.398 18.609 1.487 1 93.81 149 LEU B N 1
ATOM 2802 C CA . LEU B 1 149 ? -4.031 18.125 1.645 1 93.81 149 LEU B CA 1
ATOM 2803 C C . LEU B 1 149 ? -3.268 18.203 0.327 1 93.81 149 LEU B C 1
ATOM 2805 O O . LEU B 1 149 ? -2.092 18.578 0.308 1 93.81 149 LEU B O 1
ATOM 2809 N N . GLN B 1 150 ? -3.967 17.906 -0.746 1 91 150 GLN B N 1
ATOM 2810 C CA . GLN B 1 150 ? -3.34 18.016 -2.059 1 91 150 GLN B CA 1
ATOM 2811 C C . GLN B 1 150 ? -2.959 19.453 -2.383 1 91 150 GLN B C 1
ATOM 2813 O O . GLN B 1 150 ? -1.861 19.719 -2.881 1 91 150 GLN B O 1
ATOM 2818 N N . LEU B 1 151 ? -3.889 20.297 -2.141 1 93.38 151 LEU B N 1
ATOM 2819 C CA . LEU B 1 151 ? -3.629 21.703 -2.389 1 93.38 151 LEU B CA 1
ATOM 2820 C C . LEU B 1 151 ? -2.477 22.203 -1.524 1 93.38 151 LEU B C 1
ATOM 2822 O O . LEU B 1 151 ? -1.564 22.875 -2.021 1 93.38 151 LEU B O 1
ATOM 2826 N N . ALA B 1 152 ? -2.51 21.891 -0.264 1 95.56 152 ALA B N 1
ATOM 2827 C CA . ALA B 1 152 ? -1.456 22.312 0.659 1 95.56 152 ALA B CA 1
ATOM 2828 C C . ALA B 1 152 ? -0.094 21.797 0.208 1 95.56 152 ALA B C 1
ATOM 2830 O O . ALA B 1 152 ? 0.898 22.531 0.242 1 95.56 152 ALA B O 1
ATOM 2831 N N . TYR B 1 153 ? -0.066 20.609 -0.232 1 93.31 153 TYR B N 1
ATOM 2832 C CA . TYR B 1 153 ? 1.162 19.984 -0.703 1 93.31 153 TYR B CA 1
ATOM 2833 C C . TYR B 1 153 ? 1.664 20.641 -1.977 1 93.31 153 TYR B C 1
ATOM 2835 O O . TYR B 1 153 ? 2.828 21.047 -2.059 1 93.31 153 TYR B O 1
ATOM 2843 N N . SER B 1 154 ? 0.791 20.812 -2.922 1 90.81 154 SER B N 1
ATOM 2844 C CA . SER B 1 154 ? 1.163 21.344 -4.227 1 90.81 154 SER B CA 1
ATOM 2845 C C . SER B 1 154 ? 1.591 22.812 -4.121 1 90.81 154 SER B C 1
ATOM 2847 O O . SER B 1 154 ? 2.461 23.266 -4.867 1 90.81 154 SER B O 1
ATOM 2849 N N . ARG B 1 155 ? 0.994 23.453 -3.109 1 94.62 155 ARG B N 1
ATOM 2850 C CA . ARG B 1 155 ? 1.298 24.859 -2.932 1 94.62 155 ARG B CA 1
ATOM 2851 C C . ARG B 1 155 ? 2.539 25.047 -2.066 1 94.62 155 ARG B C 1
ATOM 2853 O O . ARG B 1 155 ? 3.008 26.172 -1.883 1 94.62 155 ARG B O 1
ATOM 2860 N N . GLY B 1 156 ? 3.01 24 -1.453 1 94.56 156 GLY B N 1
ATOM 2861 C CA . GLY B 1 156 ? 4.297 24.047 -0.782 1 94.56 156 GLY B CA 1
ATOM 2862 C C . GLY B 1 156 ? 4.188 24.312 0.707 1 94.56 156 GLY B C 1
ATOM 2863 O O . GLY B 1 156 ? 5.09 24.906 1.305 1 94.56 156 GLY B O 1
ATOM 2864 N N . LEU B 1 157 ? 3.07 24.031 1.319 1 94.5 157 LEU B N 1
ATOM 2865 C CA . LEU B 1 157 ? 2.891 24.25 2.75 1 94.5 157 LEU B CA 1
ATOM 2866 C C . LEU B 1 157 ? 3.879 23.422 3.557 1 94.5 157 LEU B C 1
ATOM 2868 O O . LEU B 1 157 ? 4.25 23.797 4.672 1 94.5 157 LEU B O 1
ATOM 2872 N N . PHE B 1 158 ? 4.402 22.328 3.018 1 94.62 158 PHE B N 1
ATOM 2873 C CA . PHE B 1 158 ? 5.254 21.406 3.76 1 94.62 158 PHE B CA 1
ATOM 2874 C C . PHE B 1 158 ? 6.695 21.484 3.268 1 94.62 158 PHE B C 1
ATOM 2876 O O . PHE B 1 158 ? 7.527 20.656 3.635 1 94.62 158 PHE B O 1
ATOM 2883 N N . ASP B 1 159 ? 6.977 22.469 2.477 1 92.62 159 ASP B N 1
ATOM 2884 C CA . ASP B 1 159 ? 8.328 22.641 1.958 1 92.62 159 ASP B CA 1
ATOM 2885 C C . ASP B 1 159 ? 9.258 23.219 3.023 1 92.62 159 ASP B C 1
ATOM 2887 O O . ASP B 1 159 ? 8.805 23.875 3.961 1 92.62 159 ASP B O 1
ATOM 2891 N N . ASP B 1 160 ? 10.484 22.859 2.93 1 87.38 160 ASP B N 1
ATOM 2892 C CA . ASP B 1 160 ? 11.477 23.422 3.838 1 87.38 160 ASP B CA 1
ATOM 2893 C C . ASP B 1 160 ? 11.43 24.953 3.814 1 87.38 160 ASP B C 1
ATOM 2895 O O . ASP B 1 160 ? 11.469 25.594 4.867 1 87.38 160 ASP B O 1
ATOM 2899 N N . LYS B 1 161 ? 11.43 25.531 2.666 1 86.94 161 LYS B N 1
ATOM 2900 C CA . LYS B 1 161 ? 11.141 26.953 2.477 1 86.94 161 LYS B CA 1
ATOM 2901 C C . LYS B 1 161 ? 9.688 27.172 2.066 1 86.94 161 LYS B C 1
ATOM 2903 O O . LYS B 1 161 ? 9.344 27.016 0.895 1 86.94 161 LYS B O 1
ATOM 2908 N N . ARG B 1 162 ? 8.867 27.375 3.1 1 82.62 162 ARG B N 1
ATOM 2909 C CA . ARG B 1 162 ? 7.426 27.469 2.906 1 82.62 162 ARG B CA 1
ATOM 2910 C C . ARG B 1 162 ? 7.086 28.484 1.822 1 82.62 162 ARG B C 1
ATOM 2912 O O . ARG B 1 162 ? 7.555 29.625 1.862 1 82.62 162 ARG B O 1
ATOM 2919 N N . ARG B 1 163 ? 6.289 28.062 0.889 1 89.12 163 ARG B N 1
ATOM 2920 C CA . ARG B 1 163 ? 5.934 28.922 -0.24 1 89.12 163 ARG B CA 1
ATOM 2921 C C . ARG B 1 163 ? 4.551 29.531 -0.047 1 89.12 163 ARG B C 1
ATOM 2923 O O . ARG B 1 163 ? 4.141 30.406 -0.817 1 89.12 163 ARG B O 1
ATOM 2930 N N . VAL B 1 164 ? 3.883 29.016 0.905 1 93.88 164 VAL B N 1
ATOM 2931 C CA . VAL B 1 164 ? 2.555 29.547 1.215 1 93.88 164 VAL B CA 1
ATOM 2932 C C . VAL B 1 164 ? 2.289 29.422 2.713 1 93.88 164 VAL B C 1
ATOM 2934 O O . VAL B 1 164 ? 2.797 28.516 3.369 1 93.88 164 VAL B O 1
ATOM 2937 N N . SER B 1 165 ? 1.558 30.312 3.176 1 95.19 165 SER B N 1
ATOM 2938 C CA . SER B 1 165 ? 1.156 30.234 4.574 1 95.19 165 SER B CA 1
ATOM 2939 C C . SER B 1 165 ? -0.257 29.688 4.719 1 95.19 165 SER B C 1
ATOM 2941 O O . SER B 1 165 ? -1.002 29.609 3.738 1 95.19 165 SER B O 1
ATOM 2943 N N . ILE B 1 166 ? -0.553 29.297 5.945 1 95.56 166 ILE B N 1
ATOM 2944 C CA . ILE B 1 166 ? -1.9 28.828 6.246 1 95.56 166 ILE B CA 1
ATOM 2945 C C . ILE B 1 166 ? -2.914 29.922 5.902 1 95.56 166 ILE B C 1
ATOM 2947 O O . ILE B 1 166 ? -3.963 29.641 5.316 1 95.56 166 ILE B O 1
ATOM 2951 N N . SER B 1 167 ? -2.543 31.141 6.266 1 96.88 167 SER B N 1
ATOM 2952 C CA . SER B 1 167 ? -3.445 32.25 6.023 1 96.88 167 SER B CA 1
ATOM 2953 C C . SER B 1 167 ? -3.682 32.469 4.531 1 96.88 167 SER B C 1
ATOM 2955 O O . SER B 1 167 ? -4.816 32.688 4.102 1 96.88 167 SER B O 1
ATOM 2957 N N . GLU B 1 168 ? -2.658 32.438 3.764 1 97.19 168 GLU B N 1
ATOM 2958 C CA . GLU B 1 168 ? -2.76 32.594 2.314 1 97.19 168 GLU B CA 1
ATOM 2959 C C . GLU B 1 168 ? -3.586 31.453 1.697 1 97.19 168 GLU B C 1
ATOM 2961 O O . GLU B 1 168 ? -4.445 31.703 0.847 1 97.19 168 GLU B O 1
ATOM 2966 N N . LEU B 1 169 ? -3.332 30.25 2.135 1 96.19 169 LEU B N 1
ATOM 2967 C CA . LEU B 1 169 ? -4.035 29.094 1.6 1 96.19 169 LEU B CA 1
ATOM 2968 C C . LEU B 1 169 ? -5.512 29.125 1.991 1 96.19 169 LEU B C 1
ATOM 2970 O O . LEU B 1 169 ? -6.379 28.781 1.188 1 96.19 169 LEU B O 1
ATOM 2974 N N . ALA B 1 170 ? -5.785 29.531 3.203 1 97.31 170 ALA B N 1
ATOM 2975 C CA . ALA B 1 170 ? -7.16 29.641 3.68 1 97.31 170 ALA B CA 1
ATOM 2976 C C . ALA B 1 170 ? -7.949 30.641 2.838 1 97.31 170 ALA B C 1
ATOM 2978 O O . ALA B 1 170 ? -9.102 30.391 2.477 1 97.31 170 ALA B O 1
ATOM 2979 N N . LYS B 1 171 ? -7.305 31.719 2.559 1 96.94 171 LYS B N 1
ATOM 2980 C CA . LYS B 1 171 ? -7.918 32.75 1.718 1 96.94 171 LYS B CA 1
ATOM 2981 C C . LYS B 1 171 ? -8.25 32.188 0.335 1 96.94 171 LYS B C 1
ATOM 2983 O O . LYS B 1 171 ? -9.336 32.438 -0.198 1 96.94 171 LYS B O 1
ATOM 2988 N N . GLU B 1 172 ? -7.324 31.5 -0.197 1 94.81 172 GLU B N 1
ATOM 2989 C CA . GLU B 1 172 ? -7.531 30.875 -1.506 1 94.81 172 GLU B CA 1
ATOM 2990 C C . GLU B 1 172 ? -8.734 29.938 -1.491 1 94.81 172 GLU B C 1
ATOM 2992 O O . GLU B 1 172 ? -9.477 29.859 -2.473 1 94.81 172 GLU B O 1
ATOM 2997 N N . LEU B 1 173 ? -8.984 29.234 -0.381 1 95.25 173 LEU B N 1
ATOM 2998 C CA . LEU B 1 173 ? -10.039 28.234 -0.264 1 95.25 173 LEU B CA 1
ATOM 2999 C C . LEU B 1 173 ? -11.328 28.859 0.25 1 95.25 173 LEU B C 1
ATOM 3001 O O . LEU B 1 173 ? -12.375 28.203 0.269 1 95.25 173 LEU B O 1
ATOM 3005 N N . GLY B 1 174 ? -11.188 30.094 0.728 1 96.31 174 GLY B N 1
ATOM 3006 C CA . GLY B 1 174 ? -12.359 30.797 1.247 1 96.31 174 GLY B CA 1
ATOM 3007 C C . GLY B 1 174 ? -12.797 30.281 2.605 1 96.31 174 GLY B C 1
ATOM 3008 O O . GLY B 1 174 ? -14 30.188 2.879 1 96.31 174 GLY B O 1
ATOM 3009 N N . ILE B 1 175 ? -11.898 29.844 3.438 1 97.19 175 ILE B N 1
ATOM 3010 C CA . ILE B 1 175 ? -12.195 29.375 4.789 1 97.19 175 ILE B CA 1
ATOM 3011 C C . ILE B 1 175 ? -11.266 30.062 5.789 1 97.19 175 ILE B C 1
ATOM 3013 O O . ILE B 1 175 ? -10.328 30.766 5.398 1 97.19 175 ILE B O 1
ATOM 3017 N N . SER B 1 176 ? -11.562 29.891 7.023 1 97.38 176 SER B N 1
ATOM 3018 C CA . SER B 1 176 ? -10.719 30.5 8.047 1 97.38 176 SER B CA 1
ATOM 3019 C C . SER B 1 176 ? -9.438 29.703 8.242 1 97.38 176 SER B C 1
ATOM 3021 O O . SER B 1 176 ? -9.406 28.5 8.008 1 97.38 176 SER B O 1
ATOM 3023 N N . PRO B 1 177 ? -8.398 30.406 8.656 1 96.94 177 PRO B N 1
ATOM 3024 C CA . PRO B 1 177 ? -7.172 29.688 8.992 1 96.94 177 PRO B CA 1
ATOM 3025 C C . PRO B 1 177 ? -7.398 28.578 10.023 1 96.94 177 PRO B C 1
ATOM 3027 O O . PRO B 1 177 ? -6.785 27.516 9.945 1 96.94 177 PRO B O 1
ATOM 3030 N N . ALA B 1 178 ? -8.25 28.812 10.977 1 95.69 178 ALA B N 1
ATOM 3031 C CA . ALA B 1 178 ? -8.555 27.812 12 1 95.69 178 ALA B CA 1
ATOM 3032 C C . ALA B 1 178 ? -9.172 26.562 11.391 1 95.69 178 ALA B C 1
ATOM 3034 O O . ALA B 1 178 ? -8.773 25.438 11.711 1 95.69 178 ALA B O 1
ATOM 3035 N N . THR B 1 179 ? -10.078 26.734 10.516 1 95.5 179 THR B N 1
ATOM 3036 C CA . THR B 1 179 ? -10.734 25.625 9.836 1 95.5 179 THR B CA 1
ATOM 3037 C C . THR B 1 179 ? -9.742 24.844 8.977 1 95.5 179 THR B C 1
ATOM 3039 O O . THR B 1 179 ? -9.727 23.609 9 1 95.5 179 THR B O 1
ATOM 3042 N N . LEU B 1 180 ? -8.938 25.562 8.25 1 96.25 180 LEU B N 1
ATOM 3043 C CA . LEU B 1 180 ? -7.941 24.922 7.406 1 96.25 180 LEU B CA 1
ATOM 3044 C C . LEU B 1 180 ? -6.977 24.078 8.242 1 96.25 180 LEU B C 1
ATOM 3046 O O . LEU B 1 180 ? -6.652 22.953 7.883 1 96.25 180 LEU B O 1
ATOM 3050 N N . THR B 1 181 ? -6.543 24.688 9.312 1 94.38 181 THR B N 1
ATOM 3051 C CA . THR B 1 181 ? -5.617 24 10.195 1 94.38 181 THR B CA 1
ATOM 3052 C C . THR B 1 181 ? -6.223 22.688 10.703 1 94.38 181 THR B C 1
ATOM 3054 O O . THR B 1 181 ? -5.555 21.656 10.719 1 94.38 181 THR B O 1
ATOM 3057 N N . VAL B 1 182 ? -7.469 22.719 11.016 1 94.62 182 VAL B N 1
ATOM 3058 C CA . VAL B 1 182 ? -8.172 21.531 11.516 1 94.62 182 VAL B CA 1
ATOM 3059 C C . VAL B 1 182 ? -8.266 20.484 10.406 1 94.62 182 VAL B C 1
ATOM 3061 O O . VAL B 1 182 ? -8 19.312 10.641 1 94.62 182 VAL B O 1
ATOM 3064 N N . LEU B 1 183 ? -8.57 20.906 9.234 1 94.94 183 LEU B N 1
ATOM 3065 C CA . LEU B 1 183 ? -8.703 20 8.102 1 94.94 183 LEU B CA 1
ATOM 3066 C C . LEU B 1 183 ? -7.371 19.344 7.773 1 94.94 183 LEU B C 1
ATOM 3068 O O . LEU B 1 183 ? -7.316 18.125 7.539 1 94.94 183 LEU B O 1
ATOM 3072 N N . ILE B 1 184 ? -6.332 20.125 7.805 1 95 184 ILE B N 1
ATOM 3073 C CA . ILE B 1 184 ? -5 19.625 7.484 1 95 184 ILE B CA 1
ATOM 3074 C C . ILE B 1 184 ? -4.551 18.641 8.562 1 95 184 ILE B C 1
ATOM 3076 O O . ILE B 1 184 ? -4.078 17.547 8.25 1 95 184 ILE B O 1
ATOM 3080 N N . ARG B 1 185 ? -4.707 19.062 9.773 1 93.88 185 ARG B N 1
ATOM 3081 C CA . ARG B 1 185 ? -4.293 18.219 10.891 1 93.88 185 ARG B CA 1
ATOM 3082 C C . ARG B 1 185 ? -5.027 16.891 10.867 1 93.88 185 ARG B C 1
ATOM 3084 O O . ARG B 1 185 ? -4.41 15.828 11.016 1 93.88 185 ARG B O 1
ATOM 3091 N N . ARG B 1 186 ? -6.297 16.875 10.656 1 93.19 186 ARG B N 1
ATOM 3092 C CA . ARG B 1 186 ? -7.098 15.664 10.602 1 93.19 186 ARG B CA 1
ATOM 3093 C C . ARG B 1 186 ? -6.676 14.789 9.422 1 93.19 186 ARG B C 1
ATOM 3095 O O . ARG B 1 186 ? -6.613 13.562 9.539 1 93.19 186 ARG B O 1
ATOM 3102 N N . GLY B 1 187 ? -6.398 15.469 8.297 1 93.69 187 GLY B N 1
ATOM 3103 C CA . GLY B 1 187 ? -5.93 14.734 7.133 1 93.69 187 GLY B CA 1
ATOM 3104 C C . GLY B 1 187 ? -4.586 14.062 7.352 1 93.69 187 GLY B C 1
ATOM 3105 O O . GLY B 1 187 ? -4.406 12.891 7.012 1 93.69 187 GLY B O 1
ATOM 3106 N N . ILE B 1 188 ? -3.719 14.828 7.965 1 94.06 188 ILE B N 1
ATOM 3107 C CA . ILE B 1 188 ? -2.385 14.312 8.242 1 94.06 188 ILE B CA 1
ATOM 3108 C C . ILE B 1 188 ? -2.48 13.133 9.211 1 94.06 188 ILE B C 1
ATOM 3110 O O . ILE B 1 188 ? -1.805 12.117 9.031 1 94.06 188 ILE B O 1
ATOM 3114 N N . LYS B 1 189 ? -3.328 13.273 10.188 1 92.5 189 LYS B N 1
ATOM 3115 C CA . LYS B 1 189 ? -3.5 12.195 11.148 1 92.5 189 LYS B CA 1
ATOM 3116 C C . LYS B 1 189 ? -3.949 10.906 10.461 1 92.5 189 LYS B C 1
ATOM 3118 O O . LYS B 1 189 ? -3.387 9.836 10.703 1 92.5 189 LYS B O 1
ATOM 3123 N N . LYS B 1 190 ? -4.852 11.023 9.578 1 88.38 190 LYS B N 1
ATOM 3124 C CA . LYS B 1 190 ? -5.367 9.859 8.867 1 88.38 190 LYS B CA 1
ATOM 3125 C C . LYS B 1 190 ? -4.305 9.273 7.938 1 88.38 190 LYS B C 1
ATOM 3127 O O . LYS B 1 190 ? -4.176 8.047 7.828 1 88.38 190 LYS B O 1
ATOM 3132 N N . VAL B 1 191 ? -3.582 10.156 7.289 1 88.75 191 VAL B N 1
ATOM 3133 C CA . VAL B 1 191 ? -2.527 9.711 6.387 1 88.75 191 VAL B CA 1
ATOM 3134 C C . VAL B 1 191 ? -1.437 8.992 7.18 1 88.75 191 VAL B C 1
ATOM 3136 O O . VAL B 1 191 ? -0.93 7.953 6.75 1 88.75 191 VAL B O 1
ATOM 3139 N N . LEU B 1 192 ? -1.126 9.555 8.344 1 89.25 192 LEU B N 1
ATOM 3140 C CA . LEU B 1 192 ? -0.112 8.938 9.188 1 89.25 192 LEU B CA 1
ATOM 3141 C C . LEU B 1 192 ? -0.587 7.582 9.703 1 89.25 192 LEU B C 1
ATOM 3143 O O . LEU B 1 192 ? 0.194 6.633 9.773 1 89.25 192 LEU B O 1
ATOM 3147 N N . GLU B 1 193 ? -1.817 7.508 10.031 1 82.81 193 GLU B N 1
ATOM 3148 C CA . GLU B 1 193 ? -2.393 6.238 10.461 1 82.81 193 GLU B CA 1
ATOM 3149 C C . GLU B 1 193 ? -2.273 5.176 9.375 1 82.81 193 GLU B C 1
ATOM 3151 O O . GLU B 1 193 ? -1.907 4.031 9.656 1 82.81 193 GLU B O 1
ATOM 3156 N N . ASP B 1 194 ? -2.619 5.672 8.242 1 76.81 194 ASP B N 1
ATOM 3157 C CA . ASP B 1 194 ? -2.504 4.766 7.105 1 76.81 194 ASP B CA 1
ATOM 3158 C C . ASP B 1 194 ? -1.049 4.363 6.871 1 76.81 194 ASP B C 1
ATOM 3160 O O . ASP B 1 194 ? -0.756 3.193 6.609 1 76.81 194 ASP B O 1
ATOM 3164 N N . TYR B 1 195 ? -0.168 5.238 6.934 1 78.56 195 TYR B N 1
ATOM 3165 C CA . TYR B 1 195 ? 1.256 5.031 6.699 1 78.56 195 TYR B CA 1
ATOM 3166 C C . TYR B 1 195 ? 1.843 4.078 7.738 1 78.56 195 TYR B C 1
ATOM 3168 O O . TYR B 1 195 ? 2.605 3.172 7.395 1 78.56 195 TYR B O 1
ATOM 3176 N N . PHE B 1 196 ? 1.498 4.344 9.008 1 75.69 196 PHE B N 1
ATOM 3177 C CA . PHE B 1 196 ? 2.076 3.564 10.094 1 75.69 196 PHE B CA 1
ATOM 3178 C C . PHE B 1 196 ? 1.515 2.146 10.102 1 75.69 196 PHE B C 1
ATOM 3180 O O . PHE B 1 196 ? 2.133 1.231 10.648 1 75.69 196 PHE B O 1
ATOM 3187 N N . ARG B 1 197 ? 0.396 2.1 9.539 1 63.97 197 ARG B N 1
ATOM 3188 C CA . ARG B 1 197 ? -0.154 0.754 9.398 1 63.97 197 ARG B CA 1
ATOM 3189 C C . ARG B 1 197 ? 0.696 -0.091 8.461 1 63.97 197 ARG B C 1
ATOM 3191 O O . ARG B 1 197 ? 0.752 -1.315 8.594 1 63.97 197 ARG B O 1
ATOM 3198 N N . HIS B 1 198 ? 1.278 0.642 7.621 1 57.66 198 HIS B N 1
ATOM 3199 C CA . HIS B 1 198 ? 2.066 -0.055 6.613 1 57.66 198 HIS B CA 1
ATOM 3200 C C . HIS B 1 198 ? 3.529 -0.157 7.031 1 57.66 198 HIS B C 1
ATOM 3202 O O . HIS B 1 198 ? 4.32 -0.845 6.379 1 57.66 198 HIS B O 1
ATOM 3208 N N . THR B 1 199 ? 3.943 0.607 8.047 1 51.53 199 THR B N 1
ATOM 3209 C CA . THR B 1 199 ? 5.34 0.606 8.469 1 51.53 199 THR B CA 1
ATOM 3210 C C . THR B 1 199 ? 5.516 -0.203 9.75 1 51.53 199 THR B C 1
ATOM 3212 O O . THR B 1 199 ? 4.688 -0.125 10.656 1 51.53 199 THR B O 1
ATOM 3215 N N . LEU B 1 200 ? 6.289 -1.312 9.766 1 44.53 200 LEU B N 1
ATOM 3216 C CA . LEU B 1 200 ? 6.629 -2.086 10.961 1 44.53 200 LEU B CA 1
ATOM 3217 C C . LEU B 1 200 ? 7.184 -1.183 12.055 1 44.53 200 LEU B C 1
ATOM 3219 O O . LEU B 1 200 ? 8.117 -0.41 11.812 1 44.53 200 LEU B O 1
ATOM 3223 N N . SER B 1 201 ? 6.324 -0.557 12.867 1 40.22 201 SER B N 1
ATOM 3224 C CA . SER B 1 201 ? 6.852 0.138 14.039 1 40.22 201 SER B CA 1
ATOM 3225 C C . SER B 1 201 ? 7.949 -0.672 14.719 1 40.22 201 SER B C 1
ATOM 3227 O O . SER B 1 201 ? 7.84 -1.893 14.844 1 40.22 201 SER B O 1
ATOM 3229 N N . GLU B 1 202 ? 9.203 -0.313 14.547 1 37.38 202 GLU B N 1
ATOM 3230 C CA . GLU B 1 202 ? 10.195 -0.859 15.469 1 37.38 202 GLU B CA 1
ATOM 3231 C C . GLU B 1 202 ? 9.672 -0.862 16.906 1 37.38 202 GLU B C 1
ATOM 3233 O O . GLU B 1 202 ? 9.523 0.196 17.516 1 37.38 202 GLU B O 1
ATOM 3238 N N . THR B 1 203 ? 8.695 -1.437 17.344 1 33.12 203 THR B N 1
ATOM 3239 C CA . THR B 1 203 ? 8.508 -1.581 18.781 1 33.12 203 THR B CA 1
ATOM 3240 C C . THR B 1 203 ? 9.836 -1.878 19.469 1 33.12 203 THR B C 1
ATOM 3242 O O . THR B 1 203 ? 10.672 -2.609 18.938 1 33.12 203 THR B O 1
ATOM 3245 N N . GLY B 1 204 ? 10.18 -1.218 20.781 1 30.34 204 GLY B N 1
ATOM 3246 C CA . GLY B 1 204 ? 11.164 -1.174 21.844 1 30.34 204 GLY B CA 1
ATOM 3247 C C . GLY B 1 204 ? 11.625 -2.551 22.297 1 30.34 204 GLY B C 1
ATOM 3248 O O . GLY B 1 204 ? 10.859 -3.295 22.922 1 30.34 204 GLY B O 1
ATOM 3249 N N . SER B 1 205 ? 12.383 -3.322 21.609 1 28.69 205 SER B N 1
ATOM 3250 C CA . SER B 1 205 ? 13.227 -4.113 22.5 1 28.69 205 SER B CA 1
ATOM 3251 C C . SER B 1 205 ? 13.891 -3.234 23.562 1 28.69 205 SER B C 1
ATOM 3253 O O . SER B 1 205 ? 15.062 -2.877 23.438 1 28.69 205 SER B O 1
ATOM 3255 N N . HIS B 1 206 ? 13.312 -2.119 24.078 1 23.98 206 HIS B N 1
ATOM 3256 C CA . HIS B 1 206 ? 14.016 -1.71 25.281 1 23.98 206 HIS B CA 1
ATOM 3257 C C . HIS B 1 206 ? 13.883 -2.762 26.375 1 23.98 206 HIS B C 1
ATOM 3259 O O . HIS B 1 206 ? 12.789 -2.996 26.891 1 23.98 206 HIS B O 1
ATOM 3265 N N . SER B 1 207 ? 14.633 -3.926 26.281 1 21.2 207 SER B N 1
ATOM 3266 C CA . SER B 1 207 ? 15.195 -4.312 27.578 1 21.2 207 SER B CA 1
ATOM 3267 C C . SER B 1 207 ? 16.188 -3.268 28.078 1 21.2 207 SER B C 1
ATOM 3269 O O . SER B 1 207 ? 16.906 -2.646 27.281 1 21.2 207 SER B O 1
#

Nearest PDB structures (foldseek):
  4lub-assembly1_B  TM=5.319E-01  e=2.437E-01  Streptococcus mutans UA159
  6m37-assembly1_C-2  TM=5.648E-01  e=4.682E-01  Bacillus subtilis subsp. subtilis str. 168
  4lub-assembly1_A  TM=5.249E-01  e=4.412E-01  Streptococcus mutans UA159
  3nrb-assembly1_A  TM=2.178E-01  e=5.862E-02  Pseudomonas putida KT2440
  6qn1-assembly1_AD  TM=5.443E-01  e=2.468E+00  Klebsiella pneumoniae

InterPro domains:
  IPR007050 Bacterioopsin activator-type, HTH domain [PF04967] (141-193)
  IPR013324 RNA polymerase sigma factor, region 3/4-like [SSF88659] (138-193)
  IPR036388 Winged helix-like DNA-binding domain superfamily [G3DSA:1.10.10.10] (134-194)

Organism: Caldivirga maquilingensis (strain ATCC 700844 / DSM 13496 / JCM 10307 / IC-167) (NCBI:txid397948)

Sequence (414 aa):
MIKVLIKAYRNDCLVQNTLSKLNLGFDVLMINISDGKSTHLISTNRPLTRHELDLLRESGLRMRKVNENVMWIESPSCSSCRVLGHGGFMVIEGKSLDSNTVIYGILLPSRGYLRSLMKDFLNESVKAEVVYAQAIKVKTLTSRQLEVLQLAYSRGLFDDKRRVSISELAKELGISPATLTVLIRRGIKKVLEDYFRHTLSETGSHSMIKVLIKAYRNDCLVQNTLSKLNLGFDVLMINISDGKSTHLISTNRPLTRHELDLLRESGLRMRKVNENVMWIESPSCSSCRVLGHGGFMVIEGKSLDSNTVIYGILLPSRGYLRSLMKDFLNESVKAEVVYAQAIKVKTLTSRQLEVLQLAYSRGLFDDKRRVSISELAKELGISPATLTVLIRRGIKKVLEDYFRHTLSETGSHS

Secondary structure (DSSP, 8-state):
-EEEEEEEE-S--HHHHHHHHTT--EEEEEEEEETTEEEEEEEESSPPPHHHHHHHHHTT-EEEE-SSSEEEEEEE--HHHHHHHHTT-EEEEEEEEETTEEEEEEEESSTHHHHHHHHHHHHTT-EEEEEEEEE---PPPPHHHHHHHHHHHHHTTTSSS-SS-HHHHHHHHTS-HHHHHHHHHHHHHHHHHHHHHHS--------/-EEEEEEEE-S--HHHHHHHHTT--EEEEEEEEETTEEEEEEEESSPPPHHHHHHHHTTT-EEEE-SSSEEEEEEE--HHHHHHHHTT-EEEEEEEEETTEEEEEEEESSTHHHHHHHHHHHHTT-EEEEEEEEE---PPPPHHHHHHHHHHHHTTTTSSS-SS-HHHHHHHHTS-HHHHHHHHHHHHHHHHHHHHHHS--------